Protein AF-A0A1A6GP31-F1 (afdb_monomer_lite)

Secondary structure (DSSP, 8-state):
-HHHHHH-TT--HHHHHHHHHHHHS----HHHHHHHHHH----TT--HHHHHHHHHHHHHHHHHTTSS-GGGHHHHHHHHHHHHS---HHHHHHHHHHHHHSTT-GGGS--HHHHHHHHHHHHHHHHHHHHHHS---------------------------------------------------PPPPPPP--------------------------------------------------PPPPPPBPTTT--BS--GGG--S---HHHHHHHHHHHHHHHHHHHHHHHHHHHHT-TTTHHHHHHHHHHHHHHHHHHHHHHHHHHHHHHHHHHHHHHHHHHHHHHHHHHHHHHHHHHHHHHHHHHHHHHHHHHHHHHHHHHHHHHHHHHHHHHHHHHHHHHHHHHHHHHHHHHHHHHHHHHHHHHHHHHHHHHHHHHHHHHHHHHHT--

Sequence (451 aa):
MRLLHAANPSLNVADFLRAMKLVFGESESSVTAHSKFFNTVQDHGEKPSLYVIRLEVQLQNAIQAGVFAEREANKARLHQLLVGAELSRDLRFRLKGLLRMYGNEPENLPDFLELIRMIREEEDWDDTYIQRKRPRRAESMMEQAFSPVAFQGSPPIMISSADCNVIEIDDSQDDSDEDVILVEPEDPPLPSSSVPPFLGRAISEDQVLLIESPTISEIQAPSTSSGSGRKNNSFGELRRPRKRKHAVHCAHCGEEGHSKETCDNETDKAQVFENLIITLQELTHTEEERAREAIGEHFGFSELQSYRLFALLLVLLVVQVVLVVLVVLVLVMLAVVVVLLVVLVVLLVLVMLLVVVVQLLLLVGVVLVVIVLLLLLLLLLLVVLVLLLVPLLVMVVMVMMVLVLLLVVLVVLLVVRMVLQVMVMVVVLLIPLLVLLMVVVRSISVSRTLT

Foldseek 3Di:
DVVVCVVPVPQDPVNVVVVCCVVPNPQDALVVLVVCLLPQAADDPRQLLVSLVVSVVSLVSNCSNVNDPPLCSLVSSLVSSLVRYPDDPVLNVVSVVQCVVCVVPSVSHDDSVRNSVSSVVVVVVVVVVVVVPDPPDDPDDDDDDDDDDDDDDDDDDDDDDDDDDDDDDDDDDDDDDDDDDDDDDDDDDDDDDDDDDDDDDDDDDDDDDDDDDDDDDDDDDDDDDDDDDDDDDDDDDDDDDDDDDDFDAEQADGHTDDYPVPDPDHRPPVNSVVSVVVVVVVVVVVVVVVVVVVVVPDPPPVVVVVVVVVVVVVVVVVVVVVVVVVVVVVVVVVVVVVVVVVVVVVVVVVVVVVVVVVVVVVVVVVVVVVVVVVVVVVVVVVVVVCVVVVVVVVVVVVVVVVVVVVVVVVVVVVVVVVVVVVVVVVVVVVVVVVVVVVVVVVVVVVVVVVD

Organism: Neotoma lepida (NCBI:txid56216)

Radius of gyration: 65.23 Å; chains: 1; bounding box: 160×83×218 Å

Structure (mmCIF, N/CA/C/O backbone):
data_AF-A0A1A6GP31-F1
#
_entry.id   AF-A0A1A6GP31-F1
#
loop_
_atom_site.group_PDB
_atom_site.id
_atom_site.type_symbol
_atom_site.label_atom_id
_atom_site.label_alt_id
_atom_site.label_comp_id
_atom_site.label_asym_id
_atom_site.label_entity_id
_atom_site.label_seq_id
_atom_site.pdbx_PDB_ins_code
_atom_site.Cartn_x
_atom_site.Cartn_y
_atom_site.Cartn_z
_atom_site.occupancy
_atom_site.B_iso_or_equiv
_atom_site.auth_seq_id
_atom_site.auth_comp_id
_atom_site.auth_asym_id
_atom_site.auth_atom_id
_atom_site.pdbx_PDB_model_num
ATOM 1 N N . MET A 1 1 ? -18.754 53.165 3.065 1.00 49.75 1 MET A N 1
ATOM 2 C CA . MET A 1 1 ? -17.388 53.011 3.622 1.00 49.75 1 MET A CA 1
ATOM 3 C C . MET A 1 1 ? -16.857 54.281 4.299 1.00 49.75 1 MET A C 1
ATOM 5 O O . MET A 1 1 ? -16.730 54.249 5.513 1.00 49.75 1 MET A O 1
ATOM 9 N N . ARG A 1 2 ? -16.623 55.406 3.590 1.00 54.84 2 ARG A N 1
ATOM 10 C CA . ARG A 1 2 ? -16.020 56.638 4.173 1.00 54.84 2 ARG A CA 1
ATOM 11 C C . ARG A 1 2 ? -16.670 57.151 5.479 1.00 54.84 2 ARG A C 1
ATOM 13 O O . ARG A 1 2 ? -15.952 57.600 6.360 1.00 54.84 2 ARG A O 1
ATOM 20 N N . LEU A 1 3 ? -17.994 57.032 5.632 1.00 57.31 3 LEU A N 1
ATOM 21 C CA . LEU A 1 3 ? -18.722 57.475 6.836 1.00 57.31 3 LEU A CA 1
ATOM 22 C C . LEU A 1 3 ? -18.400 56.674 8.116 1.00 57.31 3 LEU A C 1
ATOM 24 O O . LEU A 1 3 ? -18.382 57.251 9.195 1.00 57.31 3 LEU A O 1
ATOM 28 N N . LEU A 1 4 ? -18.117 55.371 8.015 1.00 57.78 4 LEU A N 1
ATOM 29 C CA . LEU A 1 4 ? -17.804 54.529 9.182 1.00 57.78 4 LEU A CA 1
ATOM 30 C C . LEU A 1 4 ? -16.365 54.733 9.670 1.00 57.78 4 LEU A C 1
ATOM 32 O O . LEU A 1 4 ? -16.130 54.812 10.871 1.00 57.78 4 LEU A O 1
ATOM 36 N N . HIS A 1 5 ? -15.425 54.914 8.740 1.00 59.06 5 HIS A N 1
ATOM 37 C CA . HIS A 1 5 ? -14.026 55.215 9.057 1.00 59.06 5 HIS A CA 1
ATOM 38 C C . HIS A 1 5 ? -13.854 56.613 9.690 1.00 59.06 5 HIS A C 1
ATOM 40 O O . HIS A 1 5 ? -12.913 56.840 10.448 1.00 59.06 5 HIS A O 1
ATOM 46 N N . ALA A 1 6 ? -14.773 57.545 9.410 1.00 61.44 6 ALA A N 1
ATOM 47 C CA . ALA A 1 6 ? -14.837 58.842 10.085 1.00 61.44 6 ALA A CA 1
ATOM 48 C C . ALA A 1 6 ? -15.400 58.751 11.519 1.00 61.44 6 ALA A C 1
ATOM 50 O O . ALA A 1 6 ? -15.071 59.589 12.352 1.00 61.44 6 ALA A O 1
ATOM 51 N N . ALA A 1 7 ? -16.232 57.743 11.810 1.00 65.88 7 ALA A N 1
ATOM 52 C CA . ALA A 1 7 ? -16.825 57.530 13.131 1.00 65.88 7 ALA A CA 1
ATOM 53 C C . ALA A 1 7 ? -15.931 56.699 14.071 1.00 65.88 7 ALA A C 1
ATOM 55 O O . ALA A 1 7 ? -15.939 56.932 15.275 1.00 65.88 7 ALA A O 1
ATOM 56 N N . ASN A 1 8 ? -15.157 55.747 13.536 1.00 66.31 8 ASN A N 1
ATOM 57 C CA . ASN A 1 8 ? -14.187 54.948 14.291 1.00 66.31 8 ASN A CA 1
ATOM 58 C C . ASN A 1 8 ? -12.883 54.779 13.483 1.00 66.31 8 ASN A C 1
ATOM 60 O O . ASN A 1 8 ? -12.782 53.849 12.681 1.00 66.31 8 ASN A O 1
ATOM 64 N N . PRO A 1 9 ? -11.871 55.648 13.679 1.00 69.06 9 PRO A N 1
ATOM 65 C CA . PRO A 1 9 ? -10.620 55.604 12.914 1.00 69.06 9 PRO A CA 1
ATOM 66 C C . PRO A 1 9 ? -9.695 54.428 13.274 1.00 69.06 9 PRO A C 1
ATOM 68 O O . PRO A 1 9 ? -8.707 54.208 12.582 1.00 69.06 9 PRO A O 1
ATOM 71 N N . SER A 1 10 ? -10.004 53.672 14.332 1.00 71.62 10 SER A N 1
ATOM 72 C CA . SER A 1 10 ? -9.314 52.435 14.728 1.00 71.62 10 SER A CA 1
ATOM 73 C C . SER A 1 10 ? -9.940 51.156 14.151 1.00 71.62 10 SER A C 1
ATOM 75 O O . SER A 1 10 ? -9.421 50.069 14.394 1.00 71.62 10 SER A O 1
ATOM 77 N N . LEU A 1 11 ? -11.057 51.251 13.417 1.00 73.12 11 LEU A N 1
ATOM 78 C CA . LEU A 1 11 ? -11.786 50.083 12.922 1.00 73.12 11 LEU A CA 1
ATOM 79 C C . LEU A 1 11 ? -11.087 49.472 11.697 1.00 73.12 11 LEU A C 1
ATOM 81 O O . LEU A 1 11 ? -11.193 49.990 10.584 1.00 73.12 11 LEU A O 1
ATOM 85 N N . ASN A 1 12 ? -10.410 48.339 11.891 1.00 79.81 12 ASN A N 1
ATOM 86 C CA . ASN A 1 12 ? -9.807 47.569 10.806 1.00 79.81 12 ASN A CA 1
ATOM 87 C C . ASN A 1 12 ? -10.894 47.030 9.849 1.00 79.81 12 ASN A C 1
ATOM 89 O O . ASN A 1 12 ? -11.993 46.658 10.268 1.00 79.81 12 ASN A O 1
ATOM 93 N N . VAL A 1 13 ? -10.569 46.921 8.558 1.00 81.06 13 VAL A N 1
ATOM 94 C CA . VAL A 1 13 ? -11.424 46.306 7.528 1.00 81.06 13 VAL A CA 1
ATOM 95 C C . VAL A 1 13 ? -11.851 44.891 7.934 1.00 81.06 13 VAL A C 1
ATOM 97 O O . VAL A 1 13 ? -13.012 44.531 7.745 1.00 81.06 13 VAL A O 1
ATOM 100 N N . ALA A 1 14 ? -10.956 44.118 8.560 1.00 80.75 14 ALA A N 1
ATOM 101 C CA . ALA A 1 14 ? -11.267 42.784 9.076 1.00 80.75 14 ALA A CA 1
ATOM 102 C C . ALA A 1 14 ? -12.374 42.801 10.150 1.00 80.75 14 ALA A C 1
ATOM 104 O O . ALA A 1 14 ? -13.262 41.948 10.139 1.00 80.75 14 ALA A O 1
ATOM 105 N N . ASP A 1 15 ? -12.363 43.790 11.046 1.00 81.50 15 ASP A N 1
ATOM 106 C CA . ASP A 1 15 ? -13.355 43.918 12.118 1.00 81.50 15 ASP A CA 1
ATOM 107 C C . ASP A 1 15 ? -14.696 44.420 11.576 1.00 81.50 15 ASP A C 1
ATOM 109 O O . ASP A 1 15 ? -15.748 43.928 11.982 1.00 81.50 15 ASP A O 1
ATOM 113 N N . PHE A 1 16 ? -14.668 45.330 10.596 1.00 82.19 16 PHE A N 1
ATOM 114 C CA . PHE A 1 16 ? -15.870 45.760 9.885 1.00 82.19 16 PHE A CA 1
ATOM 115 C C . PHE A 1 16 ? -16.529 44.604 9.120 1.00 82.19 16 PHE A C 1
ATOM 117 O O . PHE A 1 16 ? -17.738 44.413 9.232 1.00 82.19 16 PHE A O 1
ATOM 124 N N . LEU A 1 17 ? -15.756 43.797 8.385 1.00 80.69 17 LEU A N 1
ATOM 125 C CA . LEU A 1 17 ? -16.283 42.622 7.683 1.00 80.69 17 LEU A CA 1
ATOM 126 C C . LEU A 1 17 ? -16.810 41.563 8.661 1.00 80.69 17 LEU A C 1
ATOM 128 O O . LEU A 1 17 ? -17.872 40.993 8.414 1.00 80.69 17 LEU A O 1
ATOM 132 N N . ARG A 1 18 ? -16.141 41.351 9.805 1.00 77.06 18 ARG A N 1
ATOM 133 C CA . ARG A 1 18 ? -16.636 40.466 10.872 1.00 77.06 18 ARG A CA 1
ATOM 134 C C . ARG A 1 18 ? -17.962 40.970 11.451 1.00 77.06 18 ARG A C 1
ATOM 136 O O . ARG A 1 18 ? -18.892 40.184 11.587 1.00 77.06 18 ARG A O 1
ATOM 143 N N . ALA A 1 19 ? -18.083 42.268 11.728 1.00 77.25 19 ALA A N 1
ATOM 144 C CA . ALA A 1 19 ? -19.322 42.875 12.216 1.00 77.25 19 ALA A CA 1
ATOM 145 C C . ALA A 1 19 ? -20.456 42.798 11.179 1.00 77.25 19 ALA A C 1
ATOM 147 O O . ALA A 1 19 ? -21.569 42.409 11.519 1.00 77.25 19 ALA A O 1
ATOM 148 N N . MET A 1 20 ? -20.175 43.081 9.903 1.00 79.75 20 MET A N 1
ATOM 149 C CA . MET A 1 20 ? -21.145 42.920 8.814 1.00 79.75 20 MET A CA 1
ATOM 150 C C . MET A 1 20 ? -21.607 41.463 8.675 1.00 79.75 20 MET A C 1
ATOM 152 O O . MET A 1 20 ? -22.801 41.223 8.523 1.00 79.75 20 MET A O 1
ATOM 156 N N . LYS A 1 21 ? -20.695 40.488 8.796 1.00 74.38 21 LYS A N 1
ATOM 157 C CA . LYS A 1 21 ? -21.033 39.057 8.787 1.00 74.38 21 LYS A CA 1
ATOM 158 C C . LYS A 1 21 ? -21.882 38.643 9.996 1.00 74.38 21 LYS A C 1
ATOM 160 O O . LYS A 1 21 ? -22.759 37.805 9.842 1.00 74.38 21 LYS A O 1
ATOM 165 N N . LEU A 1 22 ? -21.665 39.239 11.170 1.00 71.69 22 LEU A N 1
ATOM 166 C CA . LEU A 1 22 ? -22.473 38.987 12.371 1.00 71.69 22 LEU A CA 1
ATOM 167 C C . LEU A 1 22 ? -23.870 39.631 12.319 1.00 71.69 22 LEU A C 1
ATOM 169 O O . LEU A 1 22 ? -24.795 39.093 12.916 1.00 71.69 22 LEU A O 1
ATOM 173 N N . VAL A 1 23 ? -24.024 40.774 11.641 1.00 75.62 23 VAL A N 1
ATOM 174 C CA . VAL A 1 23 ? -25.297 41.522 11.569 1.00 75.62 23 VAL A CA 1
ATOM 175 C C . VAL A 1 23 ? -26.164 41.106 10.374 1.00 75.62 23 VAL A C 1
ATOM 177 O O . VAL A 1 23 ? -27.387 41.146 10.478 1.00 75.62 23 VAL A O 1
ATOM 180 N N . PHE A 1 24 ? -25.553 40.718 9.250 1.00 74.12 24 PHE A N 1
ATOM 181 C CA . PHE A 1 24 ? -26.254 40.416 7.991 1.00 74.12 24 PHE A CA 1
ATOM 182 C C . PHE A 1 24 ? -26.021 38.998 7.455 1.00 74.12 24 PHE A C 1
ATOM 184 O O . PHE A 1 24 ? -26.636 38.624 6.460 1.00 74.12 24 PHE A O 1
ATOM 191 N N . GLY A 1 25 ? -25.134 38.210 8.065 1.00 70.88 25 GLY A N 1
ATOM 192 C CA . GLY A 1 25 ? -25.009 36.794 7.737 1.00 70.88 25 GLY A CA 1
ATOM 193 C C . GLY A 1 25 ? -26.111 35.989 8.417 1.00 70.88 25 GLY A C 1
ATOM 194 O O . GLY A 1 25 ? -26.328 36.135 9.619 1.00 70.88 25 GLY A O 1
ATOM 195 N N . GLU A 1 26 ? -26.764 35.100 7.670 1.00 64.00 26 GLU A N 1
ATOM 196 C CA . GLU A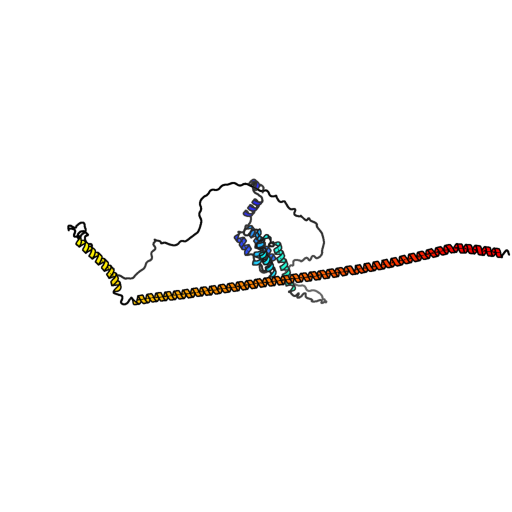 1 26 ? -27.598 34.040 8.242 1.00 64.00 26 GLU A CA 1
ATOM 197 C C . GLU A 1 26 ? -26.688 33.044 8.979 1.00 64.00 26 GLU A C 1
ATOM 199 O O . GLU A 1 26 ? -26.229 32.047 8.421 1.00 64.00 26 GLU A O 1
ATOM 204 N N . SER A 1 27 ? -26.352 33.350 10.234 1.00 65.25 27 SER A N 1
ATOM 205 C CA . SER A 1 27 ? -25.563 32.456 11.075 1.00 65.25 27 SER A CA 1
ATOM 206 C C . SER A 1 27 ? -26.454 31.342 11.617 1.00 65.25 27 SER A C 1
ATOM 208 O O . SER A 1 27 ? -27.317 31.545 12.472 1.00 65.25 27 SER A O 1
ATOM 210 N N . GLU A 1 28 ? -26.244 30.127 11.116 1.00 70.31 28 GLU A N 1
ATOM 211 C CA . GLU A 1 28 ? -26.831 28.949 11.741 1.00 70.31 28 GLU A CA 1
ATOM 212 C C . GLU A 1 28 ? -26.319 28.811 13.179 1.00 70.31 28 GLU A C 1
ATOM 214 O O . GLU A 1 28 ? -25.138 29.023 13.459 1.00 70.31 28 GLU A O 1
ATOM 219 N N . SER A 1 29 ? -27.197 28.417 14.104 1.00 83.38 29 SER A N 1
ATOM 220 C CA . SER A 1 29 ? -26.764 28.127 15.472 1.00 83.38 29 SER A CA 1
ATOM 221 C C . SER A 1 29 ? -25.753 26.973 15.481 1.00 83.38 29 SER A C 1
ATOM 223 O O . SER A 1 29 ? -25.862 26.035 14.687 1.00 83.38 29 SER A O 1
ATOM 225 N N . SER A 1 30 ? -24.807 26.991 16.421 1.00 85.44 30 SER A N 1
ATOM 226 C CA . SER A 1 30 ? -23.826 25.908 16.584 1.00 85.44 30 SER A CA 1
ATOM 227 C C . SER A 1 30 ? -24.496 24.535 16.736 1.00 85.44 30 SER A C 1
ATOM 229 O O . SER A 1 30 ? -24.043 23.557 16.149 1.00 85.44 30 SER A O 1
ATOM 231 N N . VAL A 1 31 ? -25.635 24.469 17.434 1.00 89.19 31 VAL A N 1
ATOM 232 C CA . VAL A 1 31 ? -26.435 23.245 17.607 1.00 89.19 31 VAL A CA 1
ATOM 233 C C . VAL A 1 31 ? -27.029 22.753 16.281 1.00 89.19 31 VAL A C 1
ATOM 235 O O . VAL A 1 31 ? -26.953 21.561 15.979 1.00 89.19 31 VAL A O 1
ATOM 238 N N . THR A 1 32 ? -27.594 23.646 15.460 1.00 91.06 32 THR A N 1
ATOM 239 C CA . THR A 1 32 ? -28.149 23.272 14.147 1.00 91.06 32 THR A CA 1
ATOM 240 C C . THR A 1 32 ? -27.059 22.884 13.154 1.00 91.06 32 THR A C 1
ATOM 242 O O . THR A 1 32 ? -27.222 21.879 12.469 1.00 91.06 32 THR A O 1
ATOM 245 N N . ALA A 1 33 ? -25.933 23.601 13.121 1.00 91.50 33 ALA A N 1
ATOM 246 C CA . ALA A 1 33 ? -24.819 23.288 12.227 1.00 91.50 33 ALA A CA 1
ATOM 247 C C . ALA A 1 33 ? -24.146 21.950 12.596 1.00 91.50 33 ALA A C 1
ATOM 249 O O . ALA A 1 33 ? -23.902 21.117 11.723 1.00 91.50 33 ALA A O 1
ATOM 250 N N . HIS A 1 34 ? -23.942 21.688 13.895 1.00 92.25 34 HIS A N 1
ATOM 251 C CA . HIS A 1 34 ? -23.475 20.393 14.403 1.00 92.25 34 HIS A CA 1
ATOM 252 C C . HIS A 1 34 ? -24.426 19.256 13.998 1.00 92.25 34 HIS A C 1
ATOM 254 O O . HIS A 1 34 ? -23.991 18.244 13.450 1.00 92.25 34 HIS A O 1
ATOM 260 N N . SER A 1 35 ? -25.733 19.445 14.215 1.00 94.38 35 SER A N 1
ATOM 261 C CA . SER A 1 35 ? -26.759 18.465 13.846 1.00 94.38 35 SER A CA 1
ATOM 262 C C . SER A 1 35 ? -26.782 18.189 12.339 1.00 94.38 35 SER A C 1
ATOM 264 O O . SER A 1 35 ? -26.782 17.028 11.938 1.00 94.38 35 SER A O 1
ATOM 266 N N . LYS A 1 36 ? -26.742 19.222 11.485 1.00 94.44 36 LYS A N 1
ATOM 267 C CA . LYS A 1 36 ? -26.708 19.046 10.024 1.00 94.44 36 LYS A CA 1
ATOM 268 C C . LYS A 1 36 ? -25.475 18.278 9.565 1.00 94.44 36 LYS A C 1
ATOM 270 O O . LYS A 1 36 ? -25.617 17.361 8.762 1.00 94.44 36 LYS A O 1
ATOM 275 N N . PHE A 1 37 ? -24.293 18.602 10.090 1.00 96.38 37 PHE A N 1
ATOM 276 C CA . PHE A 1 37 ? -23.060 17.903 9.730 1.00 96.38 37 PHE A CA 1
ATOM 277 C C . PHE A 1 37 ? -23.133 16.402 10.060 1.00 96.38 37 PHE A C 1
ATOM 279 O O . PHE A 1 37 ? -22.968 15.573 9.166 1.00 96.38 37 PHE A O 1
ATOM 286 N N . PHE A 1 38 ? -23.464 16.037 11.304 1.00 94.88 38 PHE A N 1
ATOM 287 C CA . PHE A 1 38 ? -23.516 14.625 11.710 1.00 94.88 38 PHE A CA 1
ATOM 288 C C . PHE A 1 38 ? -24.696 13.841 11.114 1.00 94.88 38 PHE A C 1
ATOM 290 O O . PHE A 1 38 ? -24.578 12.632 10.917 1.00 94.88 38 PHE A O 1
ATOM 297 N N . ASN A 1 39 ? -25.799 14.512 10.764 1.00 95.12 39 ASN A N 1
ATOM 298 C CA . ASN A 1 39 ? -26.924 13.903 10.047 1.00 95.12 39 ASN A CA 1
ATOM 299 C C . ASN A 1 39 ? -26.730 13.865 8.518 1.00 95.12 39 ASN A C 1
ATOM 301 O O . ASN A 1 39 ? -27.580 13.317 7.819 1.00 95.12 39 ASN A O 1
ATOM 305 N N . THR A 1 40 ? -25.637 14.420 7.979 1.00 95.44 40 THR A N 1
ATOM 306 C CA . THR A 1 40 ? -25.326 14.314 6.547 1.00 95.44 40 THR A CA 1
ATOM 307 C C . THR A 1 40 ? -24.738 12.937 6.259 1.00 95.44 40 THR A C 1
ATOM 309 O O . THR A 1 40 ? -23.565 12.662 6.537 1.00 95.44 40 THR A O 1
ATOM 312 N N . VAL A 1 41 ? -25.577 12.073 5.691 1.00 96.56 41 VAL A N 1
ATOM 313 C CA . VAL A 1 41 ? -25.263 10.725 5.192 1.00 96.56 41 VAL A CA 1
ATOM 314 C C . VAL A 1 41 ? -25.519 10.658 3.683 1.00 96.56 41 VAL A C 1
ATOM 316 O O . VAL A 1 41 ? -26.187 11.533 3.134 1.00 96.56 41 VAL A O 1
ATOM 319 N N . GLN A 1 42 ? -24.947 9.663 3.012 1.00 97.31 42 GLN A N 1
ATOM 320 C CA . GLN A 1 42 ? -25.090 9.469 1.571 1.00 97.31 42 GLN A CA 1
ATOM 321 C C . GLN A 1 42 ? -26.524 9.046 1.226 1.00 97.31 42 GLN A C 1
ATOM 323 O O . GLN A 1 42 ? -27.078 8.142 1.855 1.00 97.31 42 GLN A O 1
ATOM 328 N N . ASP A 1 43 ? -27.119 9.686 0.219 1.00 95.31 43 ASP A N 1
ATOM 329 C CA . ASP A 1 43 ? -28.447 9.306 -0.270 1.00 95.31 43 ASP A CA 1
ATOM 330 C C . ASP A 1 43 ? -28.386 8.025 -1.112 1.00 95.31 43 ASP A C 1
ATOM 332 O O . ASP A 1 43 ? -27.382 7.706 -1.752 1.00 95.31 43 ASP A O 1
ATOM 336 N N . HIS A 1 44 ? -29.498 7.288 -1.164 1.00 92.19 44 HIS A N 1
ATOM 337 C CA . HIS A 1 44 ? -29.584 6.056 -1.947 1.00 92.19 44 HIS A CA 1
ATOM 338 C C . HIS A 1 44 ? -29.331 6.319 -3.445 1.00 92.19 44 HIS A C 1
ATOM 340 O O . HIS A 1 44 ? -30.176 6.884 -4.142 1.00 92.19 44 HIS A O 1
ATOM 346 N N . GLY A 1 45 ? -28.200 5.827 -3.958 1.00 88.44 45 GLY A N 1
ATOM 347 C CA . GLY A 1 45 ? -27.783 6.006 -5.354 1.00 88.44 45 GLY A CA 1
ATOM 348 C C . GLY A 1 45 ? -27.012 7.303 -5.635 1.00 88.44 45 GLY A C 1
ATOM 349 O O . GLY A 1 45 ? -26.657 7.551 -6.785 1.00 88.44 45 GLY A O 1
ATOM 350 N N . GLU A 1 46 ? -26.720 8.118 -4.618 1.00 94.44 46 GLU A N 1
ATOM 351 C CA . GLU A 1 46 ? -25.738 9.202 -4.715 1.00 94.44 46 GLU A CA 1
ATOM 352 C C . GLU A 1 46 ? -24.327 8.607 -4.871 1.00 94.44 46 GLU A C 1
ATOM 354 O O . GLU A 1 46 ? -23.997 7.620 -4.212 1.00 94.44 46 GLU A O 1
ATOM 359 N N . LYS A 1 47 ? -23.469 9.199 -5.716 1.00 93.88 47 LYS A N 1
ATOM 360 C CA . LYS A 1 47 ? -22.044 8.825 -5.769 1.00 93.88 47 LYS A CA 1
ATOM 361 C C . LYS A 1 47 ? -21.314 9.330 -4.507 1.00 93.88 47 LYS A C 1
ATOM 363 O O . LYS A 1 47 ? -21.506 10.499 -4.158 1.00 93.88 47 LYS A O 1
ATOM 368 N N . PRO A 1 48 ? -20.456 8.528 -3.844 1.00 95.38 48 PRO A N 1
ATOM 369 C CA . PRO A 1 48 ? -19.663 8.967 -2.690 1.00 95.38 48 PRO A CA 1
ATOM 370 C C . PRO A 1 48 ? -18.928 10.312 -2.866 1.00 95.38 48 PRO A C 1
ATOM 372 O O . PRO A 1 48 ? -18.811 11.081 -1.911 1.00 95.38 48 PRO A O 1
ATOM 375 N N . SER A 1 49 ? -18.475 10.646 -4.077 1.00 95.69 49 SER A N 1
ATOM 376 C CA . SER A 1 49 ? -17.834 11.927 -4.394 1.00 95.69 49 SER A CA 1
ATOM 377 C C . SER A 1 49 ? -18.796 13.122 -4.323 1.00 95.69 49 SER A C 1
ATOM 379 O O . SER A 1 49 ? -18.405 14.185 -3.842 1.00 95.69 49 SER A O 1
ATOM 381 N N . LEU A 1 50 ? -20.064 12.957 -4.720 1.00 95.81 50 LEU A N 1
ATOM 382 C CA . LEU A 1 50 ? -21.112 13.978 -4.560 1.00 95.81 50 LEU A CA 1
ATOM 383 C C . LEU A 1 50 ? -21.504 14.148 -3.089 1.00 95.81 50 LEU A C 1
ATOM 385 O O . LEU A 1 50 ? -21.616 15.280 -2.609 1.00 95.81 50 LEU A O 1
ATOM 389 N N . TYR A 1 51 ? -21.602 13.034 -2.358 1.00 97.12 51 TYR A N 1
ATOM 390 C CA . TYR A 1 51 ? -21.829 13.048 -0.916 1.00 97.12 51 TYR A CA 1
ATOM 391 C C . TYR A 1 51 ? -20.758 13.870 -0.180 1.00 97.12 51 TYR A C 1
ATOM 393 O O . TYR A 1 51 ? -21.096 14.725 0.638 1.00 97.12 51 TYR A O 1
ATOM 401 N N . VAL A 1 52 ? -19.470 13.685 -0.505 1.00 96.62 52 VAL A N 1
ATOM 402 C CA . VAL A 1 52 ? -18.373 14.448 0.121 1.00 96.62 52 VAL A CA 1
ATOM 403 C C . VAL A 1 52 ? -18.427 15.940 -0.207 1.00 96.62 52 VAL A C 1
ATOM 405 O O . VAL A 1 52 ? -18.158 16.755 0.675 1.00 96.62 52 VAL A O 1
ATOM 408 N N . ILE A 1 53 ? -18.834 16.327 -1.421 1.00 96.44 53 ILE A N 1
ATOM 409 C CA . ILE A 1 53 ? -19.046 17.743 -1.772 1.00 96.44 53 ILE A CA 1
ATOM 410 C C . ILE A 1 53 ? -20.145 18.354 -0.891 1.00 96.44 53 ILE A C 1
ATOM 412 O O . ILE A 1 53 ? -19.973 19.441 -0.339 1.00 96.44 53 ILE A O 1
ATOM 416 N N . ARG A 1 54 ? -21.264 17.646 -0.704 1.00 97.06 54 ARG A N 1
ATOM 417 C CA . ARG A 1 54 ? -22.365 18.099 0.158 1.00 97.06 54 ARG A CA 1
ATOM 418 C C . ARG A 1 54 ? -21.975 18.143 1.638 1.00 97.06 54 ARG A C 1
ATOM 420 O O . ARG A 1 54 ? -22.348 19.086 2.339 1.00 97.06 54 ARG A O 1
ATOM 427 N N . LEU A 1 55 ? -21.206 17.158 2.096 1.00 97.38 55 LEU A N 1
ATOM 428 C CA . LEU A 1 55 ? -20.649 17.098 3.445 1.00 97.38 55 LEU A CA 1
ATOM 429 C C . LEU A 1 55 ? -19.720 18.287 3.729 1.00 97.38 55 LEU A C 1
ATOM 431 O O . LEU A 1 55 ? -19.793 18.862 4.814 1.00 97.38 55 LEU A O 1
ATOM 435 N N . GLU A 1 56 ? -18.900 18.697 2.758 1.00 97.38 56 GLU A N 1
ATOM 436 C CA . GLU A 1 56 ? -18.002 19.847 2.902 1.00 97.38 56 GLU A CA 1
ATOM 437 C C . GLU A 1 56 ? -18.765 21.151 3.137 1.00 97.38 56 GLU A C 1
ATOM 439 O O . GLU A 1 56 ? -18.394 21.923 4.017 1.00 97.38 56 GLU A O 1
ATOM 444 N N . VAL A 1 57 ? -19.882 21.375 2.437 1.00 95.94 57 VAL A N 1
ATOM 445 C CA . VAL A 1 57 ? -20.737 22.553 2.678 1.00 95.94 57 VAL A CA 1
ATOM 446 C C . VAL A 1 57 ? -21.225 22.588 4.133 1.00 95.94 57 VAL A C 1
ATOM 448 O O . VAL A 1 57 ? -21.169 23.634 4.781 1.00 95.94 57 VAL A O 1
ATOM 451 N N . GLN A 1 58 ? -21.646 21.446 4.688 1.00 96.31 58 GLN A N 1
ATOM 452 C CA . GLN A 1 58 ? -22.080 21.380 6.090 1.00 96.31 58 GLN A CA 1
ATOM 453 C C . GLN A 1 58 ? -20.913 21.526 7.075 1.00 96.31 58 GLN A C 1
ATOM 455 O O . GLN A 1 58 ? -21.079 22.148 8.124 1.00 96.31 58 GLN A O 1
ATOM 460 N N . LEU A 1 59 ? -19.725 21.016 6.736 1.00 96.31 59 LEU A N 1
ATOM 461 C CA . LEU A 1 59 ? -18.515 21.197 7.539 1.00 96.31 59 LEU A CA 1
ATOM 462 C C . LEU A 1 59 ? -18.099 22.670 7.601 1.00 96.31 59 LEU A C 1
ATOM 464 O O . LEU A 1 59 ? -17.834 23.182 8.686 1.00 96.31 59 LEU A O 1
ATOM 468 N N . GLN A 1 60 ? -18.108 23.374 6.470 1.00 95.50 60 GLN A N 1
ATOM 469 C CA . GLN A 1 60 ? -17.785 24.800 6.412 1.00 95.50 60 GLN A CA 1
ATOM 470 C C . GLN A 1 60 ? -18.812 25.652 7.168 1.00 95.50 60 GLN A C 1
ATOM 472 O O . GLN A 1 60 ? -18.438 26.622 7.831 1.00 95.50 60 GLN A O 1
ATOM 477 N N . ASN A 1 61 ? -20.095 25.277 7.154 1.00 92.50 61 ASN A N 1
ATOM 478 C CA . ASN A 1 61 ? -21.109 25.903 8.009 1.00 92.50 61 ASN A CA 1
ATOM 479 C C . ASN A 1 61 ? -20.832 25.640 9.502 1.00 92.50 61 ASN A C 1
ATOM 481 O O . ASN A 1 61 ? -20.924 26.554 10.320 1.00 92.50 61 ASN A O 1
ATOM 485 N N . ALA A 1 62 ? -20.432 24.418 9.863 1.00 94.12 62 ALA A N 1
ATOM 486 C CA . ALA A 1 62 ? -20.097 24.041 11.235 1.00 94.12 62 ALA A CA 1
ATOM 487 C C . ALA A 1 62 ? -18.819 24.730 11.759 1.00 94.12 62 ALA A C 1
ATOM 489 O O . ALA A 1 62 ? -18.802 25.169 12.909 1.00 94.12 62 ALA A O 1
ATOM 490 N N . ILE A 1 63 ? -17.786 24.909 10.928 1.00 93.62 63 ILE A N 1
ATOM 491 C CA . ILE A 1 63 ? -16.586 25.703 11.256 1.00 93.62 63 ILE A CA 1
ATOM 492 C C . ILE A 1 63 ? -16.971 27.172 11.478 1.00 93.62 63 ILE A C 1
ATOM 494 O O . ILE A 1 63 ? -16.607 27.765 12.492 1.00 93.62 63 ILE A O 1
ATOM 498 N N . GLN A 1 64 ? -17.781 27.755 10.587 1.00 89.88 64 GLN A N 1
ATOM 499 C CA . GLN A 1 64 ? -18.250 29.140 10.722 1.00 89.88 64 GLN A CA 1
ATOM 500 C C . GLN A 1 64 ? -19.134 29.369 11.958 1.00 89.88 64 GLN A C 1
ATOM 502 O O . GLN A 1 64 ? -19.093 30.454 12.536 1.00 89.88 64 GLN A O 1
ATOM 507 N N . ALA A 1 65 ? -19.893 28.356 12.383 1.00 88.75 65 ALA A N 1
ATOM 508 C CA . ALA A 1 65 ? -20.676 28.364 13.619 1.00 88.75 65 ALA A CA 1
ATOM 509 C C . ALA A 1 65 ? -19.857 27.992 14.880 1.00 88.75 65 ALA A C 1
ATOM 511 O O . ALA A 1 65 ? -20.426 27.875 15.966 1.00 88.75 65 ALA A O 1
ATOM 512 N N . GLY A 1 66 ? -18.536 27.797 14.758 1.00 88.62 66 GLY A N 1
ATOM 513 C CA . GLY A 1 66 ? -17.628 27.512 15.875 1.00 88.62 66 GLY A CA 1
ATOM 514 C C . GLY A 1 66 ? -17.728 26.096 16.455 1.00 88.62 66 GLY A C 1
ATOM 515 O O . GLY A 1 66 ? -17.304 25.874 17.586 1.00 88.62 66 GLY A O 1
ATOM 516 N N . VAL A 1 67 ? -18.303 25.142 15.715 1.00 91.88 67 VAL A N 1
ATOM 517 C CA . VAL A 1 67 ? -18.462 23.736 16.136 1.00 91.88 67 VAL A CA 1
ATOM 518 C C . VAL A 1 67 ? -17.150 22.958 16.007 1.00 91.88 67 VAL A C 1
ATOM 520 O O . VAL A 1 67 ? -16.867 22.091 16.830 1.00 91.88 67 VAL A O 1
ATOM 523 N N . PHE A 1 68 ? -16.352 23.271 14.983 1.00 92.50 68 PHE A N 1
ATOM 524 C CA . PHE A 1 68 ? -15.046 22.665 14.724 1.00 92.50 68 PHE A CA 1
ATOM 525 C C . PHE A 1 68 ? -13.981 23.749 14.568 1.00 92.50 68 PHE A C 1
ATOM 527 O O . PHE A 1 68 ? -14.244 24.802 13.985 1.00 92.50 68 PHE A O 1
ATOM 534 N N . ALA A 1 69 ? -12.763 23.473 15.036 1.00 92.38 69 ALA A N 1
ATOM 535 C CA . ALA A 1 69 ? -11.601 24.266 14.659 1.00 92.38 69 ALA A CA 1
ATOM 536 C C . ALA A 1 69 ? -11.208 23.959 13.203 1.00 92.38 69 ALA A C 1
ATOM 538 O O . ALA A 1 69 ? -11.273 22.810 12.772 1.00 92.38 69 ALA A O 1
ATOM 539 N N . GLU A 1 70 ? -10.736 24.959 12.459 1.00 91.31 70 GLU A N 1
ATOM 540 C CA . GLU A 1 70 ? -10.330 24.809 11.051 1.00 91.31 70 GLU A CA 1
ATOM 541 C C . GLU A 1 70 ? -9.257 23.719 10.862 1.00 91.31 70 GLU A C 1
ATOM 543 O O . GLU A 1 70 ? -9.400 22.843 10.013 1.00 91.31 70 GLU A O 1
ATOM 548 N N . ARG A 1 71 ? -8.264 23.666 11.763 1.00 90.62 71 ARG A N 1
ATOM 549 C CA . ARG A 1 71 ? -7.230 22.609 11.820 1.00 90.62 71 ARG A CA 1
ATOM 550 C C . ARG A 1 71 ? -7.782 21.182 11.996 1.00 90.62 71 ARG A C 1
ATOM 552 O O . ARG A 1 71 ? -7.057 20.215 11.811 1.00 90.62 71 ARG A O 1
ATOM 559 N N . GLU A 1 72 ? -9.033 21.029 12.431 1.00 92.25 72 GLU A N 1
ATOM 560 C CA . GLU A 1 72 ? -9.692 19.736 12.664 1.00 92.25 72 GLU A CA 1
ATOM 561 C C . GLU A 1 72 ? -10.612 19.339 11.494 1.00 92.25 72 GLU A C 1
ATOM 563 O O . GLU A 1 72 ? -11.135 18.222 11.486 1.00 92.25 72 GLU A O 1
ATOM 568 N N . ALA A 1 73 ? -10.760 20.195 10.472 1.00 94.56 73 ALA A N 1
ATOM 569 C CA . ALA A 1 73 ? -11.644 19.984 9.325 1.00 94.56 73 ALA A CA 1
ATOM 570 C C . ALA A 1 73 ? -11.360 18.665 8.586 1.00 94.56 73 ALA A C 1
ATOM 572 O O . ALA A 1 73 ? -12.274 17.861 8.404 1.00 94.56 73 ALA A O 1
ATOM 573 N N . ASN A 1 74 ? -10.100 18.386 8.228 1.00 95.06 74 ASN A N 1
ATOM 574 C CA . ASN A 1 74 ? -9.725 17.154 7.513 1.00 95.06 74 ASN A CA 1
ATOM 575 C C . ASN A 1 74 ? -10.085 15.895 8.322 1.00 95.06 74 ASN A C 1
ATOM 577 O O . ASN A 1 74 ? -10.624 14.927 7.782 1.00 95.06 74 ASN A O 1
ATOM 581 N N . LYS A 1 75 ? -9.880 15.937 9.645 1.00 95.06 75 LYS A N 1
ATOM 582 C CA . LYS A 1 75 ? -10.232 14.851 10.569 1.00 95.06 75 LYS A CA 1
ATOM 583 C C . LYS A 1 75 ? -11.745 14.669 10.700 1.00 95.06 75 LYS A C 1
ATOM 585 O O . LYS A 1 75 ? -12.219 13.535 10.640 1.00 95.06 75 LYS A O 1
ATOM 590 N N . ALA A 1 76 ? -12.498 15.759 10.850 1.00 95.31 76 ALA A N 1
ATOM 591 C CA . ALA A 1 76 ? -13.957 15.734 10.934 1.00 95.31 76 ALA A CA 1
ATOM 592 C C . ALA A 1 76 ? -14.582 15.196 9.635 1.00 95.31 76 ALA A C 1
ATOM 594 O O . ALA A 1 76 ? -15.371 14.250 9.686 1.00 95.31 76 ALA A O 1
ATOM 595 N N . ARG A 1 77 ? -14.160 15.727 8.477 1.00 96.31 77 ARG A N 1
ATOM 596 C CA . ARG A 1 77 ? -14.559 15.276 7.133 1.00 96.31 77 ARG A CA 1
ATOM 597 C C . ARG A 1 77 ? -14.347 13.778 6.963 1.00 96.31 77 ARG A C 1
ATOM 599 O O . ARG A 1 77 ? -15.280 13.059 6.621 1.00 96.31 77 ARG A O 1
ATOM 606 N N . LEU A 1 78 ? -13.132 13.299 7.235 1.00 96.12 78 LEU A N 1
ATOM 607 C CA . LEU A 1 78 ? -12.760 11.901 7.034 1.00 96.12 78 LEU A CA 1
ATOM 608 C C . LEU A 1 78 ? -13.484 10.952 8.003 1.00 96.12 78 LEU A C 1
ATOM 610 O O . LEU A 1 78 ? -13.874 9.850 7.615 1.00 96.12 78 LEU A O 1
ATOM 614 N N . HIS A 1 79 ? -13.711 11.380 9.249 1.00 96.00 79 HIS A N 1
ATOM 615 C CA . HIS A 1 79 ? -14.501 10.612 10.208 1.00 96.00 79 HIS A CA 1
ATOM 616 C C . HIS A 1 79 ? -15.964 10.490 9.763 1.00 96.00 79 HIS A C 1
ATOM 618 O O . HIS A 1 79 ? -16.495 9.381 9.720 1.00 96.00 79 HIS A O 1
ATOM 624 N N . GLN A 1 80 ? -16.609 11.603 9.397 1.00 97.06 80 GLN A N 1
ATOM 625 C CA . GLN A 1 80 ? -18.006 11.586 8.961 1.00 97.06 80 GLN A CA 1
ATOM 626 C C . GLN A 1 80 ? -18.173 10.842 7.630 1.00 97.06 80 GLN A C 1
ATOM 628 O O . GLN A 1 80 ? -19.112 10.065 7.502 1.00 97.06 80 GLN A O 1
ATOM 633 N N . LEU A 1 81 ? -17.215 10.945 6.702 1.00 96.56 81 LEU A N 1
ATOM 634 C CA . LEU A 1 81 ? -17.172 10.131 5.484 1.00 96.56 81 LEU A CA 1
ATOM 635 C C . LEU A 1 81 ? -17.202 8.623 5.785 1.00 96.56 81 LEU A C 1
ATOM 637 O O . LEU A 1 81 ? -17.984 7.876 5.201 1.00 96.56 81 LEU A O 1
ATOM 641 N N . LEU A 1 82 ? -16.379 8.161 6.729 1.00 96.31 82 LEU A N 1
ATOM 642 C CA . LEU A 1 82 ? -16.322 6.746 7.107 1.00 96.31 82 LEU A CA 1
ATOM 643 C C . LEU A 1 82 ? -17.591 6.233 7.807 1.00 96.31 82 LEU A C 1
ATOM 645 O O . LEU A 1 82 ? -17.808 5.017 7.817 1.00 96.31 82 LEU A O 1
ATOM 649 N N . VAL A 1 83 ? -18.393 7.127 8.391 1.00 95.94 83 VAL A N 1
ATOM 650 C CA . VAL A 1 83 ? -19.666 6.814 9.059 1.00 95.94 83 VAL A CA 1
ATOM 651 C C . VAL A 1 83 ? -20.845 6.893 8.086 1.00 95.94 83 VAL A C 1
ATOM 653 O O . VAL A 1 83 ? -21.668 5.982 8.066 1.00 95.94 83 VAL A O 1
ATOM 656 N N . GLY A 1 84 ? -20.922 7.960 7.289 1.00 93.12 84 GLY A N 1
ATOM 657 C CA . GLY A 1 84 ? -22.092 8.322 6.490 1.00 93.12 84 GLY A CA 1
ATOM 658 C C . GLY A 1 84 ? -22.098 7.841 5.040 1.00 93.12 84 GLY A C 1
ATOM 659 O O . GLY A 1 84 ? -23.155 7.917 4.422 1.00 93.12 84 GLY A O 1
ATOM 660 N N . ALA A 1 85 ? -20.981 7.339 4.497 1.00 95.69 85 ALA A N 1
ATOM 661 C CA . ALA A 1 85 ? -20.916 6.856 3.113 1.00 95.69 85 ALA A CA 1
ATOM 662 C C . ALA A 1 85 ? -20.894 5.328 2.959 1.00 95.69 85 ALA A C 1
ATOM 664 O O . ALA A 1 85 ? -20.263 4.584 3.726 1.00 95.69 85 ALA A O 1
ATOM 665 N N . GLU A 1 86 ? -21.492 4.872 1.862 1.00 94.12 86 GLU A N 1
ATOM 666 C CA . GLU A 1 86 ? -21.378 3.533 1.296 1.00 94.12 86 GLU A CA 1
ATOM 667 C C . GLU A 1 86 ? -20.111 3.433 0.428 1.00 94.12 86 GLU A C 1
ATOM 669 O O . GLU A 1 86 ? -20.127 3.524 -0.795 1.00 94.12 86 GLU A O 1
ATOM 674 N N . LEU A 1 87 ? -18.971 3.281 1.104 1.00 93.19 87 LEU A N 1
ATOM 675 C CA . LEU A 1 87 ? -17.659 3.097 0.477 1.00 93.19 87 LEU A CA 1
ATOM 676 C C . LEU A 1 87 ? -17.343 1.624 0.197 1.00 93.19 87 LEU A C 1
ATOM 678 O O . LEU A 1 87 ? -17.685 0.756 1.016 1.00 93.19 87 LEU A O 1
ATOM 682 N N . SER A 1 88 ? -16.564 1.386 -0.866 1.00 92.25 88 SER A N 1
ATOM 683 C CA . SER A 1 88 ? -15.915 0.101 -1.157 1.00 92.25 88 SER A CA 1
ATOM 684 C C . SER A 1 88 ? -15.134 -0.423 0.062 1.00 92.25 88 SER A C 1
ATOM 686 O O . SER A 1 88 ? -14.725 0.327 0.960 1.00 92.25 88 SER A O 1
ATOM 688 N N . ARG A 1 89 ? -14.905 -1.741 0.117 1.00 92.44 89 ARG A N 1
ATOM 689 C CA . ARG A 1 89 ? -14.162 -2.351 1.234 1.00 92.44 89 ARG A CA 1
ATOM 690 C C . ARG A 1 89 ? -12.701 -1.899 1.284 1.00 92.44 89 ARG A C 1
ATOM 692 O O . ARG A 1 89 ? -12.180 -1.756 2.390 1.00 92.44 89 ARG A O 1
ATOM 699 N N . ASP A 1 90 ? -12.073 -1.683 0.130 1.00 92.81 90 ASP A N 1
ATOM 700 C CA . ASP A 1 90 ? -10.668 -1.281 0.042 1.00 92.81 90 ASP A CA 1
ATOM 701 C C . ASP A 1 90 ? -10.490 0.196 0.403 1.00 92.81 90 ASP A C 1
ATOM 703 O O . ASP A 1 90 ? -9.771 0.517 1.351 1.00 92.81 90 ASP A O 1
ATOM 707 N N . LEU A 1 91 ? -11.260 1.087 -0.230 1.00 93.50 91 LEU A N 1
ATOM 708 C CA . LEU A 1 91 ? -11.262 2.514 0.085 1.00 93.50 91 LEU A CA 1
ATOM 709 C C . LEU A 1 91 ? -11.573 2.759 1.571 1.00 93.50 91 LEU A C 1
ATOM 711 O O . LEU A 1 91 ? -10.859 3.500 2.248 1.00 93.50 91 LEU A O 1
ATOM 715 N N . ARG A 1 92 ? -12.566 2.059 2.142 1.00 95.62 92 ARG A N 1
ATOM 716 C CA . ARG A 1 92 ? -12.865 2.129 3.585 1.00 95.62 92 ARG A CA 1
ATOM 717 C C . ARG A 1 92 ? -11.696 1.660 4.459 1.00 95.62 92 ARG A C 1
ATOM 719 O O . ARG A 1 92 ? -11.518 2.191 5.557 1.00 95.62 92 ARG A O 1
ATOM 726 N N . PHE A 1 93 ? -10.916 0.672 4.019 1.00 95.38 93 PHE A N 1
ATOM 727 C CA . PHE A 1 93 ? -9.727 0.204 4.735 1.00 95.38 93 PHE A CA 1
ATOM 728 C C . PHE A 1 93 ? -8.582 1.224 4.650 1.00 95.38 93 PHE A C 1
ATOM 730 O O . PHE A 1 93 ? -8.043 1.602 5.692 1.00 95.38 93 PHE A O 1
ATOM 737 N N . ARG A 1 94 ? -8.282 1.743 3.450 1.00 94.81 94 ARG A N 1
ATOM 738 C CA . ARG A 1 94 ? -7.288 2.806 3.205 1.00 94.81 94 ARG A CA 1
ATOM 739 C C . ARG A 1 94 ? -7.564 4.042 4.066 1.00 94.81 94 ARG A C 1
ATOM 741 O O . ARG A 1 94 ? -6.705 4.458 4.842 1.00 94.81 94 ARG A O 1
ATOM 748 N N . LEU A 1 95 ? -8.790 4.563 4.020 1.00 95.12 95 LEU A N 1
ATOM 749 C CA . LEU A 1 95 ? -9.208 5.750 4.775 1.00 95.12 95 LEU A CA 1
ATOM 750 C C . LEU A 1 95 ? -9.175 5.537 6.304 1.00 95.12 95 LEU A C 1
ATOM 752 O O . LEU A 1 95 ? -8.757 6.430 7.043 1.00 95.12 95 LEU A O 1
ATOM 756 N N . LYS A 1 96 ? -9.530 4.340 6.802 1.00 95.19 96 LYS A N 1
ATOM 757 C CA . LYS A 1 96 ? -9.322 3.979 8.221 1.00 95.19 96 LYS A CA 1
ATOM 758 C C . LYS A 1 96 ? -7.840 3.895 8.598 1.00 95.19 96 LYS A C 1
ATOM 760 O O . LYS A 1 96 ? -7.487 4.232 9.727 1.00 95.19 96 LYS A O 1
ATOM 765 N N . GLY A 1 97 ? -6.986 3.455 7.674 1.00 94.38 97 GLY A N 1
ATOM 766 C CA . GLY A 1 97 ? -5.533 3.457 7.830 1.00 94.38 97 GLY A CA 1
ATOM 767 C C . GLY A 1 97 ? -4.983 4.863 8.069 1.00 94.38 97 GLY A C 1
ATOM 768 O O . GLY A 1 97 ? -4.250 5.062 9.036 1.00 94.38 97 GLY A O 1
ATOM 769 N N . LEU A 1 98 ? -5.414 5.843 7.268 1.00 93.81 98 LEU A N 1
ATOM 770 C CA . LEU A 1 98 ? -5.007 7.248 7.405 1.00 93.81 98 LEU A CA 1
ATOM 771 C C . LEU A 1 98 ? -5.406 7.842 8.765 1.00 93.81 98 LEU A C 1
ATOM 773 O O . LEU A 1 98 ? -4.549 8.388 9.456 1.00 93.81 98 LEU A O 1
ATOM 777 N N . LEU A 1 99 ? -6.655 7.650 9.221 1.00 91.56 99 LEU A N 1
ATOM 778 C CA . LEU A 1 99 ? -7.067 8.090 10.568 1.00 91.56 99 LEU A CA 1
ATOM 779 C C . LEU A 1 99 ? -6.284 7.410 11.699 1.00 91.56 99 LEU A C 1
ATOM 781 O O . LEU A 1 99 ? -6.085 8.016 12.749 1.00 91.56 99 LEU A O 1
ATOM 785 N N . ARG A 1 100 ? -5.858 6.154 11.520 1.00 92.44 100 ARG A N 1
ATOM 786 C CA . ARG A 1 100 ? -5.048 5.446 12.521 1.00 92.44 100 ARG A CA 1
ATOM 787 C C . ARG A 1 100 ? -3.598 5.935 12.541 1.00 92.44 100 ARG A C 1
ATOM 789 O O . ARG A 1 100 ? -2.994 5.937 13.609 1.00 92.44 100 ARG A O 1
ATOM 796 N N . MET A 1 101 ? -3.051 6.304 11.385 1.00 87.44 101 MET A N 1
ATOM 797 C CA . MET A 1 101 ? -1.665 6.750 11.231 1.00 87.44 101 MET A CA 1
ATOM 798 C C . MET A 1 101 ? -1.485 8.205 11.679 1.00 87.44 101 MET A C 1
ATOM 800 O O . MET A 1 101 ? -0.624 8.480 12.506 1.00 87.44 101 MET A O 1
ATOM 804 N N . TYR A 1 102 ? -2.353 9.104 11.209 1.00 86.88 102 TYR A N 1
ATOM 805 C CA . TYR A 1 102 ? -2.248 10.555 11.406 1.00 86.88 102 TYR A CA 1
ATOM 806 C C . TYR A 1 102 ? -3.325 11.117 12.349 1.00 86.88 102 TYR A C 1
ATOM 808 O O . TYR A 1 102 ? -3.583 12.315 12.392 1.00 86.88 102 TYR A O 1
ATOM 816 N N . GLY A 1 103 ? -3.978 10.268 13.151 1.00 73.06 103 GLY A N 1
ATOM 817 C CA . GLY A 1 103 ? -5.088 10.675 14.027 1.00 73.06 103 GLY A CA 1
ATOM 818 C C . GLY A 1 103 ? -4.745 11.745 15.075 1.00 73.06 103 GLY A C 1
ATOM 819 O O . GLY A 1 103 ? -5.659 12.396 15.590 1.00 73.06 103 GLY A O 1
ATOM 820 N N . ASN A 1 104 ? -3.456 11.945 15.363 1.00 79.12 104 ASN A N 1
ATOM 821 C CA . ASN A 1 104 ? -2.931 12.973 16.270 1.00 79.12 104 ASN A CA 1
ATOM 822 C C . ASN A 1 104 ? -2.361 14.205 15.538 1.00 79.12 104 ASN A C 1
ATOM 824 O O . ASN A 1 104 ? -2.081 15.208 16.185 1.00 79.12 104 ASN A O 1
ATOM 828 N N . GLU A 1 105 ? -2.214 14.138 14.214 1.00 85.06 105 GLU A N 1
ATOM 829 C CA . GLU A 1 105 ? -1.579 15.143 13.355 1.00 85.06 105 GLU A CA 1
ATOM 830 C C . GLU A 1 105 ? -2.548 15.476 12.207 1.00 85.06 105 GLU A C 1
ATOM 832 O O . GLU A 1 105 ? -2.409 14.955 11.100 1.00 85.06 105 GLU A O 1
ATOM 837 N N . PRO A 1 106 ? -3.597 16.283 12.454 1.00 76.56 106 PRO A N 1
ATOM 838 C CA . PRO A 1 106 ? -4.682 16.466 11.490 1.00 76.56 106 PRO A CA 1
ATOM 839 C C . PRO A 1 106 ? -4.253 17.208 10.212 1.00 76.56 106 PRO A C 1
ATOM 841 O O . PRO A 1 106 ? -4.959 17.126 9.211 1.00 76.56 106 PRO A O 1
ATOM 844 N N . GLU A 1 107 ? -3.097 17.874 10.237 1.00 80.25 107 GLU A N 1
ATOM 845 C CA . GLU A 1 107 ? -2.428 18.496 9.084 1.00 80.25 107 GLU A CA 1
ATOM 846 C C . GLU A 1 107 ? -1.873 17.454 8.093 1.00 80.25 107 GLU A C 1
ATOM 848 O O . GLU A 1 107 ? -1.816 17.721 6.900 1.00 80.25 107 GLU A O 1
ATOM 853 N N . ASN A 1 108 ? -1.552 16.240 8.565 1.00 85.69 108 ASN A N 1
ATOM 854 C CA . ASN A 1 108 ? -1.081 15.117 7.743 1.00 85.69 108 ASN A CA 1
ATOM 855 C C . ASN A 1 108 ? -2.236 14.247 7.195 1.00 85.69 108 ASN A C 1
ATOM 857 O O . ASN A 1 108 ? -2.002 13.204 6.582 1.00 85.69 108 ASN A O 1
ATOM 861 N N . LEU A 1 109 ? -3.496 14.631 7.443 1.00 92.75 109 LEU A N 1
ATOM 862 C CA . LEU A 1 109 ? -4.667 13.978 6.855 1.00 92.75 109 LEU A CA 1
ATOM 863 C C . LEU A 1 109 ? -5.020 14.615 5.508 1.00 92.75 109 LEU A C 1
ATOM 865 O O . LEU A 1 109 ? -4.946 15.840 5.397 1.00 92.75 109 LEU A O 1
ATOM 869 N N . PRO A 1 110 ? -5.494 13.812 4.534 1.00 93.38 110 PRO A N 1
ATOM 870 C CA . PRO A 1 110 ? -5.792 14.297 3.195 1.00 93.38 110 PRO A CA 1
ATOM 871 C C . PRO A 1 110 ? -6.799 15.443 3.222 1.00 93.38 110 PRO A C 1
ATOM 873 O O . PRO A 1 110 ? -7.803 15.401 3.950 1.00 93.38 110 PRO A O 1
ATOM 876 N N . ASP A 1 111 ? -6.535 16.455 2.403 1.00 94.69 111 ASP A N 1
ATOM 877 C CA . ASP A 1 111 ? -7.434 17.591 2.256 1.00 94.69 111 ASP A CA 1
ATOM 878 C C . ASP A 1 111 ? -8.721 17.209 1.492 1.00 94.69 111 ASP A C 1
ATOM 880 O O . ASP A 1 111 ? -8.968 16.052 1.139 1.00 94.69 111 ASP A O 1
ATOM 884 N N . PHE A 1 112 ? -9.604 18.181 1.268 1.00 95.50 112 PHE A N 1
ATOM 885 C CA . PHE A 1 112 ? -10.854 17.958 0.538 1.00 95.50 112 PHE A CA 1
ATOM 886 C C . PHE A 1 112 ? -10.638 17.468 -0.908 1.00 95.50 112 PHE A C 1
ATOM 888 O O . PHE A 1 112 ? -11.373 16.598 -1.383 1.00 95.50 112 PHE A O 1
ATOM 895 N N . LEU A 1 113 ? -9.634 18.007 -1.602 1.00 96.00 113 LEU A N 1
ATOM 896 C CA . LEU A 1 113 ? -9.355 17.736 -3.011 1.00 96.00 113 LEU A CA 1
ATOM 897 C C . LEU A 1 113 ? -8.669 16.379 -3.186 1.00 96.00 113 LEU A C 1
ATOM 899 O O . LEU A 1 113 ? -9.039 15.609 -4.070 1.00 96.00 113 LEU A O 1
ATOM 903 N N . GLU A 1 114 ? -7.711 16.050 -2.322 1.00 96.19 114 GLU A N 1
ATOM 904 C CA . GLU A 1 114 ? -7.101 14.723 -2.231 1.00 96.19 114 GLU A CA 1
ATOM 905 C C . GLU A 1 114 ? -8.135 13.648 -1.900 1.00 96.19 114 GLU A C 1
ATOM 907 O O . GLU A 1 114 ? -8.154 12.593 -2.538 1.00 96.19 114 GLU A O 1
ATOM 912 N N . LEU A 1 115 ? -9.043 13.925 -0.960 1.00 95.62 115 LEU A N 1
ATOM 913 C CA . LEU A 1 115 ? -10.087 12.981 -0.582 1.00 95.62 115 LEU A CA 1
ATOM 914 C C . LEU A 1 115 ? -11.072 12.720 -1.729 1.00 95.62 115 LEU A C 1
ATOM 916 O O . LEU A 1 115 ? -11.367 11.561 -2.013 1.00 95.62 115 LEU A O 1
ATOM 920 N N . ILE A 1 116 ? -11.527 13.761 -2.438 1.00 95.94 116 ILE A N 1
ATOM 921 C CA . ILE A 1 116 ? -12.372 13.597 -3.634 1.00 95.94 116 ILE A CA 1
ATOM 922 C C . ILE A 1 116 ? -11.645 12.832 -4.742 1.00 95.94 116 ILE A C 1
ATOM 924 O O . ILE A 1 116 ? -12.264 11.992 -5.394 1.00 95.94 116 ILE A O 1
ATOM 928 N N . ARG A 1 117 ? -10.349 13.088 -4.949 1.00 96.19 117 ARG A N 1
ATOM 929 C CA . ARG A 1 117 ? -9.533 12.397 -5.956 1.00 96.19 117 ARG A CA 1
ATOM 930 C C . ARG A 1 117 ? -9.486 10.891 -5.694 1.00 96.19 117 ARG A C 1
ATOM 932 O O . ARG A 1 117 ? -9.887 10.123 -6.561 1.00 96.19 117 ARG A O 1
ATOM 939 N N . MET A 1 118 ? -9.128 10.487 -4.471 1.00 95.06 118 MET A N 1
ATOM 940 C CA . MET A 1 118 ? -9.093 9.075 -4.062 1.00 95.06 118 MET A CA 1
ATOM 941 C C . MET A 1 118 ? -10.453 8.377 -4.186 1.00 95.06 118 MET A C 1
ATOM 943 O O . MET A 1 118 ? -10.504 7.181 -4.461 1.00 95.06 118 MET A O 1
ATOM 947 N N . ILE A 1 119 ? -11.553 9.103 -3.959 1.00 95.56 119 ILE A N 1
ATOM 948 C CA . ILE A 1 119 ? -12.908 8.564 -4.119 1.00 95.56 119 ILE A CA 1
ATOM 949 C C . ILE A 1 119 ? -13.245 8.372 -5.600 1.00 95.56 119 ILE A C 1
ATOM 951 O O . ILE A 1 119 ? -13.724 7.305 -5.967 1.00 95.56 119 ILE A O 1
ATOM 955 N N . ARG A 1 120 ? -12.980 9.368 -6.455 1.00 94.94 120 ARG A N 1
ATOM 956 C CA . ARG A 1 120 ? -13.266 9.284 -7.898 1.00 94.94 120 ARG A CA 1
ATOM 957 C C . ARG A 1 120 ? -12.457 8.193 -8.590 1.00 94.94 120 ARG A C 1
ATOM 959 O O . ARG A 1 120 ? -13.021 7.447 -9.377 1.00 94.94 120 ARG A O 1
ATOM 966 N N . GLU A 1 121 ? -11.179 8.051 -8.236 1.00 93.56 121 GLU A N 1
ATOM 967 C CA . GLU A 1 121 ? -10.335 6.948 -8.710 1.00 93.56 121 GLU A CA 1
ATOM 968 C C . GLU A 1 121 ? -10.995 5.582 -8.447 1.00 93.56 121 GLU A C 1
ATOM 970 O O . GLU A 1 121 ? -11.054 4.745 -9.344 1.00 93.56 121 GLU A O 1
ATOM 975 N N . GLU A 1 122 ? -11.539 5.363 -7.244 1.00 91.88 122 GLU A N 1
ATOM 976 C CA . GLU A 1 122 ? -12.256 4.130 -6.889 1.00 91.88 122 GLU A CA 1
ATOM 977 C C . GLU A 1 122 ? -13.605 4.000 -7.627 1.00 91.88 122 GLU A C 1
ATOM 979 O O . GLU A 1 122 ? -13.930 2.923 -8.125 1.00 91.88 122 GLU A O 1
ATOM 984 N N . GLU A 1 123 ? -14.378 5.089 -7.739 1.00 91.12 123 GLU A N 1
ATOM 985 C CA . GLU A 1 123 ? -15.655 5.122 -8.472 1.00 91.12 123 GLU A CA 1
ATOM 986 C C . GLU A 1 123 ? -15.480 4.736 -9.950 1.00 91.12 123 GLU A C 1
ATOM 988 O O . GLU A 1 123 ? -16.292 3.979 -10.485 1.00 91.12 123 GLU A O 1
ATOM 993 N N . ASP A 1 124 ? -14.415 5.210 -10.601 1.00 88.25 124 ASP A N 1
ATOM 994 C CA . ASP A 1 124 ? -14.103 4.903 -12.000 1.00 88.25 124 ASP A CA 1
ATOM 995 C C . ASP A 1 124 ? -13.640 3.438 -12.175 1.00 88.25 124 ASP A C 1
ATOM 997 O O . ASP A 1 124 ? -13.973 2.777 -13.171 1.00 88.25 124 ASP A O 1
ATOM 1001 N N . TRP A 1 125 ? -12.923 2.876 -11.192 1.00 81.31 125 TRP A N 1
ATOM 1002 C CA . TRP A 1 125 ? -12.600 1.443 -11.161 1.00 81.31 125 TRP A CA 1
ATOM 1003 C C . TRP A 1 125 ? -13.851 0.570 -11.008 1.00 81.31 125 TRP A C 1
ATOM 1005 O O . TRP A 1 125 ? -13.990 -0.417 -11.738 1.00 81.31 125 TRP A O 1
ATOM 1015 N N . ASP A 1 126 ? -14.779 0.933 -10.119 1.00 76.25 126 ASP A N 1
ATOM 1016 C CA . ASP A 1 126 ? -16.039 0.204 -9.945 1.00 76.25 126 ASP A CA 1
ATOM 1017 C C . ASP A 1 126 ? -16.934 0.323 -11.193 1.00 76.25 126 ASP A C 1
ATOM 1019 O O . ASP A 1 126 ? -17.406 -0.699 -11.702 1.00 76.25 126 ASP A O 1
ATOM 1023 N N . ASP A 1 127 ? -17.106 1.518 -11.772 1.00 78.94 127 ASP A N 1
ATOM 1024 C CA . ASP A 1 127 ? -17.907 1.709 -12.991 1.00 78.94 127 ASP A CA 1
ATOM 1025 C C . ASP A 1 127 ? -17.346 0.895 -14.174 1.00 78.94 127 ASP A C 1
ATOM 1027 O O . ASP A 1 127 ? -18.093 0.182 -14.857 1.00 78.94 127 ASP A O 1
ATOM 1031 N N . THR A 1 128 ? -16.025 0.910 -14.396 1.00 76.19 128 THR A N 1
ATOM 1032 C CA . THR A 1 128 ? -15.396 0.116 -15.469 1.00 76.19 128 THR A CA 1
ATOM 1033 C C . THR A 1 128 ? -15.452 -1.395 -15.209 1.00 76.19 128 THR A C 1
ATOM 1035 O O . THR A 1 128 ? -15.640 -2.181 -16.147 1.00 76.19 128 THR A O 1
ATOM 1038 N N . TYR A 1 129 ? -15.351 -1.838 -13.953 1.00 71.38 129 TYR A N 1
ATOM 1039 C CA . TYR A 1 129 ? -15.496 -3.246 -13.571 1.00 71.38 129 TYR A CA 1
ATOM 1040 C C . TYR A 1 129 ? -16.936 -3.755 -13.750 1.00 71.38 129 TYR A C 1
ATOM 1042 O O . TYR A 1 129 ? -17.152 -4.851 -14.283 1.00 71.38 129 TYR A O 1
ATOM 1050 N N . ILE A 1 130 ? -17.932 -2.950 -13.370 1.00 67.38 130 ILE A N 1
ATOM 1051 C CA . ILE A 1 130 ? -19.356 -3.256 -13.546 1.00 67.38 130 ILE A CA 1
ATOM 1052 C C . ILE A 1 130 ? -19.736 -3.268 -15.033 1.00 67.38 130 ILE A C 1
ATOM 1054 O O . ILE A 1 130 ? -20.443 -4.184 -15.466 1.00 67.38 130 ILE A O 1
ATOM 1058 N N . GLN A 1 131 ? -19.220 -2.336 -15.843 1.00 61.31 131 GLN A N 1
ATOM 1059 C CA . GLN A 1 131 ? -19.424 -2.350 -17.297 1.00 61.31 131 GLN A CA 1
ATOM 1060 C C . GLN A 1 131 ? -18.863 -3.623 -17.949 1.00 61.31 131 GLN A C 1
ATOM 1062 O O . GLN A 1 131 ? -19.565 -4.250 -18.739 1.00 61.31 131 GLN A O 1
ATOM 1067 N N . ARG A 1 132 ? -17.661 -4.082 -17.563 1.00 60.69 132 ARG A N 1
ATOM 1068 C CA . ARG A 1 132 ? -17.070 -5.340 -18.074 1.00 60.69 132 ARG A CA 1
ATOM 1069 C C . ARG A 1 132 ? -17.861 -6.601 -17.702 1.00 60.69 132 ARG A C 1
ATOM 1071 O O . ARG A 1 132 ? -17.728 -7.615 -18.383 1.00 60.69 132 ARG A O 1
ATOM 1078 N N . LYS A 1 133 ? -18.674 -6.566 -16.639 1.00 55.38 133 LYS A N 1
ATOM 1079 C CA . LYS A 1 133 ? -19.538 -7.689 -16.225 1.00 55.38 133 LYS A CA 1
ATOM 1080 C C . LYS A 1 133 ? -20.916 -7.704 -16.881 1.00 55.38 133 LYS A C 1
ATOM 1082 O O . LYS A 1 133 ? -21.577 -8.743 -16.845 1.00 55.38 133 LYS A O 1
ATOM 1087 N N . ARG A 1 134 ? -21.366 -6.602 -17.486 1.00 44.94 134 ARG A N 1
ATOM 1088 C CA . ARG A 1 134 ? -22.571 -6.616 -18.324 1.00 44.94 134 ARG A CA 1
ATOM 1089 C C . ARG A 1 134 ? -22.204 -7.239 -19.675 1.00 44.94 134 ARG A C 1
ATOM 1091 O O . ARG A 1 134 ? -21.314 -6.722 -20.345 1.00 44.94 134 ARG A O 1
ATOM 1098 N N . PRO A 1 135 ? -22.867 -8.321 -20.122 1.00 44.47 135 PRO A N 1
ATOM 1099 C CA . PRO A 1 135 ? -22.671 -8.794 -21.484 1.00 44.47 135 PRO A CA 1
ATOM 1100 C C . PRO A 1 135 ? -23.088 -7.684 -22.453 1.00 44.47 135 PRO A C 1
ATOM 1102 O O . PRO A 1 135 ? -24.216 -7.198 -22.353 1.00 44.47 135 PRO A O 1
ATOM 1105 N N . ARG A 1 136 ? -22.228 -7.329 -23.420 1.00 52.66 136 ARG A N 1
ATOM 1106 C CA . ARG A 1 136 ? -22.664 -6.643 -24.648 1.00 52.66 136 ARG A CA 1
ATOM 1107 C C . ARG A 1 136 ? -23.693 -7.551 -25.325 1.00 52.66 136 ARG A C 1
ATOM 1109 O O . ARG A 1 136 ? -23.332 -8.513 -26.000 1.00 52.66 136 ARG A O 1
ATOM 1116 N N . ARG A 1 137 ? -24.978 -7.300 -25.078 1.00 41.53 137 ARG A N 1
ATOM 1117 C CA . ARG A 1 137 ? -26.088 -8.066 -25.644 1.00 41.53 137 ARG A CA 1
ATOM 1118 C C . ARG A 1 137 ? -26.868 -7.140 -26.569 1.00 41.53 137 ARG A C 1
ATOM 1120 O O . ARG A 1 137 ? -27.455 -6.177 -26.097 1.00 41.53 137 ARG A O 1
ATOM 1127 N N . ALA A 1 138 ? -26.859 -7.489 -27.855 1.00 40.53 138 ALA A N 1
ATOM 1128 C CA . ALA A 1 138 ? -27.546 -6.812 -28.957 1.00 40.53 138 ALA A CA 1
ATOM 1129 C C . ALA A 1 138 ? -27.037 -5.400 -29.331 1.00 40.53 138 ALA A C 1
ATOM 1131 O O . ALA A 1 138 ? -27.746 -4.413 -29.188 1.00 40.53 138 ALA A O 1
ATOM 1132 N N . GLU A 1 139 ? -25.872 -5.343 -29.984 1.00 41.66 139 GLU A N 1
ATOM 1133 C CA . GLU A 1 139 ? -25.835 -4.639 -31.277 1.00 41.66 139 GLU A CA 1
ATOM 1134 C C . GLU A 1 139 ? -26.470 -5.604 -32.293 1.00 41.66 139 GLU A C 1
ATOM 1136 O O . GLU A 1 139 ? -25.969 -6.709 -32.514 1.00 41.66 139 GLU A O 1
ATOM 1141 N N . SE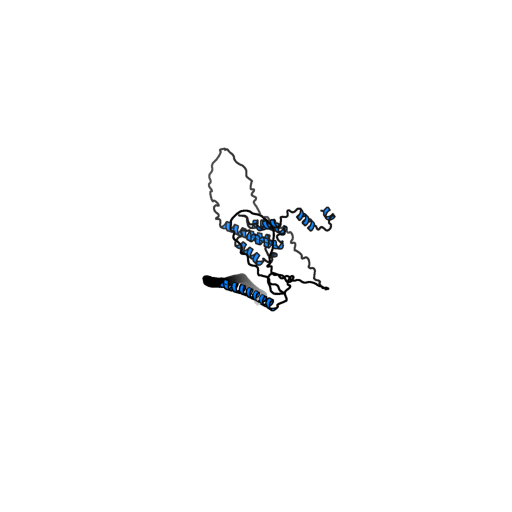R A 1 140 ? -27.652 -5.265 -32.808 1.00 37.81 140 SER A N 1
ATOM 1142 C CA . SER A 1 140 ? -28.452 -6.161 -33.647 1.00 37.81 140 SER A CA 1
ATOM 1143 C C . SER A 1 140 ? -27.987 -6.144 -35.103 1.00 37.81 140 SER A C 1
ATOM 1145 O O . SER A 1 140 ? -28.268 -5.199 -35.837 1.00 37.81 140 SER A O 1
ATOM 1147 N N . MET A 1 141 ? -27.355 -7.231 -35.549 1.00 42.50 141 MET A N 1
ATOM 1148 C CA . MET A 1 141 ? -27.217 -7.536 -36.975 1.00 42.50 141 MET A CA 1
ATOM 1149 C C . MET A 1 141 ? -28.561 -8.026 -37.541 1.00 42.50 141 MET A C 1
ATOM 1151 O O . MET A 1 141 ? -28.895 -9.197 -37.390 1.00 42.50 141 MET A O 1
ATOM 1155 N N . MET A 1 142 ? -29.314 -7.131 -38.182 1.00 38.44 142 MET A N 1
ATOM 1156 C CA . MET A 1 142 ? -30.436 -7.388 -39.106 1.00 38.44 142 MET A CA 1
ATOM 1157 C C . MET A 1 142 ? -30.794 -6.041 -39.770 1.00 38.44 142 MET A C 1
ATOM 1159 O O . MET A 1 142 ? -30.788 -5.023 -39.090 1.00 38.44 142 MET A O 1
ATOM 1163 N N . GLU A 1 143 ? -31.124 -5.926 -41.055 1.00 36.91 143 GLU A N 1
ATOM 1164 C CA . GLU A 1 143 ? -31.048 -6.891 -42.156 1.00 36.91 143 GLU A CA 1
ATOM 1165 C C . GLU A 1 143 ? -30.907 -6.113 -43.476 1.00 36.91 143 GLU A C 1
ATOM 1167 O O . GLU A 1 143 ? -31.626 -5.141 -43.707 1.00 36.91 143 GLU A O 1
ATOM 1172 N N . GLN A 1 144 ? -29.989 -6.521 -44.355 1.00 38.16 144 GLN A N 1
ATOM 1173 C CA . GLN A 1 144 ? -29.833 -5.898 -45.670 1.00 38.16 144 GLN A CA 1
ATOM 1174 C C . GLN A 1 144 ? -30.736 -6.606 -46.689 1.00 38.16 144 GLN A C 1
ATOM 1176 O O . GLN A 1 144 ? -30.342 -7.611 -47.277 1.00 38.16 144 GLN A O 1
ATOM 1181 N N . ALA A 1 145 ? -31.930 -6.060 -46.928 1.00 32.34 145 ALA A N 1
ATOM 1182 C CA . ALA A 1 145 ? -32.861 -6.560 -47.940 1.00 32.34 145 ALA A CA 1
ATOM 1183 C C . ALA A 1 145 ? -33.242 -5.460 -48.949 1.00 32.34 145 ALA A C 1
ATOM 1185 O O . ALA A 1 145 ? -33.977 -4.525 -48.640 1.00 32.34 145 ALA A O 1
ATOM 1186 N N . PHE A 1 146 ? -32.753 -5.591 -50.184 1.00 31.78 146 PHE A N 1
ATOM 1187 C CA . PHE A 1 146 ? -33.174 -4.770 -51.322 1.00 31.78 146 PHE A CA 1
ATOM 1188 C C . PHE A 1 146 ? -34.466 -5.323 -51.948 1.00 31.78 146 PHE A C 1
ATOM 1190 O O . PHE A 1 146 ? -34.426 -6.405 -52.535 1.00 31.78 146 PHE A O 1
ATOM 1197 N N . SER A 1 147 ? -35.562 -4.554 -51.959 1.00 35.97 147 SER A N 1
ATOM 1198 C CA . SER A 1 147 ? -36.417 -4.376 -53.156 1.00 35.97 147 SER A CA 1
ATOM 1199 C C . SER A 1 147 ? -37.549 -3.351 -52.948 1.00 35.97 147 SER A C 1
ATOM 1201 O O . SER A 1 147 ? -37.918 -3.089 -51.805 1.00 35.97 147 SER A O 1
ATOM 1203 N N . PRO A 1 148 ? -38.084 -2.737 -54.025 1.00 58.81 148 PRO A N 1
ATOM 1204 C CA . PRO A 1 148 ? -38.911 -1.528 -53.942 1.00 58.81 148 PRO A CA 1
ATOM 1205 C C . PRO A 1 148 ? -40.406 -1.772 -54.247 1.00 58.81 148 PRO A C 1
ATOM 1207 O O . PRO A 1 148 ? -40.759 -2.844 -54.725 1.00 58.81 148 PRO A O 1
ATOM 1210 N N . VAL A 1 149 ? -41.259 -0.746 -54.052 1.00 34.03 149 VAL A N 1
ATOM 1211 C CA . VAL A 1 149 ? -42.247 -0.212 -55.037 1.00 34.03 149 VAL A CA 1
ATOM 1212 C C . VAL A 1 149 ? -43.228 0.809 -54.401 1.00 34.03 149 VAL A C 1
ATOM 1214 O O . VAL A 1 149 ? -43.987 0.502 -53.494 1.00 34.03 149 VAL A O 1
ATOM 1217 N N . ALA A 1 150 ? -43.179 2.031 -54.945 1.00 32.12 150 ALA A N 1
ATOM 1218 C CA . ALA A 1 150 ? -44.239 3.009 -55.261 1.00 32.12 150 ALA A CA 1
ATOM 1219 C C . ALA A 1 150 ? -45.491 3.296 -54.367 1.00 32.12 150 ALA A C 1
ATOM 1221 O O . ALA A 1 150 ? -46.417 2.504 -54.269 1.00 32.12 150 ALA A O 1
ATOM 1222 N N . PHE A 1 151 ? -45.589 4.588 -54.001 1.00 31.94 151 PHE A N 1
ATOM 1223 C CA . PHE A 1 151 ? -46.708 5.543 -54.230 1.00 31.94 151 PHE A CA 1
ATOM 1224 C C . PHE A 1 151 ? -48.065 5.504 -53.470 1.00 31.94 151 PHE A C 1
ATOM 1226 O O . PHE A 1 151 ? -48.912 4.650 -53.682 1.00 31.94 151 PHE A O 1
ATOM 1233 N N . GLN A 1 152 ? -48.311 6.652 -52.809 1.00 34.19 152 GLN A N 1
ATOM 1234 C CA . GLN A 1 152 ? -49.568 7.423 -52.646 1.00 34.19 152 GLN A CA 1
ATOM 1235 C C . GLN A 1 152 ? -50.774 6.867 -51.850 1.00 34.19 152 GLN A C 1
ATOM 1237 O O . GLN A 1 152 ? -51.464 5.942 -52.259 1.00 34.19 152 GLN A O 1
ATOM 1242 N N . GLY A 1 153 ? -51.141 7.615 -50.796 1.00 31.16 153 GLY A N 1
ATOM 1243 C CA . GLY A 1 153 ? -52.438 7.565 -50.103 1.00 31.16 153 GLY A CA 1
ATOM 1244 C C . GLY A 1 153 ? -52.436 8.430 -48.830 1.00 31.16 153 GLY A C 1
ATOM 1245 O O . GLY A 1 153 ? -51.743 8.103 -47.875 1.00 31.16 153 GLY A O 1
ATOM 1246 N N . SER A 1 154 ? -53.148 9.563 -48.829 1.00 37.59 154 SER A N 1
ATOM 1247 C CA . SER A 1 154 ? -53.109 10.598 -47.769 1.00 37.59 154 SER A CA 1
ATOM 1248 C C . SER A 1 154 ? -53.930 10.262 -46.490 1.00 37.59 154 SER A C 1
ATOM 1250 O O . SER A 1 154 ? -54.741 9.339 -46.531 1.00 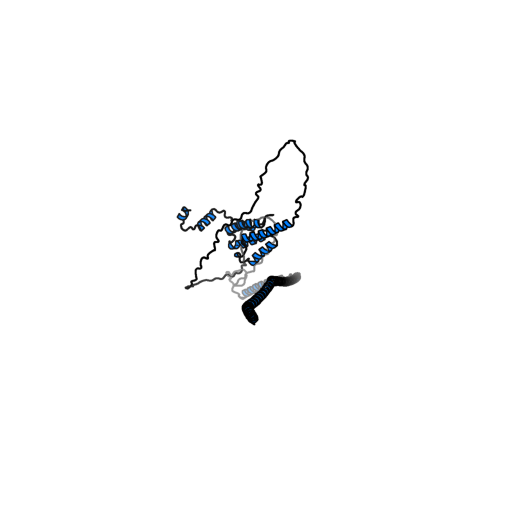37.59 154 SER A O 1
ATOM 1252 N N . PRO A 1 155 ? -53.727 10.983 -45.356 1.00 61.91 155 PRO A N 1
ATOM 1253 C CA . PRO A 1 155 ? -54.146 10.570 -44.001 1.00 61.91 155 PRO A CA 1
ATOM 1254 C C . PRO A 1 155 ? -55.461 11.271 -43.547 1.00 61.91 155 PRO A C 1
ATOM 1256 O O . PRO A 1 155 ? -56.147 11.824 -44.409 1.00 61.91 155 PRO A O 1
ATOM 1259 N N . PRO A 1 156 ? -55.891 11.239 -42.258 1.00 47.38 156 PRO A N 1
ATOM 1260 C CA . PRO A 1 156 ? -55.250 11.927 -41.109 1.00 47.38 156 PRO A CA 1
ATOM 1261 C C . PRO A 1 156 ? -55.075 10.964 -39.885 1.00 47.38 156 PRO A C 1
ATOM 1263 O O . PRO A 1 156 ? -55.180 9.760 -40.078 1.00 47.38 156 PRO A O 1
ATOM 1266 N N . ILE A 1 157 ? -54.768 11.337 -38.626 1.00 32.28 157 ILE A N 1
ATOM 1267 C CA . ILE A 1 157 ? -54.744 12.640 -37.923 1.00 32.28 157 ILE A CA 1
ATOM 1268 C C . ILE A 1 157 ? -53.685 12.685 -36.781 1.00 32.28 157 ILE A C 1
ATOM 1270 O O . ILE A 1 157 ? -52.907 11.758 -36.601 1.00 32.28 157 ILE A O 1
ATOM 1274 N N . MET A 1 158 ? -53.676 13.805 -36.049 1.00 28.11 158 MET A N 1
ATOM 1275 C CA . MET A 1 158 ? -52.930 14.200 -34.831 1.00 28.11 158 MET A CA 1
ATOM 1276 C C . MET A 1 158 ? -52.884 13.114 -33.723 1.00 28.11 158 MET A C 1
ATOM 1278 O O . MET A 1 158 ? -53.765 12.264 -33.670 1.00 28.11 158 MET A O 1
ATOM 1282 N N . ILE A 1 159 ? -51.953 13.072 -32.762 1.00 33.34 159 ILE A N 1
ATOM 1283 C CA . ILE A 1 159 ? -51.257 14.091 -31.929 1.00 33.34 159 ILE A CA 1
ATOM 1284 C C . ILE A 1 159 ? -49.847 13.506 -31.595 1.00 33.34 159 ILE A C 1
ATOM 1286 O O . ILE A 1 159 ? -49.738 12.285 -31.566 1.00 33.34 159 ILE A O 1
ATOM 1290 N N . SER A 1 160 ? -48.730 14.210 -31.334 1.00 33.91 160 SER A N 1
ATOM 1291 C CA . SER A 1 160 ? -48.393 15.622 -31.009 1.00 33.91 160 SER A CA 1
ATOM 1292 C C . SER A 1 160 ? -47.103 16.102 -31.727 1.00 33.91 160 SER A C 1
ATOM 1294 O O . SER A 1 160 ? -46.503 15.363 -32.498 1.00 33.91 160 SER A O 1
ATOM 1296 N N . SER A 1 161 ? -46.657 17.333 -31.434 1.00 33.97 161 SER A N 1
ATOM 1297 C CA . SER A 1 161 ? -45.288 17.860 -31.630 1.00 33.97 161 SER A CA 1
ATOM 1298 C C . SER A 1 161 ? -44.605 18.056 -30.250 1.00 33.97 161 SER A C 1
ATOM 1300 O O . SER A 1 161 ? -45.288 17.919 -29.235 1.00 33.97 161 SER A O 1
ATOM 1302 N N . ALA A 1 162 ? -43.318 18.387 -30.090 1.00 35.66 162 ALA A N 1
ATOM 1303 C CA . ALA A 1 162 ? -42.209 18.587 -31.033 1.00 35.66 162 ALA A CA 1
ATOM 1304 C C . ALA A 1 162 ? -40.867 18.236 -30.353 1.00 35.66 162 ALA A C 1
ATOM 1306 O O . ALA A 1 162 ? -40.757 18.283 -29.127 1.00 35.66 162 ALA A O 1
ATOM 1307 N N . ASP A 1 163 ? -39.859 17.954 -31.172 1.00 32.22 163 ASP A N 1
ATOM 1308 C CA . ASP A 1 163 ? -38.484 17.637 -30.787 1.00 32.22 163 ASP A CA 1
ATOM 1309 C C . ASP A 1 163 ? -37.646 18.877 -30.418 1.00 32.22 163 ASP A C 1
ATOM 1311 O O . ASP A 1 163 ? -37.909 19.991 -30.877 1.00 32.22 163 ASP A O 1
ATOM 1315 N N . CYS A 1 164 ? -36.566 18.659 -29.660 1.00 34.59 164 CYS A N 1
ATOM 1316 C CA . CYS A 1 164 ? -35.432 19.583 -29.581 1.00 34.59 164 CYS A CA 1
ATOM 1317 C C . CYS A 1 164 ? -34.243 18.963 -30.324 1.00 34.59 164 CYS A C 1
ATOM 1319 O O . CYS A 1 164 ? -33.782 17.883 -29.956 1.00 34.59 164 CYS A O 1
ATOM 1321 N N . ASN A 1 165 ? -33.749 19.648 -31.357 1.00 36.53 165 ASN A N 1
ATOM 1322 C CA . ASN A 1 165 ? -32.662 19.160 -32.205 1.00 36.53 165 ASN A CA 1
ATOM 1323 C C . ASN A 1 165 ? -31.362 18.941 -31.415 1.00 36.53 165 ASN A C 1
ATOM 1325 O O . ASN A 1 165 ? -30.874 19.855 -30.749 1.00 36.53 165 ASN A O 1
ATOM 1329 N N . VAL A 1 166 ? -30.752 17.769 -31.594 1.00 33.81 166 VAL A N 1
ATOM 1330 C CA . VAL A 1 166 ? -29.321 17.563 -31.344 1.00 33.81 166 VAL A CA 1
ATOM 1331 C C . VAL A 1 166 ? -28.560 18.091 -32.558 1.00 33.81 166 VAL A C 1
ATOM 1333 O O . VAL A 1 166 ? -28.883 17.736 -33.690 1.00 33.81 166 VAL A O 1
ATOM 1336 N N . ILE A 1 167 ? -27.566 18.946 -32.324 1.00 41.66 167 ILE A N 1
ATOM 1337 C CA . ILE A 1 167 ? -26.571 19.317 -33.332 1.00 41.66 167 ILE A CA 1
ATOM 1338 C C . ILE A 1 167 ? -25.320 18.505 -33.012 1.00 41.66 167 ILE A C 1
ATOM 1340 O O . ILE A 1 167 ? -24.691 18.722 -31.978 1.00 41.66 167 ILE A O 1
ATOM 1344 N N . GLU A 1 168 ? -24.988 17.563 -33.887 1.00 39.69 168 GLU A N 1
ATOM 1345 C CA . GLU A 1 168 ? -23.671 16.934 -33.902 1.00 39.69 168 GLU A CA 1
ATOM 1346 C C . GLU A 1 168 ? -22.653 17.971 -34.395 1.00 39.69 168 GLU A C 1
ATOM 1348 O O . GLU A 1 168 ? -22.862 18.611 -35.428 1.00 39.69 168 GLU A O 1
ATOM 1353 N N . ILE A 1 169 ? -21.565 18.152 -33.647 1.00 37.78 169 ILE A N 1
ATOM 1354 C CA . ILE A 1 169 ? -20.358 18.823 -34.130 1.00 37.78 169 ILE A CA 1
ATOM 1355 C C . ILE A 1 169 ? -19.229 17.816 -33.964 1.00 37.78 169 ILE A C 1
ATOM 1357 O O . ILE A 1 169 ? -18.917 17.402 -32.847 1.00 37.78 169 ILE A O 1
ATOM 1361 N N . ASP A 1 170 ? -18.693 17.405 -35.103 1.00 40.53 170 ASP A N 1
ATOM 1362 C CA . ASP A 1 170 ? -17.512 16.562 -35.234 1.00 40.53 170 ASP A CA 1
ATOM 1363 C C . ASP A 1 170 ? -16.252 17.440 -35.375 1.00 40.53 170 ASP A C 1
ATOM 1365 O O . ASP A 1 170 ? -16.338 18.660 -35.525 1.00 40.53 170 ASP A O 1
ATOM 1369 N N . ASP A 1 171 ? -15.108 16.767 -35.397 1.00 38.22 171 ASP A N 1
ATOM 1370 C CA . ASP A 1 171 ? -13.786 17.221 -35.824 1.00 38.22 171 ASP A CA 1
ATOM 1371 C C . ASP A 1 171 ? -12.936 18.125 -34.903 1.00 38.22 171 ASP A C 1
ATOM 1373 O O . ASP A 1 171 ? -13.047 19.350 -34.844 1.00 38.22 171 ASP A O 1
ATOM 1377 N N . SER A 1 172 ? -11.875 17.466 -34.422 1.00 41.25 172 SER A N 1
ATOM 1378 C CA . SER A 1 172 ? -10.463 17.799 -34.703 1.00 41.25 172 SER A CA 1
ATOM 1379 C C . SER A 1 172 ? -9.597 18.410 -33.591 1.00 41.25 172 SER A C 1
ATOM 1381 O O . SER A 1 172 ? -10.014 19.229 -32.777 1.00 41.25 172 SER A O 1
ATOM 1383 N N . GLN A 1 173 ? -8.348 17.926 -33.570 1.00 47.50 173 GLN A N 1
ATOM 1384 C CA . GLN A 1 173 ? -7.232 18.450 -32.782 1.00 47.50 173 GLN A CA 1
ATOM 1385 C C . GLN A 1 173 ? -6.786 19.806 -33.331 1.00 47.50 173 GLN A C 1
ATOM 1387 O O . GLN A 1 173 ? -6.681 19.954 -34.548 1.00 47.50 173 GLN A O 1
ATOM 1392 N N . ASP A 1 174 ? -6.380 20.709 -32.442 1.00 41.84 174 ASP A N 1
ATOM 1393 C CA . ASP A 1 174 ? -5.365 21.712 -32.766 1.00 41.84 174 ASP A CA 1
ATOM 1394 C C . ASP A 1 174 ? -4.450 21.927 -31.550 1.00 41.84 174 ASP A C 1
ATOM 1396 O O . ASP A 1 174 ? -4.919 21.914 -30.407 1.00 41.84 174 ASP A O 1
ATOM 1400 N N . ASP A 1 175 ? -3.150 22.066 -31.804 1.00 46.94 175 ASP A N 1
ATOM 1401 C CA . ASP A 1 175 ? -2.117 22.293 -30.791 1.00 46.94 175 ASP A CA 1
ATOM 1402 C C . ASP A 1 175 ? -1.814 23.801 -30.724 1.00 46.94 175 ASP A C 1
ATOM 1404 O O . ASP A 1 175 ? -1.483 24.414 -31.740 1.00 46.94 175 ASP A O 1
ATOM 1408 N N . SER A 1 176 ? -1.857 24.418 -29.537 1.00 52.94 176 SER A N 1
ATOM 1409 C CA . SER A 1 176 ? -1.349 25.788 -29.361 1.00 52.94 176 SER A CA 1
ATOM 1410 C C . SER A 1 176 ? -0.801 26.025 -27.956 1.00 52.94 176 SER A C 1
ATOM 1412 O O . SER A 1 176 ? -1.559 26.056 -26.982 1.00 52.94 176 SER A O 1
ATOM 1414 N N . ASP A 1 177 ? 0.515 26.217 -27.872 1.00 46.69 177 ASP A N 1
ATOM 1415 C CA . ASP A 1 177 ? 1.225 26.598 -26.653 1.00 46.69 177 ASP A CA 1
ATOM 1416 C C . ASP A 1 177 ? 0.853 28.027 -26.219 1.00 46.69 177 ASP A C 1
ATOM 1418 O O . ASP A 1 177 ? 0.804 28.931 -27.051 1.00 46.69 177 ASP A O 1
ATOM 1422 N N . GLU A 1 178 ? 0.684 28.260 -24.915 1.00 53.94 178 GLU A N 1
ATOM 1423 C CA . GLU A 1 178 ? 0.699 29.608 -24.323 1.00 53.94 178 GLU A CA 1
ATOM 1424 C C . GLU A 1 178 ? 1.494 29.590 -23.005 1.00 53.94 178 GLU A C 1
ATOM 1426 O O . GLU A 1 178 ? 1.073 29.023 -21.992 1.00 53.94 178 GLU A O 1
ATOM 1431 N N . ASP A 1 179 ? 2.668 30.224 -23.032 1.00 44.59 179 ASP A N 1
ATOM 1432 C CA . ASP A 1 179 ? 3.573 30.395 -21.895 1.00 44.59 179 ASP A CA 1
ATOM 1433 C C . ASP A 1 179 ? 3.059 31.465 -20.913 1.00 44.59 179 ASP A C 1
ATOM 1435 O O . ASP A 1 179 ? 3.177 32.661 -21.187 1.00 44.59 179 ASP A O 1
ATOM 1439 N N . VAL A 1 180 ? 2.605 31.088 -19.706 1.00 40.97 180 VAL A N 1
ATOM 1440 C CA . VAL A 1 180 ? 2.427 32.064 -18.606 1.00 40.97 180 VAL A CA 1
ATOM 1441 C C . VAL A 1 180 ? 2.936 31.556 -17.246 1.00 40.97 180 VAL A C 1
ATOM 1443 O O . VAL A 1 180 ? 2.186 31.057 -16.415 1.00 40.97 180 VAL A O 1
ATOM 1446 N N . ILE A 1 181 ? 4.226 31.824 -17.012 1.00 37.50 181 ILE A N 1
ATOM 1447 C CA . ILE A 1 181 ? 4.843 32.222 -15.728 1.00 37.50 181 ILE A CA 1
ATOM 1448 C C . ILE A 1 181 ? 4.698 31.241 -14.540 1.00 37.50 181 ILE A C 1
ATOM 1450 O O . ILE A 1 181 ? 3.733 31.278 -13.775 1.00 37.50 181 ILE A O 1
ATOM 1454 N N . LEU A 1 182 ? 5.783 30.502 -14.257 1.00 40.06 182 LEU A N 1
ATOM 1455 C CA . LEU A 1 182 ? 6.088 30.080 -12.884 1.00 40.06 182 LEU A CA 1
ATOM 1456 C C . LEU A 1 182 ? 6.267 31.324 -11.998 1.00 40.06 182 LEU A C 1
ATOM 1458 O O . LEU A 1 182 ? 7.155 32.138 -12.254 1.00 40.06 182 LEU A O 1
ATOM 1462 N N . VAL A 1 183 ? 5.497 31.420 -10.913 1.00 36.84 183 VAL A N 1
ATOM 1463 C CA . VAL A 1 183 ? 5.880 32.230 -9.749 1.00 36.84 183 VAL A CA 1
ATOM 1464 C C . VAL A 1 183 ? 6.462 31.289 -8.704 1.00 36.84 183 VAL A C 1
ATOM 1466 O O . VAL A 1 183 ? 5.746 30.585 -7.994 1.00 36.84 183 VAL A O 1
ATOM 1469 N N . GLU A 1 184 ? 7.786 31.272 -8.659 1.00 38.12 184 GLU A N 1
ATOM 1470 C CA . GLU A 1 184 ? 8.591 30.662 -7.607 1.00 38.12 184 GLU A CA 1
ATOM 1471 C C . GLU A 1 184 ? 8.355 31.433 -6.288 1.00 38.12 184 GLU A C 1
ATOM 1473 O O . GLU A 1 184 ? 8.469 32.663 -6.284 1.00 38.12 184 GLU A O 1
ATOM 1478 N N . PRO A 1 185 ? 7.969 30.777 -5.177 1.00 36.09 185 PRO A N 1
ATOM 1479 C CA . PRO A 1 185 ? 7.795 31.468 -3.905 1.00 36.09 185 PRO A CA 1
ATOM 1480 C C . PRO A 1 185 ? 9.160 31.762 -3.264 1.00 36.09 185 PRO A C 1
ATOM 1482 O O . PRO A 1 185 ? 9.783 30.874 -2.688 1.00 36.09 185 PRO A O 1
ATOM 1485 N N . GLU A 1 186 ? 9.608 33.019 -3.332 1.00 35.84 186 GLU A N 1
ATOM 1486 C CA . GLU A 1 186 ? 10.709 33.513 -2.494 1.00 35.84 186 GLU A CA 1
ATOM 1487 C C . GLU A 1 186 ? 10.330 33.479 -0.999 1.00 35.84 186 GLU A C 1
ATOM 1489 O O . GLU A 1 186 ? 9.252 33.935 -0.603 1.00 35.84 186 GLU A O 1
ATOM 1494 N N . ASP A 1 187 ? 11.252 33.003 -0.157 1.00 44.44 187 ASP A N 1
ATOM 1495 C CA . ASP A 1 187 ? 11.149 33.042 1.307 1.00 44.44 187 ASP A CA 1
ATOM 1496 C C . ASP A 1 187 ? 11.218 34.483 1.867 1.00 44.44 187 ASP A C 1
ATOM 1498 O O . ASP A 1 187 ? 12.187 35.204 1.599 1.00 44.44 187 ASP A O 1
ATOM 1502 N N . PRO A 1 188 ? 10.295 34.900 2.758 1.00 43.69 188 PRO A N 1
ATOM 1503 C CA . PRO A 1 188 ? 10.475 36.072 3.617 1.00 43.69 188 PRO A CA 1
ATOM 1504 C C . PRO A 1 188 ? 11.143 35.707 4.965 1.00 43.69 188 PRO A C 1
ATOM 1506 O O . PRO A 1 188 ? 11.006 34.585 5.456 1.00 43.69 188 PRO A O 1
ATOM 1509 N N . PRO A 1 189 ? 11.869 36.640 5.612 1.00 38.78 189 PRO A N 1
ATOM 1510 C CA . PRO A 1 189 ? 13.007 36.277 6.461 1.00 38.78 189 PRO A CA 1
ATOM 1511 C C . PRO A 1 189 ? 12.712 36.033 7.951 1.00 38.78 189 PRO A C 1
ATOM 1513 O O . PRO A 1 189 ? 11.819 36.622 8.562 1.00 38.78 189 PRO A O 1
ATOM 1516 N N . LEU A 1 190 ? 13.609 35.259 8.572 1.00 36.31 190 LEU A N 1
ATOM 1517 C CA . LEU A 1 190 ? 13.789 35.162 10.025 1.00 36.31 190 LEU A CA 1
ATOM 1518 C C . LEU A 1 190 ? 14.180 36.517 10.658 1.00 36.31 190 LEU A C 1
ATOM 1520 O O . LEU A 1 190 ? 15.119 37.158 10.181 1.00 36.31 190 LEU A O 1
ATOM 1524 N N . PRO A 1 191 ? 13.619 36.880 11.826 1.00 33.72 191 PRO A N 1
ATOM 1525 C CA . PRO A 1 191 ? 14.271 37.759 12.790 1.00 33.72 191 PRO A CA 1
ATOM 1526 C C . PRO A 1 191 ? 15.077 36.935 13.808 1.00 33.72 191 PRO A C 1
ATOM 1528 O O . PRO A 1 191 ? 14.568 36.016 14.450 1.00 33.72 191 PRO A O 1
ATOM 1531 N N . SER A 1 192 ? 16.351 37.280 13.977 1.00 28.19 192 SER A N 1
ATOM 1532 C CA . SER A 1 192 ? 17.298 36.581 14.850 1.00 28.19 192 SER A CA 1
ATOM 1533 C C . SER A 1 192 ? 17.140 36.895 16.346 1.00 28.19 192 SER A C 1
ATOM 1535 O O . SER A 1 192 ? 16.954 38.044 16.739 1.00 28.19 192 SER A O 1
ATOM 1537 N N . SER A 1 193 ? 17.354 35.861 17.164 1.00 35.12 193 SER A N 1
ATOM 1538 C CA . SER A 1 193 ? 17.599 35.861 18.618 1.00 35.12 193 SER A CA 1
ATOM 1539 C C . SER A 1 193 ? 18.242 37.125 19.231 1.00 35.12 193 SER A C 1
ATOM 1541 O O . SER A 1 193 ? 19.333 37.526 18.826 1.00 35.12 193 SER A O 1
ATOM 1543 N N . SER A 1 194 ? 17.647 37.648 20.316 1.00 28.73 194 SER A N 1
ATOM 1544 C CA . SER A 1 194 ? 18.393 38.238 21.447 1.00 28.73 194 SER A CA 1
ATOM 1545 C C . SER A 1 194 ? 17.581 38.233 22.761 1.00 28.73 194 SER A C 1
ATOM 1547 O O . SER A 1 194 ? 16.386 38.512 22.778 1.00 28.73 194 SER A O 1
ATOM 1549 N N . VAL A 1 195 ? 18.257 37.858 23.853 1.00 33.12 195 VAL A N 1
ATOM 1550 C CA . VAL A 1 195 ? 17.819 37.574 25.247 1.00 33.12 195 VAL A CA 1
ATOM 1551 C C . VAL A 1 195 ? 19.118 37.640 26.105 1.00 33.12 195 VAL A C 1
ATOM 1553 O O . VAL A 1 195 ? 20.158 37.367 25.493 1.00 33.12 195 VAL A O 1
ATOM 1556 N N . PRO A 1 196 ? 19.200 37.910 27.445 1.00 49.03 196 PRO A N 1
ATOM 1557 C CA . PRO A 1 196 ? 18.248 38.300 28.525 1.00 49.03 196 PRO A CA 1
ATOM 1558 C C . PRO A 1 196 ? 18.763 39.595 29.271 1.00 49.03 196 PRO A C 1
ATOM 1560 O O . PRO A 1 196 ? 19.351 40.421 28.574 1.00 49.03 196 PRO A O 1
ATOM 1563 N N . PRO A 1 197 ? 18.726 39.812 30.626 1.00 50.97 197 PRO A N 1
ATOM 1564 C CA . PRO A 1 197 ? 17.903 39.316 31.762 1.00 50.97 197 PRO A CA 1
ATOM 1565 C C . PRO A 1 197 ? 17.338 40.430 32.710 1.00 50.97 197 PRO A C 1
ATOM 1567 O O . PRO A 1 197 ? 17.419 41.613 32.408 1.00 50.97 197 PRO A O 1
ATOM 1570 N N . PHE A 1 198 ? 16.848 39.989 33.891 1.00 27.20 198 PHE A N 1
ATOM 1571 C CA . PHE A 1 198 ? 16.547 40.656 35.192 1.00 27.20 198 PHE A CA 1
ATOM 1572 C C . PHE A 1 198 ? 15.044 40.619 35.561 1.00 27.20 198 PHE A C 1
ATOM 1574 O O . PHE A 1 198 ? 14.228 41.151 34.824 1.00 27.20 198 PHE A O 1
ATOM 1581 N N . LEU A 1 199 ? 14.542 39.907 36.588 1.00 29.48 199 LEU A N 1
ATOM 1582 C CA . LEU A 1 199 ? 14.951 39.599 37.984 1.00 29.48 199 LEU A CA 1
ATOM 1583 C C . LEU A 1 199 ? 14.587 40.701 39.009 1.00 29.48 199 LEU A C 1
ATOM 1585 O O . LEU A 1 199 ? 15.236 41.739 39.061 1.00 29.48 199 LEU A O 1
ATOM 1589 N N . GLY A 1 200 ? 13.628 40.400 39.900 1.00 24.95 200 GLY A N 1
ATOM 1590 C CA . GLY A 1 200 ? 13.286 41.178 41.111 1.00 24.95 200 GLY A CA 1
ATOM 1591 C C . GLY A 1 200 ? 11.786 41.100 41.452 1.00 24.95 200 GLY A C 1
ATOM 1592 O O . GLY A 1 200 ? 10.989 41.694 40.746 1.00 24.95 200 GLY A O 1
ATOM 1593 N N . ARG A 1 201 ? 11.363 40.218 42.379 1.00 26.84 201 ARG A N 1
ATOM 1594 C CA . ARG A 1 201 ? 11.014 40.486 43.809 1.00 26.84 201 ARG A CA 1
ATOM 1595 C C . ARG A 1 201 ? 9.683 41.257 44.017 1.00 26.84 201 ARG A C 1
ATOM 1597 O O . ARG A 1 201 ? 9.407 42.176 43.270 1.00 26.84 201 ARG A O 1
ATOM 1604 N N . ALA A 1 202 ? 8.847 40.974 45.028 1.00 27.98 202 ALA A N 1
ATOM 1605 C CA . ALA A 1 202 ? 9.023 40.152 46.239 1.00 27.98 202 ALA A CA 1
ATOM 1606 C C . ALA A 1 202 ? 7.714 39.470 46.733 1.00 27.98 202 ALA A C 1
ATOM 1608 O O . ALA A 1 202 ? 6.650 39.653 46.154 1.00 27.98 202 ALA A O 1
ATOM 1609 N N . ILE A 1 203 ? 7.846 38.675 47.805 1.00 30.22 203 ILE A N 1
ATOM 1610 C CA . ILE A 1 203 ? 6.855 37.788 48.450 1.00 30.22 203 ILE A CA 1
ATOM 1611 C C . ILE A 1 203 ? 6.272 38.420 49.730 1.00 30.22 203 ILE A C 1
ATOM 1613 O O . ILE A 1 203 ? 7.036 39.033 50.472 1.00 30.22 203 ILE A O 1
ATOM 1617 N N . SER A 1 204 ? 4.986 38.159 50.012 1.00 30.00 204 SER A N 1
ATOM 1618 C CA . SER A 1 204 ? 4.387 37.842 51.339 1.00 30.00 204 SER A CA 1
ATOM 1619 C C . SER A 1 204 ? 2.879 37.581 51.125 1.00 30.00 204 SER A C 1
ATOM 1621 O O . SER A 1 204 ? 2.203 38.473 50.621 1.00 30.00 204 SER A O 1
ATOM 1623 N N . GLU A 1 205 ? 2.380 36.338 51.199 1.00 31.97 205 GLU A N 1
ATOM 1624 C CA . GLU A 1 205 ? 1.789 35.693 52.406 1.00 31.97 205 GLU A CA 1
ATOM 1625 C C . GLU A 1 205 ? 0.481 36.396 52.858 1.00 31.97 205 GLU A C 1
ATOM 1627 O O . GLU A 1 205 ? 0.444 37.616 52.963 1.00 31.97 205 GLU A O 1
ATOM 1632 N N . ASP A 1 206 ? -0.658 35.716 53.059 1.00 26.30 206 ASP A N 1
ATOM 1633 C CA . ASP A 1 206 ? -0.854 34.533 53.921 1.00 26.30 206 ASP A CA 1
ATOM 1634 C C . ASP A 1 206 ? -2.176 33.738 53.627 1.00 26.30 206 ASP A C 1
ATOM 1636 O O . ASP A 1 206 ? -3.033 34.199 52.876 1.00 26.30 206 ASP A O 1
ATOM 1640 N N . GLN A 1 207 ? -2.350 32.577 54.287 1.00 33.81 207 GLN A N 1
ATOM 1641 C CA . GLN A 1 207 ? -3.588 31.799 54.548 1.00 33.81 207 GLN A CA 1
ATOM 1642 C C . GLN A 1 207 ? -4.223 30.891 53.462 1.00 33.81 207 GLN A C 1
ATOM 1644 O O . GLN A 1 207 ? -5.314 31.111 52.944 1.00 33.81 207 GLN A O 1
ATOM 1649 N N . VAL A 1 208 ? -3.548 29.758 53.227 1.00 27.73 208 VAL A N 1
ATOM 1650 C CA . VAL A 1 208 ? -4.010 28.378 53.549 1.00 27.73 208 VAL A CA 1
ATOM 1651 C C . VAL A 1 208 ? -5.529 28.108 53.670 1.00 27.73 208 VAL A C 1
ATOM 1653 O O . VAL A 1 208 ? -6.151 28.551 54.630 1.00 27.73 208 VAL A O 1
ATOM 1656 N N . LEU A 1 209 ? -6.053 27.169 52.859 1.00 29.62 209 LEU A N 1
ATOM 1657 C CA . LEU A 1 209 ? -6.709 25.943 53.371 1.00 29.62 209 LEU A CA 1
ATOM 1658 C C . LEU A 1 209 ? -6.906 24.851 52.297 1.00 29.62 209 LEU A C 1
ATOM 1660 O O . LEU A 1 209 ? -7.187 25.128 51.134 1.00 29.62 209 LEU A O 1
ATOM 1664 N N . LEU A 1 210 ? -6.739 23.595 52.722 1.00 28.17 210 LEU A N 1
ATOM 1665 C CA . LEU A 1 210 ? -6.921 22.371 51.932 1.00 28.17 210 LEU A CA 1
ATOM 1666 C C . LEU A 1 210 ? -8.400 21.952 51.901 1.00 28.17 210 LEU A C 1
ATOM 1668 O O . LEU A 1 210 ? -9.125 22.182 52.867 1.00 28.17 210 LEU A O 1
ATOM 1672 N N . ILE A 1 211 ? -8.822 21.267 50.832 1.00 32.19 211 ILE A N 1
ATOM 1673 C CA . ILE A 1 211 ? -10.130 20.601 50.757 1.00 32.19 211 ILE A CA 1
ATOM 1674 C C . ILE A 1 211 ? -9.919 19.087 50.712 1.00 32.19 211 ILE A C 1
ATOM 1676 O O . ILE A 1 211 ? -9.448 18.549 49.713 1.00 32.19 211 ILE A O 1
ATOM 1680 N N . GLU A 1 212 ? -10.351 18.411 51.771 1.00 28.50 212 GLU A N 1
ATOM 1681 C CA . GLU A 1 212 ? -10.643 16.978 51.793 1.00 28.50 212 GLU A CA 1
ATOM 1682 C C . GLU A 1 212 ? -11.989 16.793 52.520 1.00 28.50 212 GLU A C 1
ATOM 1684 O O . GLU A 1 212 ? -12.302 17.523 53.461 1.00 28.50 212 GLU A O 1
ATOM 1689 N N . SER A 1 213 ? -12.847 15.896 52.025 1.00 32.34 213 SER A N 1
ATOM 1690 C CA . SER A 1 213 ? -14.187 15.645 52.599 1.00 32.34 213 SER A CA 1
ATOM 1691 C C . SER A 1 213 ? -14.096 14.760 53.851 1.00 32.34 213 SER A C 1
ATOM 1693 O O . SER A 1 213 ? -13.134 14.000 53.960 1.00 32.34 213 SER A O 1
ATOM 1695 N N . PRO A 1 214 ? -15.096 14.766 54.764 1.00 37.56 214 PRO A N 1
ATOM 1696 C CA . PRO A 1 214 ? -16.126 13.713 54.661 1.00 37.56 214 PRO A CA 1
ATOM 1697 C C . PRO A 1 214 ? -17.517 13.991 55.303 1.00 37.56 214 PRO A C 1
ATOM 1699 O O . PRO A 1 214 ? -17.693 14.883 56.123 1.00 37.56 214 PRO A O 1
ATOM 1702 N N . THR A 1 215 ? -18.463 13.086 54.996 1.00 26.98 215 THR A N 1
ATOM 1703 C CA . THR A 1 215 ? -19.619 12.613 55.814 1.00 26.98 215 THR A CA 1
ATOM 1704 C C . THR A 1 215 ? -20.676 13.582 56.376 1.00 26.98 215 THR A C 1
ATOM 1706 O O . THR A 1 215 ? -20.393 14.466 57.175 1.00 26.98 215 THR A O 1
ATOM 1709 N N . ILE A 1 216 ? -21.950 13.256 56.107 1.00 27.22 216 ILE A N 1
ATOM 1710 C CA . ILE A 1 216 ? -23.143 13.753 56.817 1.00 27.22 216 ILE A CA 1
ATOM 1711 C C . ILE A 1 216 ? -24.003 12.547 57.227 1.00 27.22 216 ILE A C 1
ATOM 1713 O O . ILE A 1 216 ? -24.366 11.761 56.355 1.00 27.22 216 ILE A O 1
ATOM 1717 N N . SER A 1 217 ? -24.366 12.449 58.512 1.00 29.88 217 SER A N 1
ATOM 1718 C CA . SER A 1 217 ? -25.449 11.596 59.038 1.00 29.88 217 SER A CA 1
ATOM 1719 C C . SER A 1 217 ? -25.937 12.111 60.399 1.00 29.88 217 SER A C 1
ATOM 1721 O O . SER A 1 217 ? -25.103 12.430 61.239 1.00 29.88 217 SER A O 1
ATOM 1723 N N . GLU A 1 218 ? -27.264 12.067 60.617 1.00 27.30 218 GLU A N 1
ATOM 1724 C CA . GLU A 1 218 ? -27.963 12.180 61.926 1.00 27.30 218 GLU A CA 1
ATOM 1725 C C . GLU A 1 218 ? -27.894 13.579 62.626 1.00 27.30 218 GLU A C 1
ATOM 1727 O O . GLU A 1 218 ? -26.908 14.290 62.506 1.00 27.30 218 GLU A O 1
ATOM 1732 N N . ILE A 1 219 ? -28.916 14.144 63.306 1.00 29.39 219 ILE A N 1
ATOM 1733 C CA . ILE A 1 219 ? -29.992 13.609 64.176 1.00 29.39 219 ILE A CA 1
ATOM 1734 C C . ILE A 1 219 ? -31.274 14.513 64.161 1.00 29.39 219 ILE A C 1
ATOM 1736 O O . ILE A 1 219 ? -31.159 15.730 64.215 1.00 29.39 219 ILE A O 1
ATOM 1740 N N . GLN A 1 220 ? -32.468 13.883 64.188 1.00 27.81 220 GLN A N 1
ATOM 1741 C CA . GLN A 1 220 ? -33.826 14.288 64.690 1.00 27.81 220 GLN A CA 1
ATOM 1742 C C . GLN A 1 220 ? -34.536 15.635 64.340 1.00 27.81 220 GLN A C 1
ATOM 1744 O O . GLN A 1 220 ? -33.954 16.697 64.167 1.00 27.81 220 GLN A O 1
ATOM 1749 N N . ALA A 1 221 ? -35.881 15.555 64.305 1.00 32.84 221 ALA A N 1
ATOM 1750 C CA . ALA A 1 221 ? -36.868 16.640 64.109 1.00 32.84 221 ALA A CA 1
ATOM 1751 C C . ALA A 1 221 ? -37.391 17.225 65.456 1.00 32.84 221 ALA A C 1
ATOM 1753 O O . ALA A 1 221 ? -36.991 16.701 66.499 1.00 32.84 221 ALA A O 1
ATOM 1754 N N . PRO A 1 222 ? -38.298 18.245 65.495 1.00 40.12 222 PRO A N 1
ATOM 1755 C CA . PRO A 1 222 ? -39.751 17.943 65.386 1.00 40.12 222 PRO A CA 1
ATOM 1756 C C . PRO A 1 222 ? -40.733 19.068 64.903 1.00 40.12 222 PRO A C 1
ATOM 1758 O O . PRO A 1 222 ? -40.521 20.246 65.164 1.00 40.12 222 PRO A O 1
ATOM 1761 N N . SER A 1 223 ? -41.916 18.652 64.398 1.00 27.59 223 SER A N 1
ATOM 1762 C CA . SER A 1 223 ? -43.233 19.369 64.434 1.00 27.59 223 SER A CA 1
ATOM 1763 C C . SER A 1 223 ? -43.404 20.684 63.611 1.00 27.59 223 SER A C 1
ATOM 1765 O O . SER A 1 223 ? -42.435 21.369 63.337 1.00 27.59 223 SER A O 1
ATOM 1767 N N . THR A 1 224 ? -44.579 21.156 63.137 1.00 31.19 224 THR A N 1
ATOM 1768 C CA . THR A 1 224 ? -46.029 20.817 63.253 1.00 31.19 224 THR A CA 1
ATOM 1769 C C . THR A 1 224 ? -46.769 21.103 61.914 1.00 31.19 224 THR A C 1
ATOM 1771 O O . THR A 1 224 ? -46.249 21.872 61.113 1.00 31.19 224 THR A O 1
ATOM 1774 N N . SER A 1 225 ? -47.996 20.578 61.694 1.00 30.95 225 SER A N 1
ATOM 1775 C CA . SER A 1 225 ? -49.210 21.352 61.279 1.00 30.95 225 SER A CA 1
ATOM 1776 C C . SER A 1 225 ? -50.327 20.502 60.616 1.00 30.95 225 SER A C 1
ATOM 1778 O O . SER A 1 225 ? -50.156 19.989 59.519 1.00 30.95 225 SER A O 1
ATOM 1780 N N . SER A 1 226 ? -51.483 20.435 61.297 1.00 31.50 226 SER A N 1
ATOM 1781 C CA . SER A 1 226 ? -52.885 20.538 60.801 1.00 31.50 226 SER A CA 1
ATOM 1782 C C . SER A 1 226 ? -53.387 19.778 59.549 1.00 31.50 226 SER A C 1
ATOM 1784 O O . SER A 1 226 ? -52.856 19.967 58.462 1.00 31.50 226 SER A O 1
ATOM 1786 N N . GLY A 1 227 ? -54.559 19.100 59.623 1.00 29.81 227 GLY A N 1
ATOM 1787 C CA . GLY A 1 227 ? -55.252 18.764 58.355 1.00 29.81 227 GLY A CA 1
ATOM 1788 C C . GLY A 1 227 ? -56.582 17.990 58.228 1.00 29.81 227 GLY A C 1
ATOM 1789 O O . GLY A 1 227 ? -57.055 17.927 57.104 1.00 29.81 227 GLY A O 1
ATOM 1790 N N . SER A 1 228 ? -57.253 17.483 59.275 1.00 31.36 228 SER A N 1
ATOM 1791 C CA . SER A 1 228 ? -58.649 16.940 59.232 1.00 31.36 228 SER A CA 1
ATOM 1792 C C . SER A 1 228 ? -58.974 15.658 58.407 1.00 31.36 228 SER A C 1
ATOM 1794 O O . SER A 1 228 ? -58.454 15.420 57.326 1.00 31.36 228 SER A O 1
ATOM 1796 N N . GLY A 1 229 ? -59.918 14.840 58.906 1.00 30.58 229 GLY A N 1
ATOM 1797 C CA . GLY A 1 229 ? -60.481 13.671 58.199 1.00 30.58 229 GLY A CA 1
ATOM 1798 C C . GLY A 1 229 ? -61.279 12.745 59.134 1.00 30.58 229 GLY A C 1
ATOM 1799 O O . GLY A 1 229 ? -60.723 12.179 60.067 1.00 30.58 229 GLY A O 1
ATOM 1800 N N . ARG A 1 230 ? -62.601 12.622 58.948 1.00 33.66 230 ARG A N 1
ATOM 1801 C CA . ARG A 1 230 ? -63.560 12.105 59.957 1.00 33.66 230 ARG A CA 1
ATOM 1802 C C . ARG A 1 230 ? -64.230 10.793 59.514 1.00 33.66 230 ARG A C 1
ATOM 1804 O O . ARG A 1 230 ? -64.860 10.827 58.462 1.00 33.66 230 ARG A O 1
ATOM 1811 N N . LYS A 1 231 ? -64.229 9.730 60.350 1.00 33.84 231 LYS A N 1
ATOM 1812 C CA . LYS A 1 231 ? -65.415 8.885 60.703 1.00 33.84 231 LYS A CA 1
ATOM 1813 C C . LYS A 1 231 ? -65.114 7.617 61.557 1.00 33.84 231 LYS A C 1
ATOM 1815 O O . LYS A 1 231 ? -64.492 6.681 61.086 1.00 33.84 231 LYS A O 1
ATOM 1820 N N . ASN A 1 232 ? -65.748 7.584 62.736 1.00 32.59 232 ASN A N 1
ATOM 1821 C CA . ASN A 1 232 ? -66.608 6.512 63.290 1.00 32.59 232 ASN A CA 1
ATOM 1822 C C . ASN A 1 232 ? -66.069 5.155 63.841 1.00 32.59 232 ASN A C 1
ATOM 1824 O O . ASN A 1 232 ? -65.773 4.234 63.095 1.00 32.59 232 ASN A O 1
ATOM 1828 N N . ASN A 1 233 ? -66.269 5.002 65.164 1.00 31.31 233 ASN A N 1
ATOM 1829 C CA . ASN A 1 233 ? -66.904 3.872 65.890 1.00 31.31 233 ASN A CA 1
ATOM 1830 C C . ASN A 1 233 ? -66.213 2.486 66.028 1.00 31.31 233 ASN A C 1
ATOM 1832 O O . ASN A 1 233 ? -66.392 1.620 65.182 1.00 31.31 233 ASN A O 1
ATOM 1836 N N . SER A 1 234 ? -65.681 2.177 67.224 1.00 30.72 234 SER A N 1
ATOM 1837 C CA . SER A 1 234 ? -66.294 1.242 68.215 1.00 30.72 234 SER A CA 1
ATOM 1838 C C . SER A 1 234 ? -65.502 1.270 69.548 1.00 30.72 234 SER A C 1
ATOM 1840 O O . SER A 1 234 ? -64.282 1.367 69.536 1.00 30.72 234 SER A O 1
ATOM 1842 N N . PHE A 1 235 ? -66.162 1.559 70.679 1.00 29.64 235 PHE A N 1
ATOM 1843 C CA . PHE A 1 235 ? -66.453 0.645 71.810 1.00 29.64 235 PHE A CA 1
ATOM 1844 C C . PHE A 1 235 ? -65.265 -0.130 72.426 1.00 29.64 235 PHE A C 1
ATOM 1846 O O . PHE A 1 235 ? -64.658 -0.966 71.772 1.00 29.64 235 PHE A O 1
ATOM 1853 N N . GLY A 1 236 ? -65.004 0.086 73.728 1.00 35.09 236 GLY A N 1
ATOM 1854 C CA . GLY A 1 236 ? -63.956 -0.628 74.480 1.00 35.09 236 GLY A CA 1
ATOM 1855 C C . GLY A 1 236 ? -63.557 0.030 75.811 1.00 35.09 236 GLY A C 1
ATOM 1856 O O . GLY A 1 236 ? -62.401 0.389 76.006 1.00 35.09 236 GLY A O 1
ATOM 1857 N N . GLU A 1 237 ? -64.508 0.240 76.721 1.00 32.44 237 GLU A N 1
ATOM 1858 C CA . GLU A 1 237 ? -64.260 0.825 78.047 1.00 32.44 237 GLU A CA 1
ATOM 1859 C C . GLU A 1 237 ? -63.789 -0.240 79.056 1.00 32.44 237 GLU A C 1
ATOM 1861 O O . GLU A 1 237 ? -64.557 -1.156 79.332 1.00 32.44 237 GLU A O 1
ATOM 1866 N N . LEU A 1 238 ? -62.601 -0.097 79.678 1.00 32.28 238 LEU A N 1
ATOM 1867 C CA . LEU A 1 238 ? -62.372 -0.580 81.057 1.00 32.28 238 LEU A CA 1
ATOM 1868 C C . LEU A 1 238 ? -61.140 0.032 81.778 1.00 32.28 238 LEU A C 1
ATOM 1870 O O . LEU A 1 238 ? -59.988 -0.288 81.515 1.00 32.28 238 LEU A O 1
ATOM 1874 N N . ARG A 1 239 ? -61.442 0.900 82.753 1.00 35.59 239 ARG A N 1
ATOM 1875 C CA . ARG A 1 239 ? -60.824 1.073 84.094 1.00 35.59 239 ARG A CA 1
ATOM 1876 C C . ARG A 1 239 ? -59.301 0.877 84.285 1.00 35.59 239 ARG A C 1
ATOM 1878 O O . ARG A 1 239 ? -58.795 -0.234 84.388 1.00 35.59 239 ARG A O 1
ATOM 1885 N N . ARG A 1 240 ? -58.613 1.986 84.600 1.00 35.69 240 ARG A N 1
ATOM 1886 C CA . ARG A 1 240 ? -57.291 1.998 85.269 1.00 35.69 240 ARG A CA 1
ATOM 1887 C C . ARG A 1 240 ? -57.418 1.638 86.766 1.00 35.69 240 ARG A C 1
ATOM 1889 O O . ARG A 1 240 ? -58.256 2.248 87.435 1.00 35.69 240 ARG A O 1
ATOM 1896 N N . PRO A 1 241 ? -56.567 0.764 87.339 1.00 35.53 241 PRO A N 1
ATOM 1897 C CA . PRO A 1 241 ? -56.480 0.582 88.786 1.00 35.53 241 PRO A CA 1
ATOM 1898 C C . PRO A 1 241 ? -55.685 1.717 89.455 1.00 35.53 241 PRO A C 1
ATOM 1900 O O . PRO A 1 241 ? -54.678 2.210 88.947 1.00 35.53 241 PRO A O 1
ATOM 1903 N N . ARG A 1 242 ? -56.158 2.138 90.629 1.00 44.06 242 ARG A N 1
ATOM 1904 C CA . ARG A 1 242 ? -55.644 3.269 91.415 1.00 44.06 242 ARG A CA 1
ATOM 1905 C C . ARG A 1 242 ? -54.478 2.777 92.290 1.00 44.06 242 ARG A C 1
ATOM 1907 O O . ARG A 1 242 ? -54.726 2.089 93.277 1.00 44.06 242 ARG A O 1
ATOM 1914 N N . LYS A 1 243 ? -53.217 3.096 91.952 1.00 38.38 243 LYS A N 1
ATOM 1915 C CA . LYS A 1 243 ? -52.077 2.789 92.845 1.00 38.38 243 LYS A CA 1
ATOM 1916 C C . LYS A 1 243 ? -52.218 3.567 94.162 1.00 38.38 243 LYS A C 1
ATOM 1918 O O . LYS A 1 243 ? -52.582 4.744 94.156 1.00 38.38 243 LYS A O 1
ATOM 1923 N N . ARG A 1 244 ? -51.983 2.873 95.280 1.00 38.78 244 ARG A N 1
ATOM 1924 C CA . ARG A 1 244 ? -52.087 3.407 96.648 1.00 38.78 244 ARG A CA 1
ATOM 1925 C C . ARG A 1 244 ? -50.981 4.444 96.897 1.00 38.78 244 ARG A C 1
ATOM 1927 O O . ARG A 1 244 ? -49.924 4.379 96.274 1.00 38.78 244 ARG A O 1
ATOM 1934 N N . LYS A 1 245 ? -51.246 5.411 97.779 1.00 42.34 245 LYS A N 1
ATOM 1935 C CA . LYS A 1 245 ? -50.244 6.380 98.252 1.00 42.34 245 LYS A CA 1
ATOM 1936 C C . LYS A 1 245 ? -49.447 5.742 99.394 1.00 42.34 245 LYS A C 1
ATOM 1938 O O . LYS A 1 245 ? -50.066 5.104 100.239 1.00 42.34 245 LYS A O 1
ATOM 1943 N N . HIS A 1 246 ? -48.133 5.949 99.431 1.00 48.78 246 HIS A N 1
ATOM 1944 C CA . HIS A 1 246 ? -47.320 5.659 100.616 1.00 48.78 246 HIS A CA 1
ATOM 1945 C C . HIS A 1 246 ? -47.632 6.695 101.707 1.00 48.78 246 HIS A C 1
ATOM 1947 O O . HIS A 1 246 ? -47.883 7.862 101.383 1.00 48.78 246 HIS A O 1
ATOM 1953 N N . ALA A 1 247 ? -47.644 6.277 102.972 1.00 56.12 247 ALA A N 1
ATOM 1954 C CA . ALA A 1 247 ? -47.873 7.167 104.103 1.00 56.12 247 ALA A CA 1
ATOM 1955 C C . ALA A 1 247 ? -46.576 7.904 104.479 1.00 56.12 247 ALA A C 1
ATOM 1957 O O . ALA A 1 247 ? -45.511 7.304 104.617 1.00 56.12 247 ALA A O 1
ATOM 1958 N N . VAL A 1 248 ? -46.654 9.231 104.597 1.00 57.22 248 VAL A N 1
ATOM 1959 C CA . VAL A 1 248 ? -45.494 10.085 104.885 1.00 57.22 248 VAL A CA 1
ATOM 1960 C C . VAL A 1 248 ? -45.455 10.364 106.385 1.00 57.22 248 VAL A C 1
ATOM 1962 O O . VAL A 1 248 ? -46.374 10.980 106.922 1.00 57.22 248 VAL A O 1
ATOM 1965 N N . HIS A 1 249 ? -44.391 9.899 107.035 1.00 63.34 249 HIS A N 1
ATOM 1966 C CA . HIS A 1 249 ? -44.157 10.026 108.473 1.00 63.34 249 HIS A CA 1
ATOM 1967 C C . HIS A 1 249 ? -43.414 11.337 108.804 1.00 63.34 249 HIS A C 1
ATOM 1969 O O . HIS A 1 249 ? -42.663 11.866 107.978 1.00 63.34 249 HIS A O 1
ATOM 1975 N N . CYS A 1 250 ? -43.602 11.875 110.012 1.00 63.28 250 CYS A N 1
ATOM 1976 C CA . CYS A 1 250 ? -42.983 13.128 110.443 1.00 63.28 250 CYS A CA 1
ATOM 1977 C C . CYS A 1 250 ? -41.486 12.961 110.762 1.00 63.28 250 CYS A C 1
ATOM 1979 O O . CYS A 1 250 ? -41.097 12.176 111.624 1.00 63.28 250 CYS A O 1
ATOM 1981 N N . ALA A 1 251 ? -40.630 13.775 110.139 1.00 60.00 251 ALA A N 1
ATOM 1982 C CA . ALA A 1 251 ? -39.169 13.709 110.287 1.00 60.00 251 ALA A CA 1
ATOM 1983 C C . ALA A 1 251 ? -38.605 14.208 111.644 1.00 60.00 251 ALA A C 1
ATOM 1985 O O . ALA A 1 251 ? -37.390 14.353 111.771 1.00 60.00 251 ALA A O 1
ATOM 1986 N N . HIS A 1 252 ? -39.458 14.528 112.625 1.00 59.25 252 HIS A N 1
ATOM 1987 C CA . HIS A 1 252 ? -39.055 15.002 113.960 1.00 59.25 252 HIS A CA 1
ATOM 1988 C C . HIS A 1 252 ? -39.316 13.966 115.067 1.00 59.25 252 HIS A C 1
ATOM 1990 O O . HIS A 1 252 ? -38.459 13.766 115.923 1.00 59.25 252 HIS A O 1
ATOM 1996 N N . CYS A 1 253 ? -40.472 13.297 115.021 1.00 66.06 253 CYS A N 1
ATOM 1997 C CA . CYS A 1 253 ? -40.931 12.329 116.027 1.00 66.06 253 CYS A CA 1
ATOM 1998 C C . CYS A 1 253 ? -41.262 10.936 115.456 1.00 66.06 253 CYS A C 1
ATOM 2000 O O . CYS A 1 253 ? -41.454 9.998 116.215 1.00 66.06 253 CYS A O 1
ATOM 2002 N N . GLY A 1 254 ? -41.338 10.781 114.131 1.00 62.50 254 GLY A N 1
ATOM 2003 C CA . GLY A 1 254 ? -41.586 9.499 113.472 1.00 62.50 254 GLY A CA 1
ATOM 2004 C C . GLY A 1 254 ? -43.056 9.115 113.280 1.00 62.50 254 GLY A C 1
ATOM 2005 O O . GLY A 1 254 ? -43.296 8.147 112.571 1.00 62.50 254 GLY A O 1
ATOM 2006 N N . GLU A 1 255 ? -44.035 9.838 113.830 1.00 63.31 255 GLU A N 1
ATOM 2007 C CA . GLU A 1 255 ? -45.465 9.484 113.714 1.00 63.31 255 GLU A CA 1
ATOM 2008 C C . GLU A 1 255 ? -46.112 9.923 112.380 1.00 63.31 255 GLU A C 1
ATOM 2010 O O . GLU A 1 255 ? -45.651 10.853 111.712 1.00 63.31 255 GLU A O 1
ATOM 2015 N N . GLU A 1 256 ? -47.206 9.263 111.980 1.00 63.69 256 GLU A N 1
ATOM 2016 C CA . GLU A 1 256 ? -47.994 9.628 110.793 1.00 63.69 256 GLU A CA 1
ATOM 2017 C C . GLU A 1 256 ? -48.969 10.796 111.054 1.00 63.69 256 GLU A C 1
ATOM 2019 O O . GLU A 1 256 ? -49.500 10.970 112.148 1.00 63.69 256 GLU A O 1
ATOM 2024 N N . GLY A 1 257 ? -49.287 11.560 110.002 1.00 61.97 257 GLY A N 1
ATOM 2025 C CA . GLY A 1 257 ? -50.472 12.432 109.972 1.00 61.97 257 GLY A CA 1
ATOM 2026 C C . GLY A 1 257 ? -50.251 13.929 110.216 1.00 61.97 257 GLY A C 1
ATOM 2027 O O . GLY A 1 257 ? -51.200 14.695 110.059 1.00 61.97 257 GLY A O 1
ATOM 2028 N N . HIS A 1 258 ? -49.029 14.374 110.519 1.00 64.06 258 HIS A N 1
ATOM 2029 C CA . HIS A 1 258 ? -48.697 15.797 110.666 1.00 64.06 258 HIS A CA 1
ATOM 2030 C C . HIS A 1 258 ? -47.370 16.163 109.977 1.00 64.06 258 HIS A C 1
ATOM 2032 O O . HIS A 1 258 ? -46.522 15.308 109.721 1.00 64.06 258 HIS A O 1
ATOM 2038 N N . SER A 1 259 ? -47.195 17.445 109.643 1.00 57.72 259 SER A N 1
ATOM 2039 C CA . SER A 1 259 ? -45.946 17.975 109.087 1.00 57.72 259 SER A CA 1
ATOM 2040 C C . SER A 1 259 ? -45.062 18.578 110.186 1.00 57.72 259 SER A C 1
ATOM 2042 O O . SER A 1 259 ? -45.511 18.865 111.295 1.00 57.72 259 SER A O 1
ATOM 2044 N N . LYS A 1 260 ? -43.784 18.807 109.858 1.00 54.41 260 LYS A N 1
ATOM 2045 C CA . LYS A 1 260 ? -42.739 19.313 110.771 1.00 54.41 260 LYS A CA 1
ATOM 2046 C C . LYS A 1 260 ? -43.092 20.629 111.492 1.00 54.41 260 LYS A C 1
ATOM 2048 O O . LYS A 1 260 ? -42.470 20.958 112.493 1.00 54.41 260 LYS A O 1
ATOM 2053 N N . GLU A 1 261 ? -44.064 21.377 110.982 1.00 56.22 261 GLU A N 1
ATOM 2054 C CA . GLU A 1 261 ? -44.460 22.706 111.464 1.00 56.22 261 GLU A CA 1
ATOM 2055 C C . GLU A 1 261 ? -45.537 22.661 112.568 1.00 56.22 261 GLU A C 1
ATOM 2057 O O . GLU A 1 261 ? -45.950 23.708 113.055 1.00 56.22 261 GLU A O 1
ATOM 2062 N N . THR A 1 262 ? -46.011 21.471 112.963 1.00 54.84 262 THR A N 1
ATOM 2063 C CA . THR A 1 262 ? -47.079 21.290 113.976 1.00 54.84 262 THR A CA 1
ATOM 2064 C C . THR A 1 262 ? -46.780 20.170 114.988 1.00 54.84 262 THR A C 1
ATOM 2066 O O . THR A 1 262 ? -47.694 19.582 115.559 1.00 54.84 262 THR A O 1
ATOM 2069 N N . CYS A 1 263 ? -45.500 19.835 115.187 1.00 63.19 263 CYS A N 1
ATOM 2070 C CA . CYS A 1 263 ? -45.049 18.756 116.072 1.00 63.19 263 CYS A CA 1
ATOM 2071 C C . CYS A 1 263 ? -44.580 19.289 117.438 1.00 63.19 263 CYS A C 1
ATOM 2073 O O . CYS A 1 263 ? -43.482 19.834 117.526 1.00 63.19 263 CYS A O 1
ATOM 2075 N N . ASP A 1 264 ? -45.352 19.031 118.498 1.00 60.00 264 ASP A N 1
ATOM 2076 C CA . ASP A 1 264 ? -44.996 19.374 119.890 1.00 60.00 264 ASP A CA 1
ATOM 2077 C C . ASP A 1 264 ? -44.278 18.231 120.658 1.00 60.00 264 ASP A C 1
ATOM 2079 O O . ASP A 1 264 ? -43.945 18.388 121.831 1.00 60.00 264 ASP A O 1
ATOM 2083 N N . ASN A 1 265 ? -44.019 17.076 120.022 1.00 59.72 265 ASN A N 1
ATOM 2084 C CA . ASN A 1 265 ? -43.332 15.931 120.646 1.00 59.72 265 ASN A CA 1
ATOM 2085 C C . ASN A 1 265 ? -41.795 16.080 120.667 1.00 59.72 265 ASN A C 1
ATOM 2087 O O . ASN A 1 265 ? -41.190 16.547 119.694 1.00 59.72 265 ASN A O 1
ATOM 2091 N N . GLU A 1 266 ? -41.155 15.597 121.742 1.00 61.81 266 GLU A N 1
ATOM 2092 C CA . GLU A 1 266 ? -39.689 15.492 121.833 1.00 61.81 266 GLU A CA 1
ATOM 2093 C C . GLU A 1 266 ? -39.108 14.519 120.787 1.00 61.81 266 GLU A C 1
ATOM 2095 O O . GLU A 1 266 ? -39.748 13.555 120.366 1.00 61.81 266 GLU A O 1
ATOM 2100 N N . THR A 1 267 ? -37.869 14.773 120.354 1.00 56.75 267 THR A N 1
ATOM 2101 C CA . THR A 1 267 ? -37.203 13.981 119.308 1.00 56.75 267 THR A CA 1
ATOM 2102 C C . THR A 1 267 ? -36.757 12.604 119.807 1.00 56.75 267 THR A C 1
ATOM 2104 O O . THR A 1 267 ? -35.625 12.468 120.290 1.00 56.75 267 THR A O 1
ATOM 2107 N N . ASP A 1 268 ? -37.571 11.566 119.608 1.00 63.53 268 ASP A N 1
ATOM 2108 C CA . ASP A 1 268 ? -37.081 10.188 119.697 1.00 63.53 268 ASP A CA 1
ATOM 2109 C C . ASP A 1 268 ? -36.339 9.795 118.407 1.00 63.53 268 ASP A C 1
ATOM 2111 O O . ASP A 1 268 ? -36.911 9.516 117.349 1.00 63.53 268 ASP A O 1
ATOM 2115 N N . LYS A 1 269 ? -35.007 9.787 118.503 1.00 61.41 269 LYS A N 1
ATOM 2116 C CA . LYS A 1 269 ? -34.118 9.444 117.388 1.00 61.41 269 LYS A CA 1
ATOM 2117 C C . LYS A 1 269 ? -34.142 7.957 117.038 1.00 61.41 269 LYS A C 1
ATOM 2119 O O . LYS A 1 269 ? -33.744 7.631 115.924 1.00 61.41 269 LYS A O 1
ATOM 2124 N N . ALA A 1 270 ? -34.568 7.074 117.944 1.00 63.88 270 ALA A N 1
ATOM 2125 C CA . ALA A 1 270 ? -34.678 5.646 117.667 1.00 63.88 270 ALA A CA 1
ATOM 2126 C C . ALA A 1 270 ? -35.908 5.364 116.798 1.00 63.88 270 ALA A C 1
ATOM 2128 O O . ALA A 1 270 ? -35.789 4.696 115.774 1.00 63.88 270 ALA A O 1
ATOM 2129 N N . GLN A 1 271 ? -37.054 5.960 117.135 1.00 63.75 271 GLN A N 1
ATOM 2130 C CA . GLN A 1 271 ? -38.314 5.723 116.427 1.00 63.75 271 GLN A CA 1
ATOM 2131 C C . GLN A 1 271 ? -38.295 6.241 114.977 1.00 63.75 271 GLN A C 1
ATOM 2133 O O . GLN A 1 271 ? -38.777 5.574 114.061 1.00 63.75 271 GLN A O 1
ATOM 2138 N N . VAL A 1 272 ? -37.644 7.386 114.728 1.00 63.91 272 VAL A N 1
ATOM 2139 C CA . VAL A 1 272 ? -37.396 7.883 113.360 1.00 63.91 272 VAL A CA 1
ATOM 2140 C C . VAL A 1 272 ? -36.471 6.940 112.574 1.00 63.91 272 VAL A C 1
ATOM 2142 O O . VAL A 1 272 ? -36.653 6.774 111.368 1.00 63.91 272 VAL A O 1
ATOM 2145 N N . PHE A 1 273 ? -35.496 6.303 113.232 1.00 60.44 273 PHE A N 1
ATOM 2146 C CA . PHE A 1 273 ? -34.579 5.363 112.581 1.00 60.44 273 PHE A CA 1
ATOM 2147 C C . PHE A 1 273 ? -35.254 4.022 112.265 1.00 60.44 273 PHE A C 1
ATOM 2149 O O . PHE A 1 273 ? -35.060 3.505 111.168 1.00 60.44 273 PHE A O 1
ATOM 2156 N N . GLU A 1 274 ? -36.085 3.488 113.166 1.00 68.31 274 GLU A N 1
ATOM 2157 C CA . GLU A 1 274 ? -36.886 2.288 112.891 1.00 68.31 274 GLU A CA 1
ATOM 2158 C C . GLU A 1 274 ? -37.885 2.530 111.758 1.00 68.31 274 GLU A C 1
ATOM 2160 O O . GLU A 1 274 ? -37.914 1.745 110.815 1.00 68.31 274 GLU A O 1
ATOM 2165 N N . ASN A 1 275 ? -38.621 3.646 111.752 1.00 65.69 275 ASN A N 1
ATOM 2166 C CA . ASN A 1 275 ? -39.573 3.937 110.672 1.00 65.69 275 ASN A CA 1
ATOM 2167 C C . ASN A 1 275 ? -38.871 4.191 109.320 1.00 65.69 275 ASN A C 1
ATOM 2169 O O . ASN A 1 275 ? -39.407 3.845 108.262 1.00 65.69 275 ASN A O 1
ATOM 2173 N N . LEU A 1 276 ? -37.638 4.714 109.325 1.00 66.00 276 LEU A N 1
ATOM 2174 C CA . LEU A 1 276 ? -36.804 4.792 108.121 1.00 66.00 276 LEU A CA 1
ATOM 2175 C C . LEU A 1 276 ? -36.318 3.406 107.662 1.00 66.00 276 LEU A C 1
ATOM 2177 O O . LEU A 1 276 ? -36.326 3.125 106.466 1.00 66.00 276 LEU A O 1
ATOM 2181 N N . ILE A 1 277 ? -35.928 2.522 108.586 1.00 66.00 277 ILE A N 1
ATOM 2182 C CA . ILE A 1 277 ? -35.548 1.138 108.265 1.00 66.00 277 ILE A CA 1
ATOM 2183 C C . ILE A 1 277 ? -36.752 0.368 107.718 1.00 66.00 277 ILE A C 1
ATOM 2185 O O . ILE A 1 277 ? -36.614 -0.278 106.687 1.00 66.00 277 ILE A O 1
ATOM 2189 N N . ILE A 1 278 ? -37.931 0.486 108.334 1.00 68.69 278 ILE A N 1
ATOM 2190 C CA . ILE A 1 278 ? -39.170 -0.167 107.891 1.00 68.69 278 ILE A CA 1
ATOM 2191 C C . ILE A 1 278 ? -39.558 0.315 106.490 1.00 68.69 278 ILE A C 1
ATOM 2193 O O . ILE A 1 278 ? -39.795 -0.512 105.619 1.00 68.69 278 ILE A O 1
ATOM 2197 N N . THR A 1 279 ? -39.546 1.625 106.219 1.00 66.88 279 THR A N 1
ATOM 2198 C CA . THR A 1 279 ? -39.882 2.146 104.877 1.00 66.88 279 THR A CA 1
ATOM 2199 C C . THR A 1 279 ? -38.846 1.779 103.809 1.00 66.88 279 THR A C 1
ATOM 2201 O O . THR A 1 279 ? -39.220 1.502 102.669 1.00 66.88 279 THR A O 1
ATOM 2204 N N . LEU A 1 280 ? -37.554 1.701 104.151 1.00 62.28 280 LEU A N 1
ATOM 2205 C CA . LEU A 1 280 ? -36.524 1.173 103.247 1.00 62.28 280 LEU A CA 1
ATOM 2206 C C . LEU A 1 280 ? -36.663 -0.341 103.031 1.00 62.28 280 LEU A C 1
ATOM 2208 O O . LEU A 1 280 ? -36.481 -0.805 101.908 1.00 62.28 280 LEU A O 1
ATOM 2212 N N . GLN A 1 281 ? -37.015 -1.098 104.071 1.00 63.19 281 GLN A N 1
ATOM 2213 C CA . GLN A 1 281 ? -37.237 -2.543 104.012 1.00 63.19 281 GLN A CA 1
ATOM 2214 C C . GLN A 1 281 ? -38.513 -2.893 103.237 1.00 63.19 281 GLN A C 1
ATOM 2216 O O . GLN A 1 281 ? -38.539 -3.893 102.530 1.00 63.19 281 GLN A O 1
ATOM 2221 N N . GLU A 1 282 ? -39.550 -2.059 103.311 1.00 62.75 282 GLU A N 1
ATOM 2222 C CA . GLU A 1 282 ? -40.782 -2.196 102.534 1.00 62.75 282 GLU A CA 1
ATOM 2223 C C . GLU A 1 282 ? -40.543 -1.836 101.058 1.00 62.75 282 GLU A C 1
ATOM 2225 O O . GLU A 1 282 ? -40.988 -2.557 100.166 1.00 62.75 282 GLU A O 1
ATOM 2230 N N . LEU A 1 283 ? -39.745 -0.800 100.763 1.00 60.16 283 LEU A N 1
ATOM 2231 C CA . LEU A 1 283 ? -39.326 -0.503 99.388 1.00 60.16 283 LEU A CA 1
ATOM 2232 C C . LEU A 1 283 ? -38.495 -1.643 98.780 1.00 60.16 283 LEU A C 1
ATOM 2234 O O . LEU A 1 283 ? -38.822 -2.078 97.673 1.00 60.16 283 LEU A O 1
ATOM 2238 N N . THR A 1 284 ? -37.501 -2.181 99.495 1.00 58.19 284 THR A N 1
ATOM 2239 C CA . THR A 1 284 ? -36.713 -3.327 99.006 1.00 58.19 284 THR A CA 1
ATOM 2240 C C . THR A 1 284 ? -37.547 -4.604 98.905 1.00 58.19 284 THR A C 1
ATOM 2242 O O . THR A 1 284 ? -37.420 -5.304 97.901 1.00 58.19 284 THR A O 1
ATOM 2245 N N . HIS A 1 285 ? -38.483 -4.869 99.828 1.00 52.75 285 HIS A N 1
ATOM 2246 C CA . HIS A 1 285 ? -39.449 -5.963 99.665 1.00 52.75 285 HIS A CA 1
ATOM 2247 C C . HIS A 1 285 ? -40.339 -5.770 98.433 1.00 52.75 285 HIS A C 1
ATOM 2249 O O . HIS A 1 285 ? -40.594 -6.745 97.742 1.00 52.75 285 HIS A O 1
ATOM 2255 N N . THR A 1 286 ? -40.777 -4.553 98.082 1.00 55.16 286 THR A N 1
ATOM 2256 C CA . THR A 1 286 ? -41.590 -4.360 96.859 1.00 55.16 286 THR A CA 1
ATOM 2257 C C . THR A 1 286 ? -40.792 -4.470 95.556 1.00 55.16 286 THR A C 1
ATOM 2259 O O . THR A 1 286 ? -41.385 -4.694 94.496 1.00 55.16 286 THR A O 1
ATOM 2262 N N . GLU A 1 287 ? -39.466 -4.315 95.593 1.00 56.47 287 GLU A N 1
ATOM 2263 C CA . GLU A 1 287 ? -38.590 -4.649 94.465 1.00 56.47 287 GLU A CA 1
ATOM 2264 C C . GLU A 1 287 ? -38.318 -6.156 94.405 1.00 56.47 287 GLU A C 1
ATOM 2266 O O . GLU A 1 287 ? -38.393 -6.743 93.324 1.00 56.47 287 GLU A O 1
ATOM 2271 N N . GLU A 1 288 ? -38.112 -6.811 95.550 1.00 52.72 288 GLU A N 1
ATOM 2272 C CA . GLU A 1 288 ? -37.896 -8.256 95.611 1.00 52.72 288 GLU A CA 1
ATOM 2273 C C . GLU A 1 288 ? -39.180 -9.061 95.331 1.00 52.72 288 GLU A C 1
ATOM 2275 O O . GLU A 1 288 ? -39.127 -10.084 94.653 1.00 52.72 288 GLU A O 1
ATOM 2280 N N . GLU A 1 289 ? -40.356 -8.577 95.733 1.00 50.03 289 GLU A N 1
ATOM 2281 C CA . GLU A 1 289 ? -41.655 -9.134 95.339 1.00 50.03 289 GLU A CA 1
ATOM 2282 C C . GLU A 1 289 ? -41.969 -8.851 93.870 1.00 50.03 289 GLU A C 1
ATOM 2284 O O . GLU A 1 289 ? -42.482 -9.740 93.206 1.00 50.03 289 GLU A O 1
ATOM 2289 N N . ARG A 1 290 ? -41.569 -7.713 93.278 1.00 48.56 290 ARG A N 1
ATOM 2290 C CA . ARG A 1 290 ? -41.645 -7.575 91.806 1.00 48.56 290 ARG A CA 1
ATOM 2291 C C . ARG A 1 290 ? -40.703 -8.523 91.075 1.00 48.56 290 ARG A C 1
ATOM 2293 O O . ARG A 1 290 ? -41.049 -8.983 89.990 1.00 48.56 290 ARG A O 1
ATOM 2300 N N . ALA A 1 291 ? -39.544 -8.832 91.652 1.00 49.84 291 ALA A N 1
ATOM 2301 C CA . ALA A 1 291 ? -38.642 -9.838 91.110 1.00 49.84 291 ALA A CA 1
ATOM 2302 C C . ALA A 1 291 ? -39.195 -11.267 91.284 1.00 49.84 291 ALA A C 1
ATOM 2304 O O . ALA A 1 291 ? -39.012 -12.093 90.396 1.00 49.84 291 ALA A O 1
ATOM 2305 N N . ARG A 1 292 ? -39.902 -11.564 92.385 1.00 50.41 292 ARG A N 1
ATOM 2306 C CA . ARG A 1 292 ? -40.429 -12.906 92.703 1.00 50.41 292 ARG A CA 1
ATOM 2307 C C . ARG A 1 292 ? -41.833 -13.183 92.145 1.00 50.41 292 ARG A C 1
ATOM 2309 O O . ARG A 1 292 ? -42.077 -14.300 91.703 1.00 50.41 292 ARG A O 1
ATOM 2316 N N . GLU A 1 293 ? -42.728 -12.202 92.045 1.00 44.78 293 GLU A N 1
ATOM 2317 C CA . GLU A 1 293 ? -44.015 -12.333 91.332 1.00 44.78 293 GLU A CA 1
ATOM 2318 C C . GLU A 1 293 ? -43.819 -12.423 89.807 1.00 44.78 293 GLU A C 1
ATOM 2320 O O . GLU A 1 293 ? -44.619 -13.058 89.127 1.00 44.78 293 GLU A O 1
ATOM 2325 N N . ALA A 1 294 ? -42.699 -11.922 89.268 1.00 46.75 294 ALA A N 1
ATOM 2326 C CA . ALA A 1 294 ? -42.263 -12.229 87.899 1.00 46.75 294 ALA A CA 1
ATOM 2327 C C . ALA A 1 294 ? -41.764 -13.683 87.712 1.00 46.75 294 ALA A C 1
ATOM 2329 O O . ALA A 1 294 ? -41.538 -14.113 86.582 1.00 46.75 294 ALA A O 1
ATOM 2330 N N . ILE A 1 295 ? -41.589 -14.439 88.803 1.00 51.66 295 ILE A N 1
ATOM 2331 C CA . ILE A 1 295 ? -41.113 -15.835 88.821 1.00 51.66 295 ILE A CA 1
ATOM 2332 C C . ILE A 1 295 ? -42.236 -16.805 89.270 1.00 51.66 295 ILE A C 1
ATOM 2334 O O . ILE A 1 295 ? -42.159 -18.005 89.005 1.00 51.66 295 ILE A O 1
ATOM 2338 N N . GLY A 1 296 ? -43.314 -16.297 89.885 1.00 44.88 296 GLY A N 1
ATOM 2339 C CA . GLY A 1 296 ? -44.433 -17.086 90.421 1.00 44.88 296 GLY A CA 1
ATOM 2340 C C . GLY A 1 296 ? -45.360 -17.735 89.380 1.00 44.88 296 GLY A C 1
ATOM 2341 O O . GLY A 1 296 ? -45.893 -18.811 89.640 1.00 44.88 296 GLY A O 1
ATOM 2342 N N . GLU A 1 297 ? -45.511 -17.150 88.186 1.00 46.06 297 GLU A N 1
ATOM 2343 C CA . GLU A 1 297 ? -46.265 -17.741 87.062 1.00 46.06 297 GLU A CA 1
ATOM 2344 C C . GLU A 1 297 ? -45.335 -18.213 85.929 1.00 46.06 297 GLU A C 1
ATOM 2346 O O . GLU A 1 297 ? -45.414 -17.743 84.795 1.00 46.06 297 GLU A O 1
ATOM 2351 N N . HIS A 1 298 ? -44.432 -19.162 86.208 1.00 47.84 298 HIS A N 1
ATOM 2352 C CA . HIS A 1 298 ? -43.516 -19.692 85.181 1.00 47.84 298 HIS A CA 1
ATOM 2353 C C . HIS A 1 298 ? -43.553 -21.218 84.983 1.00 47.84 298 HIS A C 1
ATOM 2355 O O . HIS A 1 298 ? -42.615 -21.801 84.440 1.00 47.84 298 HIS A O 1
ATOM 2361 N N . PHE A 1 299 ? -44.679 -21.869 85.306 1.00 46.84 299 PHE A N 1
ATOM 2362 C CA . PHE A 1 299 ? -44.916 -23.293 84.999 1.00 46.84 299 PHE A CA 1
ATOM 2363 C C . PHE A 1 299 ? -45.450 -23.565 83.572 1.00 46.84 299 PHE A C 1
ATOM 2365 O O . PHE A 1 299 ? -46.029 -24.614 83.305 1.00 46.84 299 PHE A O 1
ATOM 2372 N N . GLY A 1 300 ? -45.250 -22.622 82.642 1.00 45.47 300 GLY A N 1
ATOM 2373 C CA . GLY A 1 300 ? -45.635 -22.770 81.229 1.00 45.47 300 GLY A CA 1
ATOM 2374 C C . GLY A 1 300 ? -44.888 -21.868 80.237 1.00 45.47 300 GLY A C 1
ATOM 2375 O O . GLY A 1 300 ? -45.333 -21.720 79.102 1.00 45.47 300 GLY A O 1
ATOM 2376 N N . PHE A 1 301 ? -43.784 -21.226 80.645 1.00 46.94 301 PHE A N 1
ATOM 2377 C CA . PHE A 1 301 ? -43.143 -20.165 79.845 1.00 46.94 301 PHE A CA 1
ATOM 2378 C C . PHE A 1 301 ? -41.611 -20.324 79.693 1.00 46.94 301 PHE A C 1
ATOM 2380 O O . PHE A 1 301 ? -41.038 -19.832 78.718 1.00 46.94 301 PHE A O 1
ATOM 2387 N N . SER A 1 302 ? -40.949 -21.105 80.563 1.00 53.22 302 SER A N 1
ATOM 2388 C CA . SER A 1 302 ? -39.519 -21.461 80.428 1.00 53.22 302 SER A CA 1
ATOM 2389 C C . SER A 1 302 ? -39.236 -22.333 79.199 1.00 53.22 302 SER A C 1
ATOM 2391 O O . SER A 1 302 ? -38.219 -22.151 78.530 1.00 53.22 302 SER A O 1
ATOM 2393 N N . GLU A 1 303 ? -40.149 -23.249 78.858 1.00 55.88 303 GLU A N 1
ATOM 2394 C CA . GLU A 1 303 ? -40.060 -24.038 77.623 1.00 55.88 303 GLU A CA 1
ATOM 2395 C C . GLU A 1 303 ? -40.128 -23.129 76.389 1.00 55.88 303 GLU A C 1
ATOM 2397 O O . GLU A 1 303 ? -39.294 -23.223 75.492 1.00 55.88 303 GLU A O 1
ATOM 2402 N N . LEU A 1 304 ? -41.051 -22.160 76.368 1.00 56.81 304 LEU A N 1
ATOM 2403 C CA . LEU A 1 304 ? -41.189 -21.234 75.242 1.00 56.81 304 LEU A CA 1
ATOM 2404 C C . LEU A 1 304 ? -39.946 -20.345 75.047 1.00 56.81 304 LEU A C 1
ATOM 2406 O O . LEU A 1 304 ? -39.602 -20.012 73.912 1.00 56.81 304 LEU A O 1
ATOM 2410 N N . GLN A 1 305 ? -39.254 -19.973 76.130 1.00 65.94 305 GLN A N 1
ATOM 2411 C CA . GLN A 1 305 ? -37.970 -19.269 76.052 1.00 65.94 305 GLN A CA 1
ATOM 2412 C C . GLN A 1 305 ? -36.839 -20.162 75.525 1.00 65.94 305 GLN A C 1
ATOM 2414 O O . GLN A 1 305 ? -36.058 -19.692 74.694 1.00 65.94 305 GLN A O 1
ATOM 2419 N N . SER A 1 306 ? -36.761 -21.437 75.928 1.00 73.50 306 SER A N 1
ATOM 2420 C CA . SER A 1 306 ? -35.735 -22.351 75.406 1.00 73.50 306 SER A CA 1
ATOM 2421 C C . SER A 1 306 ? -35.941 -22.619 73.909 1.00 73.50 306 SER A C 1
ATOM 2423 O O . SER A 1 306 ? -34.997 -22.473 73.132 1.00 73.50 306 SER A O 1
ATOM 2425 N N . TYR A 1 307 ? -37.182 -22.867 73.468 1.00 78.31 307 TYR A N 1
ATOM 2426 C CA . TYR A 1 307 ? -37.511 -23.029 72.048 1.00 78.31 307 TYR A CA 1
ATOM 2427 C C . TYR A 1 307 ? -37.224 -21.763 71.230 1.00 78.31 307 TYR A C 1
ATOM 2429 O O . TYR A 1 307 ? -36.734 -21.869 70.106 1.00 78.31 307 TYR A O 1
ATOM 2437 N N . ARG A 1 308 ? -37.451 -20.560 71.780 1.00 86.56 308 ARG A N 1
ATOM 2438 C CA . ARG A 1 308 ? -37.060 -19.297 71.124 1.00 86.56 308 ARG A CA 1
ATOM 2439 C C . ARG A 1 308 ? -35.545 -19.155 70.988 1.00 86.56 308 ARG A C 1
ATOM 2441 O O . ARG A 1 308 ? -35.084 -18.735 69.930 1.00 86.56 308 ARG A O 1
ATOM 2448 N N . LEU A 1 309 ? -34.771 -19.523 72.012 1.00 85.88 309 LEU A N 1
ATOM 2449 C CA . LEU A 1 309 ? -33.308 -19.479 71.952 1.00 85.88 309 LEU A CA 1
ATOM 2450 C C . LEU A 1 309 ? -32.760 -20.480 70.918 1.00 85.88 309 LEU A C 1
ATOM 2452 O O . LEU A 1 309 ? -31.921 -20.119 70.096 1.00 85.88 309 LEU A O 1
ATOM 2456 N N . PHE A 1 310 ? -33.292 -21.708 70.903 1.00 89.75 310 PHE A N 1
ATOM 2457 C CA . PHE A 1 310 ? -32.966 -22.723 69.896 1.00 89.75 310 PHE A CA 1
ATOM 2458 C C . PHE A 1 310 ? -33.352 -22.286 68.477 1.00 89.75 310 PHE A C 1
ATOM 2460 O O . PHE A 1 310 ? -32.569 -22.481 67.551 1.00 89.75 310 PHE A O 1
ATOM 2467 N N . ALA A 1 311 ? -34.516 -21.654 68.294 1.00 90.12 311 ALA A N 1
ATOM 2468 C CA . ALA A 1 311 ? -34.932 -21.121 66.999 1.00 90.12 311 ALA A CA 1
ATOM 2469 C C . ALA A 1 311 ? -34.004 -19.993 66.514 1.00 90.12 311 ALA A C 1
ATOM 2471 O O . ALA A 1 311 ? -33.621 -19.987 65.347 1.00 90.12 311 ALA A O 1
ATOM 2472 N N . LEU A 1 312 ? -33.584 -19.078 67.397 1.00 91.81 312 LEU A N 1
ATOM 2473 C CA . LEU A 1 312 ? -32.605 -18.038 67.060 1.00 91.81 312 LEU A CA 1
ATOM 2474 C C . LEU A 1 312 ? -31.238 -18.633 66.692 1.00 91.81 312 LEU A C 1
ATOM 2476 O O . LEU A 1 312 ? -30.643 -18.205 65.705 1.00 91.81 312 LEU A O 1
ATOM 2480 N N . LEU A 1 313 ? -30.765 -19.645 67.427 1.00 92.38 313 LEU A N 1
ATOM 2481 C CA . LEU A 1 313 ? -29.525 -20.358 67.106 1.00 92.38 313 LEU A CA 1
ATOM 2482 C C . LEU A 1 313 ? -29.612 -21.055 65.737 1.00 92.38 313 LEU A C 1
ATOM 2484 O O . LEU A 1 313 ? -28.682 -20.960 64.939 1.00 92.38 313 LEU A O 1
ATOM 2488 N N . LEU A 1 314 ? -30.740 -21.712 65.443 1.00 94.38 314 LEU A N 1
ATOM 2489 C CA . LEU A 1 314 ? -30.996 -22.355 64.153 1.00 94.38 314 LEU A CA 1
ATOM 2490 C C . LEU A 1 314 ? -31.004 -21.328 63.011 1.00 94.38 314 LEU A C 1
ATOM 2492 O O . LEU A 1 314 ? -30.372 -21.555 61.983 1.00 94.38 314 LEU A O 1
ATOM 2496 N N . VAL A 1 315 ? -31.677 -20.187 63.194 1.00 95.75 315 VAL A N 1
ATOM 2497 C CA . VAL A 1 315 ? -31.705 -19.097 62.206 1.00 95.75 315 VAL A CA 1
ATOM 2498 C C . VAL A 1 315 ? -30.303 -18.533 61.978 1.00 95.75 315 VAL A C 1
ATOM 2500 O O . VAL A 1 315 ? -29.909 -18.371 60.827 1.00 95.75 315 VAL A O 1
ATOM 2503 N N . LEU A 1 316 ? -29.518 -18.296 63.035 1.00 94.88 316 LEU A N 1
ATOM 2504 C CA . LEU A 1 316 ? -28.126 -17.848 62.915 1.00 94.88 316 LEU A CA 1
ATOM 2505 C C . LEU A 1 316 ? -27.257 -18.865 62.164 1.00 94.88 316 LEU A C 1
ATOM 2507 O O . LEU A 1 316 ? -26.496 -18.470 61.284 1.00 94.88 316 LEU A O 1
ATOM 2511 N N . LEU A 1 317 ? -27.410 -20.163 62.446 1.00 96.19 317 LEU A N 1
ATOM 2512 C CA . LEU A 1 317 ? -26.707 -21.232 61.734 1.00 96.19 317 LEU A CA 1
ATOM 2513 C C . LEU A 1 317 ? -27.092 -21.254 60.248 1.00 96.19 317 LEU A C 1
ATOM 2515 O O . LEU A 1 317 ? -26.211 -21.306 59.393 1.00 96.19 317 LEU A O 1
ATOM 2519 N N . VAL A 1 318 ? -28.384 -21.154 59.920 1.00 97.06 318 VAL A N 1
ATOM 2520 C CA . VAL A 1 318 ? -28.863 -21.077 58.529 1.00 97.06 318 VAL A CA 1
ATOM 2521 C C . VAL A 1 318 ? -28.299 -19.842 57.822 1.00 97.06 318 VAL A C 1
ATOM 2523 O O . VAL A 1 318 ? -27.779 -19.967 56.716 1.00 97.06 318 VAL A O 1
ATOM 2526 N N . VAL A 1 319 ? -28.326 -18.667 58.460 1.00 97.06 319 VAL A N 1
ATOM 2527 C CA . VAL A 1 319 ? -27.740 -17.428 57.918 1.00 97.06 319 VAL A CA 1
ATOM 2528 C C . VAL A 1 319 ? -26.233 -17.579 57.694 1.00 97.06 319 VAL A C 1
ATOM 2530 O O . VAL A 1 319 ? -25.734 -17.187 56.641 1.00 97.06 319 VAL A O 1
ATOM 2533 N N . GLN A 1 320 ? -25.507 -18.198 58.628 1.00 96.88 320 GLN A N 1
ATOM 2534 C CA . GLN A 1 320 ? -24.072 -18.453 58.494 1.00 96.88 320 GLN A CA 1
ATOM 2535 C C . GLN A 1 320 ? -23.766 -19.429 57.348 1.00 96.88 320 GLN A C 1
ATOM 2537 O O . GLN A 1 320 ? -22.847 -19.180 56.571 1.00 96.88 320 GLN A O 1
ATOM 2542 N N . VAL A 1 321 ? -24.549 -20.502 57.190 1.00 97.62 321 VAL A N 1
ATOM 2543 C CA . VAL A 1 321 ? -24.417 -21.441 56.062 1.00 97.62 321 VAL A CA 1
ATOM 2544 C C . VAL A 1 321 ? -24.698 -20.739 54.731 1.00 97.62 321 VAL A C 1
ATOM 2546 O O . VAL A 1 321 ? -23.914 -20.885 53.796 1.00 97.62 321 VAL A O 1
ATOM 2549 N N . VAL A 1 322 ? -25.758 -19.927 54.645 1.00 97.50 322 VAL A N 1
ATOM 2550 C CA . VAL A 1 322 ? -26.077 -19.134 53.444 1.00 97.50 322 VAL A CA 1
ATOM 2551 C C . VAL A 1 322 ? -24.950 -18.151 53.112 1.00 97.50 322 VAL A C 1
ATOM 2553 O O . VAL A 1 322 ? -24.559 -18.050 51.950 1.00 97.50 322 VAL A O 1
ATOM 2556 N N . LEU A 1 323 ? -24.374 -17.478 54.114 1.00 97.44 323 LEU A N 1
ATOM 2557 C CA . LEU A 1 323 ? -23.233 -16.579 53.928 1.00 97.44 323 LEU A CA 1
ATOM 2558 C C . LEU A 1 323 ? -21.993 -17.326 53.412 1.00 97.44 323 LEU A C 1
ATOM 2560 O O . LEU A 1 323 ? -21.349 -16.857 52.476 1.00 97.44 323 LEU A O 1
ATOM 2564 N N . VAL A 1 324 ? -21.677 -18.500 53.967 1.00 98.00 324 VAL A N 1
ATOM 2565 C CA . VAL A 1 324 ? -20.559 -19.337 53.495 1.00 98.00 324 VAL A CA 1
ATOM 2566 C C . VAL A 1 324 ? -20.784 -19.791 52.050 1.00 98.00 324 VAL A C 1
ATOM 2568 O O . VAL A 1 324 ? -19.872 -19.675 51.234 1.00 98.00 324 VAL A O 1
ATOM 2571 N N . VAL A 1 325 ? -21.994 -20.240 51.698 1.00 98.00 325 VAL A N 1
ATOM 2572 C CA . VAL A 1 325 ? -22.344 -20.616 50.316 1.00 98.00 325 VAL A CA 1
ATOM 2573 C C . VAL A 1 325 ? -22.203 -19.424 49.364 1.00 98.00 325 VAL A C 1
ATOM 2575 O O . VAL A 1 325 ? -21.643 -19.581 48.280 1.00 98.00 325 VAL A O 1
ATOM 2578 N N . LEU A 1 326 ? -22.639 -18.227 49.770 1.00 97.94 326 LEU A N 1
ATOM 2579 C CA . LEU A 1 326 ? -22.485 -17.003 48.980 1.00 97.94 326 LEU A CA 1
ATOM 2580 C C . LEU A 1 326 ? -21.006 -16.645 48.759 1.00 97.94 326 LEU A C 1
ATOM 2582 O O . LEU A 1 326 ? -20.614 -16.345 47.633 1.00 97.94 326 LEU A O 1
ATOM 2586 N N . VAL A 1 327 ? -20.173 -16.720 49.802 1.00 98.19 327 VAL A N 1
ATOM 2587 C CA . VAL A 1 327 ? -18.724 -16.470 49.703 1.00 98.19 327 VAL A CA 1
ATOM 2588 C C . VAL A 1 327 ? -18.054 -17.482 48.770 1.00 98.19 327 VAL A C 1
ATOM 2590 O O . VAL A 1 327 ? -17.285 -17.085 47.897 1.00 98.19 327 VAL A O 1
ATOM 2593 N N . VAL A 1 328 ? -18.378 -18.774 48.890 1.00 98.12 328 VAL A N 1
ATOM 2594 C CA . VAL A 1 328 ? -17.858 -19.817 47.989 1.00 98.12 328 VAL A CA 1
ATOM 2595 C C . VAL A 1 328 ? -18.290 -19.561 46.543 1.00 98.12 328 VAL A C 1
ATOM 2597 O O . VAL A 1 328 ? -17.457 -19.648 45.643 1.00 98.12 328 VAL A O 1
ATOM 2600 N N . LEU A 1 329 ? -19.549 -19.178 46.304 1.00 98.06 329 LEU A N 1
ATOM 2601 C CA . LEU A 1 329 ? -20.037 -18.831 44.967 1.00 98.06 329 LEU A CA 1
ATOM 2602 C C . LEU A 1 329 ? -19.266 -17.642 44.372 1.00 98.06 329 LEU A C 1
ATOM 2604 O O . LEU A 1 329 ? -18.834 -17.712 43.224 1.00 98.06 329 LEU A O 1
ATOM 2608 N N . VAL A 1 330 ? -19.040 -16.578 45.149 1.00 98.19 330 VAL A N 1
ATOM 2609 C CA . VAL A 1 330 ? -18.256 -15.408 44.713 1.00 98.19 330 VAL A CA 1
ATOM 2610 C C . VAL A 1 330 ? -16.809 -15.795 44.387 1.00 98.19 330 VAL A C 1
ATOM 2612 O O . VAL A 1 330 ? -16.288 -15.363 43.360 1.00 98.19 330 VAL A O 1
ATOM 2615 N N . LEU A 1 331 ? -16.173 -16.649 45.196 1.00 98.19 331 LEU A N 1
ATOM 2616 C CA . LEU A 1 331 ? -14.817 -17.147 44.931 1.00 98.19 331 LEU A CA 1
ATOM 2617 C C . LEU A 1 331 ? -14.747 -17.999 43.654 1.00 98.19 331 LEU A C 1
ATOM 2619 O O . LEU A 1 331 ? -13.809 -17.844 42.873 1.00 98.19 331 LEU A O 1
ATOM 2623 N N . VAL A 1 332 ? -15.745 -18.852 43.399 1.00 98.31 332 VAL A N 1
ATOM 2624 C CA . VAL A 1 332 ? -15.845 -19.630 42.151 1.00 98.31 332 VAL A CA 1
ATOM 2625 C C . VAL A 1 332 ? -16.032 -18.706 40.946 1.00 98.31 332 VAL A C 1
ATOM 2627 O O . VAL A 1 332 ? -15.325 -18.857 39.952 1.00 98.31 332 VAL A O 1
ATOM 2630 N N . MET A 1 333 ? -16.919 -17.710 41.036 1.00 97.94 333 MET A N 1
ATOM 2631 C CA . MET A 1 333 ? -17.118 -16.725 39.967 1.00 97.94 333 MET A CA 1
ATOM 2632 C C . MET A 1 333 ? -15.841 -15.921 39.689 1.00 97.94 333 MET A C 1
ATOM 2634 O O . MET A 1 333 ? -15.475 -15.742 38.528 1.00 97.94 333 MET A O 1
ATOM 2638 N N . LEU A 1 334 ? -15.118 -15.497 40.731 1.00 98.12 334 LEU A N 1
ATOM 2639 C CA . LEU A 1 334 ? -13.829 -14.819 40.596 1.00 98.12 334 LEU A CA 1
ATOM 2640 C C . LEU A 1 334 ? -12.790 -15.717 39.906 1.00 98.12 334 LEU A C 1
ATOM 2642 O O . LEU A 1 334 ? -12.110 -15.264 38.988 1.00 98.12 334 LEU A O 1
ATOM 2646 N N . ALA A 1 335 ? -12.697 -16.993 40.292 1.00 97.81 335 ALA A N 1
ATOM 2647 C CA . ALA A 1 335 ? -11.793 -17.951 39.659 1.00 97.81 335 ALA A CA 1
ATOM 2648 C C . ALA A 1 335 ? -12.119 -18.156 38.168 1.00 97.81 335 ALA A C 1
ATOM 2650 O O . ALA A 1 335 ? -11.209 -18.153 37.340 1.00 97.81 335 ALA A O 1
ATOM 2651 N N . VAL A 1 336 ? -13.404 -18.256 37.804 1.00 98.38 336 VAL A N 1
ATOM 2652 C CA . VAL A 1 336 ? -13.847 -18.337 36.400 1.00 98.38 336 VAL A CA 1
ATOM 2653 C C . VAL A 1 336 ? -13.463 -17.076 35.619 1.00 98.38 336 VAL A C 1
ATOM 2655 O O . VAL A 1 336 ? -12.947 -17.190 34.508 1.00 98.38 336 VAL A O 1
ATOM 2658 N N . VAL A 1 337 ? -13.642 -15.882 36.196 1.00 98.31 337 VAL A N 1
ATOM 2659 C CA . VAL A 1 337 ? -13.225 -14.614 35.569 1.00 98.31 337 VAL A CA 1
ATOM 2660 C C . VAL A 1 337 ? -11.707 -14.563 35.371 1.00 98.31 337 VAL A C 1
ATOM 2662 O O . VAL A 1 337 ? -11.253 -14.199 34.289 1.00 98.31 337 VAL A O 1
ATOM 2665 N N . VAL A 1 338 ? -10.911 -14.981 36.361 1.00 98.38 338 VAL A N 1
ATOM 2666 C CA . VAL A 1 338 ? -9.443 -15.043 36.240 1.00 98.38 338 VAL A CA 1
ATOM 2667 C C . VAL A 1 338 ? -9.016 -16.023 35.144 1.00 98.38 338 VAL A C 1
ATOM 2669 O O . VAL A 1 338 ? -8.182 -15.672 34.313 1.00 98.38 338 VAL A O 1
ATOM 2672 N N . VAL A 1 339 ? -9.613 -17.218 35.077 1.00 98.31 339 VAL A N 1
ATOM 2673 C CA . VAL A 1 339 ? -9.335 -18.192 34.006 1.00 98.31 339 VAL A CA 1
ATOM 2674 C C . VAL A 1 339 ? -9.703 -17.623 32.633 1.00 98.31 339 VAL A C 1
ATOM 2676 O O . VAL A 1 339 ? -8.909 -17.732 31.701 1.00 98.31 339 VAL A O 1
ATOM 2679 N N . LEU A 1 340 ? -10.857 -16.959 32.504 1.00 98.19 340 LEU A N 1
ATOM 2680 C CA . LEU A 1 340 ? -11.281 -16.319 31.257 1.00 98.19 340 LEU A CA 1
ATOM 2681 C C . LEU A 1 340 ? -10.313 -15.206 30.821 1.00 98.19 340 LEU A C 1
ATOM 2683 O O . LEU A 1 340 ? -9.969 -15.128 29.643 1.00 98.19 340 LEU A O 1
ATOM 2687 N N . LEU A 1 341 ? -9.832 -14.385 31.760 1.00 98.31 341 LEU A N 1
ATOM 2688 C CA . LEU A 1 341 ? -8.823 -13.354 31.498 1.00 98.31 341 LEU A CA 1
ATOM 2689 C C . LEU A 1 341 ? -7.486 -13.961 31.052 1.00 98.31 341 LEU A C 1
ATOM 2691 O O . LEU A 1 341 ? -6.893 -13.473 30.093 1.00 98.31 341 LEU A O 1
ATOM 2695 N N . VAL A 1 342 ? -7.029 -15.048 31.683 1.00 98.44 342 VAL A N 1
ATOM 2696 C CA . VAL A 1 342 ? -5.810 -15.762 31.263 1.00 98.44 342 VAL A CA 1
ATOM 2697 C C . VAL A 1 342 ? -5.967 -16.330 29.850 1.00 98.44 342 VAL A C 1
ATOM 2699 O O . VAL A 1 342 ? -5.081 -16.136 29.019 1.00 98.44 342 VAL A O 1
ATOM 2702 N N . VAL A 1 343 ? -7.101 -16.965 29.537 1.00 98.31 343 VAL A N 1
ATOM 2703 C CA . VAL A 1 343 ? -7.393 -17.481 28.186 1.00 98.31 343 VAL A CA 1
ATOM 2704 C C . VAL A 1 343 ? -7.430 -16.349 27.155 1.00 98.31 343 VAL A C 1
ATOM 2706 O O . VAL A 1 343 ? -6.852 -16.494 26.078 1.00 98.31 343 VAL A O 1
ATOM 2709 N N . LEU A 1 344 ? -8.039 -15.205 27.485 1.00 98.25 344 LEU A N 1
ATOM 2710 C CA . LEU A 1 344 ? -8.054 -14.018 26.628 1.00 98.25 344 LEU A CA 1
ATOM 2711 C C . LEU A 1 344 ? -6.637 -13.489 26.363 1.00 98.25 344 LEU A C 1
ATOM 2713 O O . LEU A 1 344 ? -6.295 -13.223 25.214 1.00 98.25 344 LEU A O 1
ATOM 2717 N N . VAL A 1 345 ? -5.795 -13.373 27.394 1.00 98.50 345 VAL A N 1
ATOM 2718 C CA . VAL A 1 345 ? -4.398 -12.929 27.250 1.00 98.50 345 VAL A CA 1
ATOM 2719 C C . VAL A 1 345 ? -3.596 -13.904 26.384 1.00 98.50 345 VAL A C 1
ATOM 2721 O O . VAL A 1 345 ? -2.895 -13.464 25.475 1.00 98.50 345 VAL A O 1
ATOM 2724 N N . VAL A 1 346 ? -3.735 -15.217 26.592 1.00 98.38 346 VAL A N 1
ATOM 2725 C CA . VAL A 1 346 ? -3.073 -16.239 25.760 1.00 98.38 346 VAL A CA 1
ATOM 2726 C C . VAL A 1 346 ? -3.533 -16.153 24.300 1.00 98.38 346 VAL A C 1
ATOM 2728 O O . VAL A 1 346 ? -2.700 -16.204 23.395 1.00 98.38 346 VAL A O 1
ATOM 2731 N N . LEU A 1 347 ? -4.833 -15.960 24.054 1.00 98.44 347 LEU A N 1
ATOM 2732 C CA . LEU A 1 347 ? -5.378 -15.777 22.708 1.00 98.44 347 LEU A CA 1
ATOM 2733 C C . LEU A 1 347 ? -4.835 -14.503 22.041 1.00 98.44 347 LEU A C 1
ATOM 2735 O O . LEU A 1 347 ? -4.439 -14.548 20.878 1.00 98.44 347 LEU A O 1
ATOM 2739 N N . LEU A 1 348 ? -4.764 -13.384 22.769 1.00 98.12 348 LEU A N 1
ATOM 2740 C CA . LEU A 1 348 ? -4.188 -12.133 22.266 1.00 98.12 348 LEU A CA 1
ATOM 2741 C C . LEU A 1 348 ? -2.700 -12.291 21.925 1.00 98.12 348 LEU A C 1
ATOM 2743 O O . LEU A 1 348 ? -2.276 -11.847 20.860 1.00 98.12 348 LEU A O 1
ATOM 2747 N N . VAL A 1 349 ? -1.917 -12.970 22.770 1.00 98.44 349 VAL A N 1
ATOM 2748 C CA . VAL A 1 349 ? -0.502 -13.278 22.494 1.00 98.44 349 VAL A CA 1
ATOM 2749 C C . VAL A 1 349 ? -0.362 -14.162 21.251 1.00 98.44 349 VAL A C 1
ATOM 2751 O O . VAL A 1 349 ? 0.489 -13.886 20.408 1.00 98.44 349 VAL A O 1
ATOM 2754 N N . LEU A 1 350 ? -1.218 -15.176 21.085 1.00 98.38 350 LEU A N 1
ATOM 2755 C CA . LEU A 1 350 ? -1.223 -16.038 19.899 1.00 98.38 350 LEU A CA 1
ATOM 2756 C C . LEU A 1 350 ? -1.564 -15.260 18.617 1.00 98.38 350 LEU A C 1
ATOM 2758 O O . LEU A 1 350 ? -0.909 -15.450 17.593 1.00 98.38 350 LEU A O 1
ATOM 2762 N N . VAL A 1 351 ? -2.548 -14.357 18.670 1.00 98.44 351 VAL A N 1
ATOM 2763 C CA . VAL A 1 351 ? -2.910 -13.482 17.542 1.00 98.44 351 VAL A CA 1
ATOM 2764 C C . VAL A 1 351 ? -1.767 -12.519 17.208 1.00 98.44 351 VAL A C 1
ATOM 2766 O O . VAL A 1 351 ? -1.425 -12.372 16.037 1.00 98.44 351 VAL A O 1
ATOM 2769 N N . MET A 1 352 ? -1.126 -11.912 18.210 1.00 97.94 352 MET A N 1
ATOM 2770 C CA . MET A 1 352 ? 0.043 -11.049 18.001 1.00 97.94 352 MET A CA 1
ATOM 2771 C C . MET A 1 352 ? 1.215 -11.817 17.375 1.00 97.94 352 MET A C 1
ATOM 2773 O O . MET A 1 352 ? 1.822 -11.329 16.423 1.00 97.94 352 MET A O 1
ATOM 2777 N N . LEU A 1 353 ? 1.495 -13.037 17.844 1.00 98.31 353 LEU A N 1
ATOM 2778 C CA . LEU A 1 353 ? 2.515 -13.911 17.261 1.00 98.31 353 LEU A CA 1
ATOM 2779 C C . LEU A 1 353 ? 2.194 -14.253 15.797 1.00 98.31 353 LEU A C 1
ATOM 2781 O O . LEU A 1 353 ? 3.074 -14.164 14.944 1.00 98.31 353 LEU A O 1
ATOM 2785 N N . LEU A 1 354 ? 0.936 -14.588 15.491 1.00 98.25 354 LEU A N 1
ATOM 2786 C CA . LEU A 1 354 ? 0.485 -14.861 14.125 1.00 98.25 354 LEU A CA 1
ATOM 2787 C C . LEU A 1 354 ? 0.680 -13.643 13.209 1.00 98.25 354 LEU A C 1
ATOM 2789 O O . LEU A 1 354 ? 1.184 -13.796 12.099 1.00 98.25 354 LEU A O 1
ATOM 2793 N N . VAL A 1 355 ? 0.340 -12.436 13.676 1.00 98.19 355 VAL A N 1
ATOM 2794 C CA . VAL A 1 355 ? 0.560 -11.187 12.925 1.00 98.19 355 VAL A CA 1
ATOM 2795 C C . VAL A 1 355 ? 2.048 -10.969 12.639 1.00 98.19 355 VAL A C 1
ATOM 2797 O O . VAL A 1 355 ? 2.397 -10.669 11.498 1.00 98.19 355 VAL A O 1
ATOM 2800 N N . VAL A 1 356 ? 2.929 -11.178 13.623 1.00 98.38 356 VAL A N 1
ATOM 2801 C CA . VAL A 1 356 ? 4.389 -11.066 13.438 1.00 98.38 356 VAL A CA 1
ATOM 2802 C C . VAL A 1 356 ? 4.908 -12.094 12.426 1.00 98.38 356 VAL A C 1
ATOM 2804 O O . VAL A 1 356 ? 5.695 -11.741 11.549 1.00 98.38 356 VAL A O 1
ATOM 2807 N N . VAL A 1 357 ? 4.439 -13.345 12.483 1.00 98.25 357 VAL A N 1
ATOM 2808 C CA . VAL A 1 357 ? 4.811 -14.388 11.509 1.00 98.25 357 VAL A CA 1
ATOM 2809 C C . VAL A 1 357 ? 4.347 -14.021 10.097 1.00 98.25 357 VAL A C 1
ATOM 2811 O O . VAL A 1 357 ? 5.129 -14.132 9.155 1.00 98.25 357 VAL A O 1
ATOM 2814 N N . VAL A 1 358 ? 3.115 -13.529 9.931 1.00 98.12 358 VAL A N 1
ATOM 2815 C CA . VAL A 1 358 ? 2.600 -13.082 8.624 1.00 98.12 358 VAL A CA 1
ATOM 2816 C C . VAL A 1 358 ? 3.400 -11.891 8.089 1.00 98.12 358 VAL A C 1
ATOM 2818 O O . VAL A 1 358 ? 3.774 -11.895 6.919 1.00 98.12 358 VAL A O 1
ATOM 2821 N N . GLN A 1 359 ? 3.731 -10.905 8.929 1.00 98.31 359 GLN A N 1
ATOM 2822 C CA . GLN A 1 359 ? 4.581 -9.774 8.537 1.00 98.31 359 GLN A CA 1
ATOM 2823 C C . GLN A 1 359 ? 5.985 -10.223 8.108 1.00 98.31 359 GLN A C 1
ATOM 2825 O O . GLN A 1 359 ? 6.489 -9.748 7.092 1.00 98.31 359 GLN A O 1
ATOM 2830 N N . LEU A 1 360 ? 6.596 -11.168 8.829 1.00 98.25 360 LEU A N 1
ATOM 2831 C CA . LEU A 1 360 ? 7.901 -11.726 8.471 1.00 98.25 360 LEU A CA 1
ATOM 2832 C C . LEU A 1 360 ? 7.853 -12.480 7.133 1.00 98.25 360 LEU A C 1
ATOM 2834 O O . LEU A 1 360 ? 8.737 -12.299 6.299 1.00 98.25 360 LEU A O 1
ATOM 2838 N N . LEU A 1 361 ? 6.812 -13.284 6.897 1.00 97.81 361 LEU A N 1
ATOM 2839 C CA . LEU A 1 361 ? 6.614 -13.992 5.627 1.00 97.81 361 LEU A CA 1
ATOM 2840 C C . LEU A 1 361 ? 6.412 -13.023 4.453 1.00 97.81 361 LEU A C 1
ATOM 2842 O O . LEU A 1 361 ? 7.000 -13.226 3.391 1.00 97.81 361 LEU A O 1
ATOM 2846 N N . LEU A 1 362 ? 5.638 -11.949 4.647 1.00 98.06 362 LEU A N 1
ATOM 2847 C CA . LEU A 1 362 ? 5.470 -10.890 3.648 1.00 98.06 362 LEU A CA 1
ATOM 2848 C C . LEU A 1 362 ? 6.797 -10.177 3.353 1.00 98.06 362 LEU A C 1
ATOM 2850 O O . LEU A 1 362 ? 7.134 -9.991 2.186 1.00 98.06 362 LEU A O 1
ATOM 2854 N N . LEU A 1 363 ? 7.580 -9.841 4.384 1.00 98.19 363 LEU A N 1
ATOM 2855 C CA . LEU A 1 363 ? 8.898 -9.220 4.227 1.00 98.19 363 LEU A CA 1
ATOM 2856 C C . LEU A 1 363 ? 9.855 -10.118 3.428 1.00 98.19 363 LEU A C 1
ATOM 2858 O O . LEU A 1 363 ? 10.477 -9.653 2.475 1.00 98.19 363 LEU A O 1
ATOM 2862 N N . VAL A 1 364 ? 9.936 -11.409 3.769 1.00 98.19 364 VAL A N 1
ATOM 2863 C CA . VAL A 1 364 ? 10.746 -12.395 3.031 1.00 98.19 364 VAL A CA 1
ATOM 2864 C C . VAL A 1 364 ? 10.277 -12.517 1.577 1.00 98.19 364 VAL A C 1
ATOM 2866 O O . VAL A 1 364 ? 11.111 -12.561 0.674 1.00 98.19 364 VAL A O 1
ATOM 2869 N N . GLY A 1 365 ? 8.963 -12.508 1.333 1.00 97.62 365 GLY A N 1
ATOM 2870 C CA . GLY A 1 365 ? 8.388 -12.505 -0.013 1.00 97.62 365 GLY A CA 1
ATOM 2871 C C . GLY A 1 365 ? 8.801 -11.282 -0.838 1.00 97.62 365 GLY A C 1
ATOM 2872 O O . GLY A 1 365 ? 9.272 -11.436 -1.964 1.00 97.62 365 GLY A O 1
ATOM 2873 N N . VAL A 1 366 ? 8.699 -10.076 -0.270 1.00 98.31 366 VAL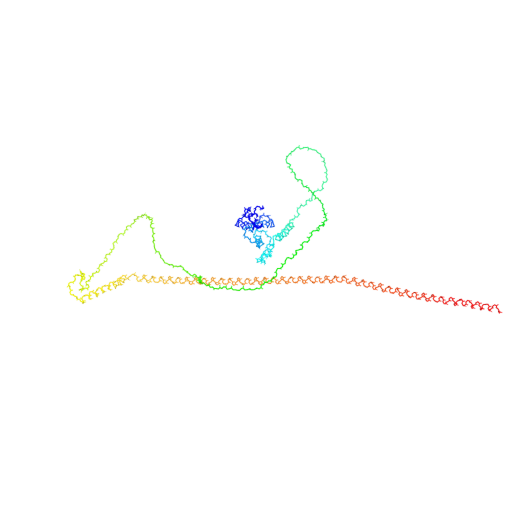 A N 1
ATOM 2874 C CA . VAL A 1 366 ? 9.125 -8.827 -0.929 1.00 98.31 366 VAL A CA 1
ATOM 2875 C C . VAL A 1 366 ? 10.627 -8.843 -1.223 1.00 98.31 366 VAL A C 1
ATOM 2877 O O . VAL A 1 366 ? 11.029 -8.544 -2.346 1.00 98.31 366 VAL A O 1
ATOM 2880 N N . VAL A 1 367 ? 11.461 -9.250 -0.260 1.00 98.12 367 VAL A N 1
ATOM 2881 C CA . VAL A 1 367 ? 12.918 -9.359 -0.449 1.00 98.12 367 VAL A CA 1
ATOM 2882 C C . VAL A 1 367 ? 13.261 -10.348 -1.568 1.00 98.12 367 VAL A C 1
ATOM 2884 O O . VAL A 1 367 ? 14.099 -10.040 -2.414 1.00 98.12 367 VAL A O 1
ATOM 2887 N N . LEU A 1 368 ? 12.586 -11.500 -1.634 1.00 98.25 368 LEU A N 1
ATOM 2888 C CA . LEU A 1 368 ? 12.786 -12.480 -2.704 1.00 98.25 368 LEU A CA 1
ATOM 2889 C C . LEU A 1 368 ? 12.414 -11.910 -4.082 1.00 98.25 368 LEU A C 1
ATOM 2891 O O . LEU A 1 368 ? 13.173 -12.086 -5.034 1.00 98.25 368 LEU A O 1
ATOM 2895 N N . VAL A 1 369 ? 11.289 -11.194 -4.191 1.00 98.38 369 VAL A N 1
ATOM 2896 C CA . VAL A 1 369 ? 10.875 -10.527 -5.438 1.00 98.38 369 VAL A CA 1
ATOM 2897 C C . VAL A 1 369 ? 11.909 -9.485 -5.872 1.00 98.38 369 VAL A C 1
ATOM 2899 O O . VAL A 1 369 ? 12.304 -9.477 -7.036 1.00 98.38 369 VAL A O 1
ATOM 2902 N N . VAL A 1 370 ? 12.413 -8.659 -4.949 1.00 98.38 370 VAL A N 1
ATOM 2903 C CA . VAL A 1 370 ? 13.472 -7.676 -5.242 1.00 98.38 370 VAL A CA 1
ATOM 2904 C C . VAL A 1 370 ? 14.752 -8.364 -5.727 1.00 98.38 370 VAL A C 1
ATOM 2906 O O . VAL A 1 370 ? 15.329 -7.930 -6.722 1.00 98.38 370 VAL A O 1
ATOM 2909 N N . ILE A 1 371 ? 15.173 -9.468 -5.101 1.00 98.12 371 ILE A N 1
ATOM 2910 C CA . ILE A 1 371 ? 16.342 -10.247 -5.546 1.00 98.12 371 ILE A CA 1
ATOM 2911 C C . ILE A 1 371 ? 16.136 -10.788 -6.969 1.00 98.12 371 ILE A C 1
ATOM 2913 O O . ILE A 1 371 ? 17.030 -10.655 -7.804 1.00 98.12 371 ILE A O 1
ATOM 2917 N N . VAL A 1 372 ? 14.964 -11.352 -7.279 1.00 98.44 372 VAL A N 1
ATOM 2918 C CA . VAL A 1 372 ? 14.649 -11.860 -8.627 1.00 98.44 372 VAL A CA 1
ATOM 2919 C C . VAL A 1 372 ? 14.653 -10.734 -9.667 1.00 98.44 372 VAL A C 1
ATOM 2921 O O . VAL A 1 372 ? 15.217 -10.911 -10.747 1.00 98.44 372 VAL A O 1
ATOM 2924 N N . LEU A 1 373 ? 14.095 -9.563 -9.343 1.00 98.50 373 LEU A N 1
ATOM 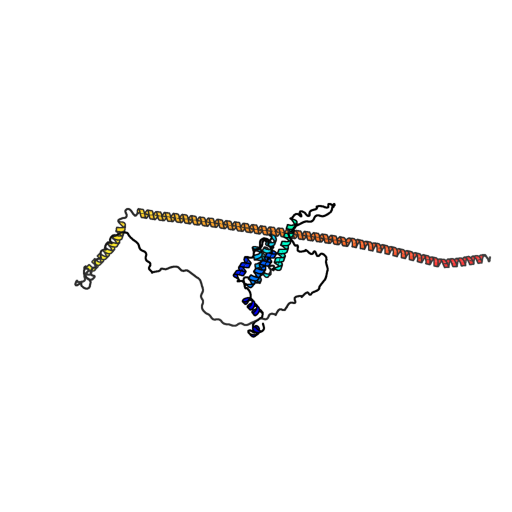2925 C CA . LEU A 1 373 ? 14.115 -8.389 -10.223 1.00 98.50 373 LEU A CA 1
ATOM 2926 C C . LEU A 1 373 ? 15.542 -7.873 -10.470 1.00 98.50 373 LEU A C 1
ATOM 2928 O O . LEU A 1 373 ? 15.891 -7.581 -11.612 1.00 98.50 373 LEU A O 1
ATOM 2932 N N . LEU A 1 374 ? 16.388 -7.816 -9.435 1.00 98.50 374 LEU A N 1
ATOM 2933 C CA . LEU A 1 374 ? 17.796 -7.425 -9.566 1.00 98.50 374 LEU A CA 1
ATOM 2934 C C . LEU A 1 374 ? 18.597 -8.420 -10.418 1.00 98.50 374 LEU A C 1
ATOM 2936 O O . LEU A 1 374 ? 19.400 -8.001 -11.250 1.00 98.50 374 LEU A O 1
ATOM 2940 N N . LEU A 1 375 ? 18.358 -9.726 -10.263 1.00 98.56 375 LEU A N 1
ATOM 2941 C CA . LEU A 1 375 ? 18.981 -10.760 -11.097 1.00 98.56 375 LEU A CA 1
ATOM 2942 C C . LEU A 1 375 ? 18.534 -10.663 -12.563 1.00 98.56 375 LEU A C 1
ATOM 2944 O O . LEU A 1 375 ? 19.363 -10.802 -13.463 1.00 98.56 375 LEU A O 1
ATOM 2948 N N . LEU A 1 376 ? 17.252 -10.381 -12.815 1.00 98.50 376 LEU A N 1
ATOM 2949 C CA . LEU A 1 376 ? 16.722 -10.169 -14.164 1.00 98.50 376 LEU A CA 1
ATOM 2950 C C . LEU A 1 376 ? 17.307 -8.902 -14.807 1.00 98.50 376 LEU A C 1
ATOM 2952 O O . LEU A 1 376 ? 17.701 -8.939 -15.971 1.00 98.50 376 LEU A O 1
ATOM 2956 N N . LEU A 1 377 ? 17.429 -7.809 -14.049 1.00 98.56 377 LEU A N 1
ATOM 2957 C CA . LEU A 1 377 ? 18.067 -6.570 -14.502 1.00 98.56 377 LEU A CA 1
ATOM 2958 C C . LEU A 1 377 ? 19.556 -6.779 -14.827 1.00 98.56 377 LEU A C 1
ATOM 2960 O O . LEU A 1 377 ? 20.032 -6.309 -15.859 1.00 98.56 377 LEU A O 1
ATOM 2964 N N . LEU A 1 378 ? 20.283 -7.522 -13.985 1.00 98.56 378 LEU A N 1
ATOM 2965 C CA . LEU A 1 378 ? 21.685 -7.876 -14.219 1.00 98.56 378 LEU A CA 1
ATOM 2966 C C . LEU A 1 378 ? 21.851 -8.741 -15.479 1.00 98.56 378 LEU A C 1
ATOM 2968 O O . LEU A 1 378 ? 22.758 -8.501 -16.275 1.00 98.56 378 LEU A O 1
ATOM 2972 N N . LEU A 1 379 ? 20.962 -9.718 -15.684 1.00 98.50 379 LEU A N 1
ATOM 2973 C CA . LEU A 1 379 ? 20.941 -10.548 -16.889 1.00 98.50 379 LEU A CA 1
ATOM 2974 C C . LEU A 1 379 ? 20.659 -9.708 -18.143 1.00 98.50 379 LEU A C 1
ATOM 2976 O O . LEU A 1 379 ? 21.351 -9.865 -19.148 1.00 98.50 379 LEU A O 1
ATOM 2980 N N . LEU A 1 380 ? 19.688 -8.792 -18.080 1.00 98.50 380 LEU A N 1
ATOM 2981 C CA . LEU A 1 380 ? 19.376 -7.870 -19.172 1.00 98.50 380 LEU A CA 1
ATOM 2982 C C . LEU A 1 380 ? 20.585 -6.988 -19.517 1.00 98.50 380 LEU A C 1
ATOM 2984 O O . LEU A 1 380 ? 20.949 -6.883 -20.687 1.00 98.50 380 LEU A O 1
ATOM 2988 N N . LEU A 1 381 ? 21.248 -6.413 -18.509 1.00 98.62 381 LEU A N 1
ATOM 2989 C CA . LEU A 1 381 ? 22.460 -5.612 -18.688 1.00 98.62 381 LEU A CA 1
ATOM 2990 C C . LEU A 1 381 ? 23.590 -6.422 -19.341 1.00 98.62 381 LEU A C 1
ATOM 2992 O O . LEU A 1 381 ? 24.250 -5.924 -20.251 1.00 98.62 381 LEU A O 1
ATOM 2996 N N . LEU A 1 382 ? 23.790 -7.677 -18.922 1.00 98.56 382 LEU A N 1
ATOM 2997 C CA . LEU A 1 382 ? 24.775 -8.579 -19.522 1.00 98.56 382 LEU A CA 1
ATOM 2998 C C . LEU A 1 382 ? 24.456 -8.871 -20.996 1.00 98.56 382 LEU A C 1
ATOM 3000 O O . LEU A 1 382 ? 25.354 -8.829 -21.835 1.00 98.56 382 LEU A O 1
ATOM 3004 N N . VAL A 1 383 ? 23.187 -9.127 -21.329 1.00 98.56 383 VAL A N 1
ATOM 3005 C CA . VAL A 1 383 ? 22.743 -9.345 -22.716 1.00 98.56 383 VAL A CA 1
ATOM 3006 C C . VAL A 1 383 ? 22.981 -8.096 -23.566 1.00 98.56 383 VAL A C 1
ATOM 3008 O O . VAL A 1 383 ? 23.548 -8.209 -24.650 1.00 98.56 383 VAL A O 1
ATOM 3011 N N . VAL A 1 384 ? 22.634 -6.904 -23.071 1.00 98.50 384 VAL A N 1
ATOM 3012 C CA . VAL A 1 384 ? 22.895 -5.627 -23.762 1.00 98.50 384 VAL A CA 1
ATOM 3013 C C . VAL A 1 384 ? 24.397 -5.393 -23.959 1.00 98.50 384 VAL A C 1
ATOM 3015 O O . VAL A 1 384 ? 24.817 -5.017 -25.052 1.00 98.50 384 VAL A O 1
ATOM 3018 N N . LEU A 1 385 ? 25.225 -5.680 -22.949 1.00 98.44 385 LEU A N 1
ATOM 3019 C CA . LEU A 1 385 ? 26.683 -5.575 -23.049 1.00 98.44 385 LEU A CA 1
ATOM 3020 C C . LEU A 1 385 ? 27.251 -6.511 -24.126 1.00 98.44 385 LEU A C 1
ATOM 3022 O O . LEU A 1 385 ? 28.085 -6.086 -24.922 1.00 98.44 385 LEU A O 1
ATOM 3026 N N . VAL A 1 386 ? 26.784 -7.762 -24.194 1.00 98.56 386 VAL A N 1
ATOM 3027 C CA . VAL A 1 386 ? 27.188 -8.719 -25.239 1.00 98.56 386 VAL A CA 1
ATOM 3028 C C . VAL A 1 386 ? 26.721 -8.250 -26.622 1.00 98.56 386 VAL A C 1
ATOM 3030 O O . VAL A 1 386 ? 27.514 -8.261 -27.563 1.00 98.56 386 VAL A O 1
ATOM 3033 N N . LEU A 1 387 ? 25.476 -7.778 -26.744 1.00 98.25 387 LEU A N 1
ATOM 3034 C CA . LEU A 1 387 ? 24.922 -7.236 -27.991 1.00 98.25 387 LEU A CA 1
ATOM 3035 C C . LEU A 1 387 ? 25.660 -5.986 -28.491 1.00 98.25 387 LEU A C 1
ATOM 3037 O O . LEU A 1 387 ? 25.677 -5.755 -29.695 1.00 98.25 387 LEU A O 1
ATOM 3041 N N . LEU A 1 388 ? 26.286 -5.205 -27.607 1.00 98.38 388 LEU A N 1
ATOM 3042 C CA . LEU A 1 388 ? 27.134 -4.068 -27.973 1.00 98.38 388 LEU A CA 1
ATOM 3043 C C . LEU A 1 388 ? 28.577 -4.499 -28.298 1.00 98.38 388 LEU A C 1
ATOM 3045 O O . LEU A 1 388 ? 29.168 -4.037 -29.276 1.00 98.38 388 LEU A O 1
ATOM 3049 N N . LEU A 1 389 ? 29.151 -5.403 -27.499 1.00 98.31 389 LEU A N 1
ATOM 3050 C CA . LEU A 1 389 ? 30.551 -5.814 -27.616 1.00 98.31 389 LEU A CA 1
ATOM 3051 C C . LEU A 1 389 ? 30.816 -6.697 -28.844 1.00 98.31 389 LEU A C 1
ATOM 3053 O O . LEU A 1 389 ? 31.852 -6.545 -29.486 1.00 98.31 389 LEU A O 1
ATOM 3057 N N . VAL A 1 390 ? 29.893 -7.597 -29.198 1.00 98.50 390 VAL A N 1
ATOM 3058 C CA . VAL A 1 390 ? 30.035 -8.492 -30.362 1.00 98.50 390 VAL A CA 1
ATOM 3059 C C . VAL A 1 390 ? 30.155 -7.727 -31.692 1.00 98.50 390 VAL A C 1
ATOM 3061 O O . VAL A 1 390 ? 31.145 -7.950 -32.391 1.00 98.50 390 VAL A O 1
ATOM 3064 N N . PRO A 1 391 ? 29.239 -6.812 -32.077 1.00 98.38 391 PRO A N 1
ATOM 3065 C CA . PRO A 1 391 ? 29.381 -6.059 -33.323 1.00 98.38 391 PRO A CA 1
ATOM 3066 C C . PRO A 1 391 ? 30.575 -5.099 -33.295 1.00 98.38 391 PRO A C 1
ATOM 3068 O O . PRO A 1 391 ? 31.207 -4.910 -34.332 1.00 98.38 391 PRO A O 1
ATOM 3071 N N . LEU A 1 392 ? 30.944 -4.547 -32.130 1.00 98.44 392 LEU A N 1
ATOM 3072 C CA . LEU A 1 392 ? 32.166 -3.751 -31.987 1.00 98.44 392 LEU A CA 1
ATOM 3073 C C . LEU A 1 392 ? 33.419 -4.595 -32.275 1.00 98.44 392 LEU A C 1
ATOM 3075 O O . LEU A 1 392 ? 34.279 -4.172 -33.045 1.00 98.44 392 LEU A O 1
ATOM 3079 N N . LEU A 1 393 ? 33.502 -5.809 -31.723 1.00 98.56 393 LEU A N 1
ATOM 3080 C CA . LEU A 1 393 ? 34.595 -6.746 -31.987 1.00 98.56 393 LEU A CA 1
ATOM 3081 C C . LEU A 1 393 ? 34.659 -7.129 -33.473 1.00 98.56 393 LEU A C 1
ATOM 3083 O O . LEU A 1 393 ? 35.737 -7.101 -34.065 1.00 98.56 393 LEU A O 1
ATOM 3087 N N . VAL A 1 394 ? 33.513 -7.430 -34.094 1.00 98.50 394 VAL A N 1
ATOM 3088 C CA . VAL A 1 394 ? 33.427 -7.719 -35.537 1.00 98.50 394 VAL A CA 1
ATOM 3089 C C . VAL A 1 394 ? 33.890 -6.518 -36.367 1.00 98.50 394 VAL A C 1
ATOM 3091 O O . VAL A 1 394 ? 34.683 -6.693 -37.289 1.00 98.50 394 VAL A O 1
ATOM 3094 N N . MET A 1 395 ? 33.470 -5.297 -36.022 1.00 98.50 395 MET A N 1
ATOM 3095 C CA . MET A 1 395 ? 33.910 -4.069 -36.693 1.00 98.50 395 MET A CA 1
ATOM 3096 C C . MET A 1 395 ? 35.432 -3.890 -36.594 1.00 98.50 395 MET A C 1
ATOM 3098 O O . MET A 1 395 ? 36.080 -3.646 -37.610 1.00 98.50 395 MET A O 1
ATOM 3102 N N . VAL A 1 396 ? 36.019 -4.075 -35.407 1.00 98.50 396 VAL A N 1
ATOM 3103 C CA . VAL A 1 396 ? 37.476 -3.994 -35.203 1.00 98.50 396 VAL A CA 1
ATOM 3104 C C . VAL A 1 396 ? 38.211 -5.040 -36.047 1.00 98.50 396 VAL A C 1
ATOM 3106 O O . VAL A 1 396 ? 39.181 -4.699 -36.723 1.00 98.50 396 VAL A O 1
ATOM 3109 N N . VAL A 1 397 ? 37.736 -6.290 -36.084 1.00 98.56 397 VAL A N 1
ATOM 3110 C CA . VAL A 1 397 ? 38.322 -7.348 -36.929 1.00 98.56 397 VAL A CA 1
ATOM 3111 C C . VAL A 1 397 ? 38.229 -6.996 -38.418 1.00 98.56 397 VAL A C 1
ATOM 3113 O O . VAL A 1 397 ? 39.214 -7.153 -39.141 1.00 98.56 397 VAL A O 1
ATOM 3116 N N . MET A 1 398 ? 37.095 -6.462 -38.879 1.00 98.38 398 MET A N 1
ATOM 3117 C CA . MET A 1 398 ? 36.913 -6.020 -40.267 1.00 98.38 398 MET A CA 1
ATOM 3118 C C . MET A 1 398 ? 37.849 -4.859 -40.634 1.00 98.38 398 MET A C 1
ATOM 3120 O O . MET A 1 398 ? 38.489 -4.898 -41.684 1.00 98.38 398 MET A O 1
ATOM 3124 N N . VAL A 1 399 ? 37.993 -3.856 -39.762 1.00 98.56 399 VAL A N 1
ATOM 3125 C CA . VAL A 1 399 ? 38.926 -2.733 -39.964 1.00 98.56 399 VAL A CA 1
ATOM 3126 C C . VAL A 1 399 ? 40.375 -3.226 -40.004 1.00 98.56 399 VAL A C 1
ATOM 3128 O O . VAL A 1 399 ? 41.129 -2.827 -40.891 1.00 98.56 399 VAL A O 1
ATOM 3131 N N . MET A 1 400 ? 40.760 -4.144 -39.112 1.00 98.44 400 MET A N 1
ATOM 3132 C CA . MET A 1 400 ? 42.095 -4.753 -39.118 1.00 98.44 400 MET A CA 1
ATOM 3133 C C . MET A 1 400 ? 42.359 -5.560 -40.398 1.00 98.44 400 MET A C 1
ATOM 3135 O O . MET A 1 400 ? 43.436 -5.438 -40.978 1.00 98.44 400 MET A O 1
ATOM 3139 N N . MET A 1 401 ? 41.379 -6.326 -40.891 1.00 98.38 401 MET A N 1
ATOM 3140 C CA . MET A 1 401 ? 41.471 -7.031 -42.179 1.00 98.38 401 MET A CA 1
ATOM 3141 C C . MET A 1 401 ? 41.685 -6.067 -43.353 1.00 98.38 401 MET A C 1
ATOM 3143 O O . MET A 1 401 ? 42.561 -6.306 -44.186 1.00 98.38 401 MET A O 1
ATOM 3147 N N . VAL A 1 402 ? 40.935 -4.960 -43.407 1.00 98.50 402 VAL A N 1
ATOM 3148 C CA . VAL A 1 402 ? 41.084 -3.930 -44.451 1.00 98.50 402 VAL A CA 1
ATOM 3149 C C . VAL A 1 402 ? 42.444 -3.233 -44.359 1.00 98.50 402 VAL A C 1
ATOM 3151 O O . VAL A 1 402 ? 43.090 -3.029 -45.386 1.00 98.50 402 VAL A O 1
ATOM 3154 N N . LEU A 1 403 ? 42.924 -2.919 -43.152 1.00 98.50 403 LEU A N 1
ATOM 3155 C CA . LEU A 1 403 ? 44.237 -2.304 -42.940 1.00 98.50 403 LEU A CA 1
ATOM 3156 C C . LEU A 1 403 ? 45.382 -3.228 -43.384 1.00 98.50 403 LEU A C 1
ATOM 3158 O O . LEU A 1 403 ? 46.310 -2.776 -44.056 1.00 98.50 403 LEU A O 1
ATOM 3162 N N . VAL A 1 404 ? 45.303 -4.524 -43.064 1.00 98.44 404 VAL A N 1
ATOM 3163 C CA . VAL A 1 404 ? 46.274 -5.532 -43.524 1.00 98.44 404 VAL A CA 1
ATOM 3164 C C . VAL A 1 404 ? 46.237 -5.672 -45.048 1.00 98.44 404 VAL A C 1
ATOM 3166 O O . VAL A 1 404 ? 47.294 -5.690 -45.677 1.00 98.44 404 VAL A O 1
ATOM 3169 N N . LEU A 1 405 ? 45.051 -5.703 -45.664 1.00 98.38 405 LEU A N 1
ATOM 3170 C CA . LEU A 1 405 ? 44.917 -5.745 -47.123 1.00 98.38 405 LEU A CA 1
ATOM 3171 C C . LEU A 1 405 ? 45.529 -4.501 -47.788 1.00 98.38 405 LEU A C 1
ATOM 3173 O O . LEU A 1 405 ? 46.284 -4.629 -48.751 1.00 98.38 405 LEU A O 1
ATOM 3177 N N . LEU A 1 406 ? 45.257 -3.307 -47.253 1.00 98.50 406 LEU A N 1
ATOM 3178 C CA . LEU A 1 406 ? 45.824 -2.048 -47.741 1.00 98.50 406 LEU A CA 1
ATOM 3179 C C . LEU A 1 406 ? 47.356 -2.033 -47.623 1.00 98.50 406 LEU A C 1
ATOM 3181 O O . LEU A 1 406 ? 48.036 -1.606 -48.555 1.00 98.50 406 LEU A O 1
ATOM 3185 N N . LEU A 1 407 ? 47.904 -2.546 -46.516 1.00 98.44 407 LEU A N 1
ATOM 3186 C CA . LEU A 1 407 ? 49.346 -2.696 -46.319 1.00 98.44 407 LEU A CA 1
ATOM 3187 C C . LEU A 1 407 ? 49.963 -3.657 -47.347 1.00 98.44 407 LEU A C 1
ATOM 3189 O O . LEU A 1 407 ? 50.996 -3.337 -47.932 1.00 98.44 407 LEU A O 1
ATOM 3193 N N . VAL A 1 408 ? 49.323 -4.800 -47.618 1.00 98.44 408 VAL A N 1
ATOM 3194 C CA . VAL A 1 408 ? 49.770 -5.751 -48.652 1.00 98.44 408 VAL A CA 1
ATOM 3195 C C . VAL A 1 408 ? 49.761 -5.098 -50.037 1.00 98.44 408 VAL A C 1
ATOM 3197 O O . VAL A 1 408 ? 50.756 -5.189 -50.756 1.00 98.44 408 VAL A O 1
ATOM 3200 N N . VAL A 1 409 ? 48.691 -4.382 -50.399 1.00 98.44 409 VAL A N 1
ATOM 3201 C CA . VAL A 1 409 ? 48.607 -3.643 -51.672 1.00 98.44 409 VAL A CA 1
ATOM 3202 C C . VAL A 1 409 ? 49.707 -2.581 -51.768 1.00 98.44 409 VAL A C 1
ATOM 3204 O O . VAL A 1 409 ? 50.374 -2.489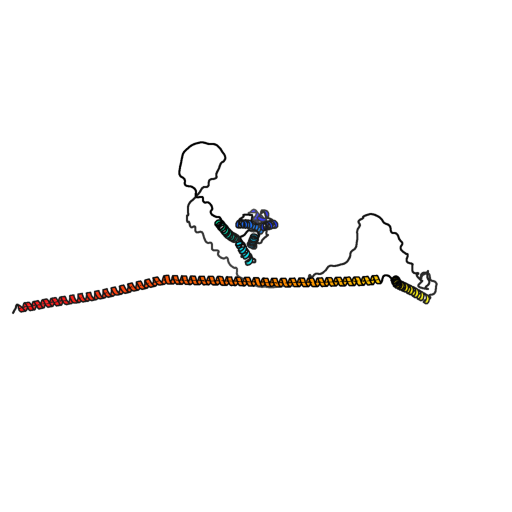 -52.798 1.00 98.44 409 VAL A O 1
ATOM 3207 N N . LEU A 1 410 ? 49.961 -1.823 -50.697 1.00 98.38 410 LEU A N 1
ATOM 3208 C CA . LEU A 1 410 ? 51.039 -0.832 -50.646 1.00 98.38 410 LEU A CA 1
ATOM 3209 C C . LEU A 1 410 ? 52.418 -1.475 -50.861 1.00 98.38 410 LEU A C 1
ATOM 3211 O O . LEU A 1 410 ? 53.204 -0.974 -51.665 1.00 98.38 410 LEU A O 1
ATOM 3215 N N . VAL A 1 411 ? 52.705 -2.600 -50.197 1.00 98.44 411 VAL A N 1
ATOM 3216 C CA . VAL A 1 411 ? 53.962 -3.348 -50.376 1.00 98.44 411 VAL A CA 1
ATOM 3217 C C . VAL A 1 411 ? 54.106 -3.844 -51.817 1.00 98.44 411 VAL A C 1
ATOM 3219 O O . VAL A 1 411 ? 55.164 -3.655 -52.417 1.00 98.44 411 VAL A O 1
ATOM 3222 N N . VAL A 1 412 ? 53.049 -4.404 -52.415 1.00 98.25 412 VAL A N 1
ATOM 3223 C CA . VAL A 1 412 ? 53.063 -4.839 -53.824 1.00 98.25 412 VAL A CA 1
ATOM 3224 C C . VAL A 1 412 ? 53.331 -3.661 -54.764 1.00 98.25 412 VAL A C 1
ATOM 3226 O O . VAL A 1 412 ? 54.183 -3.773 -55.644 1.00 98.25 412 VAL A O 1
ATOM 3229 N N . LEU A 1 413 ? 52.684 -2.509 -54.560 1.00 98.06 413 LEU A N 1
ATOM 3230 C CA . LEU A 1 413 ? 52.923 -1.303 -55.363 1.00 98.06 413 LEU A CA 1
ATOM 3231 C C . LEU A 1 413 ? 54.362 -0.782 -55.227 1.00 98.06 413 LEU A C 1
ATOM 3233 O O . LEU A 1 413 ? 54.957 -0.368 -56.224 1.00 98.06 413 LEU A O 1
ATOM 3237 N N . LEU A 1 414 ? 54.952 -0.836 -54.028 1.00 98.19 414 LEU A N 1
ATOM 3238 C CA . LEU A 1 414 ? 56.357 -0.479 -53.808 1.00 98.19 414 LEU A CA 1
ATOM 3239 C C . LEU A 1 414 ? 57.314 -1.447 -54.521 1.00 98.19 414 LEU A C 1
ATOM 3241 O O . LEU A 1 414 ? 58.264 -0.990 -55.157 1.00 98.19 414 LEU A O 1
ATOM 3245 N N . VAL A 1 415 ? 57.045 -2.757 -54.489 1.00 98.12 415 VAL A N 1
ATOM 3246 C CA . VAL A 1 415 ? 57.832 -3.763 -55.224 1.00 98.12 415 VAL A CA 1
ATOM 3247 C C . VAL A 1 415 ? 57.716 -3.557 -56.736 1.00 98.12 415 VAL A C 1
ATOM 3249 O O . VAL A 1 415 ? 58.737 -3.510 -57.418 1.00 98.12 415 VAL A O 1
ATOM 3252 N N . VAL A 1 416 ? 56.506 -3.360 -57.270 1.00 98.06 416 VAL A N 1
ATOM 3253 C CA . VAL A 1 416 ? 56.284 -3.074 -58.700 1.00 98.06 416 VAL A CA 1
ATOM 3254 C C . VAL A 1 416 ? 57.017 -1.798 -59.121 1.00 98.06 416 VAL A C 1
ATOM 3256 O O . VAL A 1 416 ? 57.700 -1.793 -60.146 1.00 98.06 416 VAL A O 1
ATOM 3259 N N . ARG A 1 417 ? 56.955 -0.735 -58.308 1.00 98.19 417 ARG A N 1
ATOM 3260 C CA . ARG A 1 417 ? 57.705 0.508 -58.540 1.00 98.19 417 ARG A CA 1
ATOM 3261 C C . ARG A 1 417 ? 59.217 0.271 -58.552 1.00 98.19 417 ARG A C 1
ATOM 3263 O O . ARG A 1 417 ? 59.887 0.780 -59.447 1.00 98.19 417 ARG A O 1
ATOM 3270 N N . MET A 1 418 ? 59.748 -0.502 -57.603 1.00 97.81 418 MET A N 1
ATOM 3271 C CA . MET A 1 418 ? 61.174 -0.836 -57.534 1.00 97.81 418 MET A CA 1
ATOM 3272 C C . MET A 1 418 ? 61.623 -1.625 -58.772 1.00 97.81 418 MET A C 1
ATOM 3274 O O . MET A 1 418 ? 62.614 -1.267 -59.403 1.00 97.81 418 MET A O 1
ATOM 3278 N N . VAL A 1 419 ? 60.870 -2.659 -59.164 1.00 97.88 419 VAL A N 1
ATOM 3279 C CA . VAL A 1 419 ? 61.154 -3.463 -60.364 1.00 97.88 419 VAL A CA 1
ATOM 3280 C C . VAL A 1 419 ? 61.116 -2.595 -61.622 1.00 97.88 419 VAL A C 1
ATOM 3282 O O . VAL A 1 419 ? 62.028 -2.679 -62.442 1.00 97.88 419 VAL A O 1
ATOM 3285 N N . LEU A 1 420 ? 60.124 -1.708 -61.757 1.00 97.38 420 LEU A N 1
ATOM 3286 C CA . LEU A 1 420 ? 60.035 -0.780 -62.885 1.00 97.38 420 LEU A CA 1
ATOM 3287 C C . LEU A 1 420 ? 61.234 0.183 -62.932 1.00 97.38 420 LEU A C 1
ATOM 3289 O O . LEU A 1 420 ? 61.802 0.388 -64.002 1.00 97.38 420 LEU A O 1
ATOM 3293 N N . GLN A 1 421 ? 61.664 0.729 -61.790 1.00 97.25 421 GLN A N 1
ATOM 3294 C CA . GLN A 1 421 ? 62.859 1.578 -61.710 1.00 97.25 421 GLN A CA 1
ATOM 3295 C C . GLN A 1 421 ? 64.132 0.826 -62.127 1.00 97.25 421 GLN A C 1
ATOM 3297 O O . GLN A 1 421 ? 64.930 1.367 -62.891 1.00 97.25 421 GLN A O 1
ATOM 3302 N N . VAL A 1 422 ? 64.300 -0.430 -61.695 1.00 97.62 422 VAL A N 1
ATOM 3303 C CA . VAL A 1 422 ? 65.429 -1.280 -62.112 1.00 97.62 422 VAL A CA 1
ATOM 3304 C C . VAL A 1 422 ? 65.372 -1.578 -63.613 1.00 97.62 422 VAL A C 1
ATOM 3306 O O . VAL A 1 422 ? 66.388 -1.439 -64.289 1.00 97.62 422 VAL A O 1
ATOM 3309 N N . MET A 1 423 ? 64.202 -1.918 -64.165 1.00 97.12 423 MET A N 1
ATOM 3310 C CA . MET A 1 423 ? 64.032 -2.147 -65.607 1.00 97.12 423 MET A CA 1
ATOM 3311 C C . MET A 1 423 ? 64.376 -0.902 -66.433 1.00 97.12 423 MET A C 1
ATOM 3313 O O . MET A 1 423 ? 65.133 -1.001 -67.396 1.00 97.12 423 MET A O 1
ATOM 3317 N N . VAL A 1 424 ? 63.890 0.279 -66.033 1.00 97.50 424 VAL A N 1
ATOM 3318 C CA . VAL A 1 424 ? 64.229 1.550 -66.695 1.00 97.50 424 VAL A CA 1
ATOM 3319 C C . VAL A 1 424 ? 65.733 1.822 -66.618 1.00 97.50 424 VAL A C 1
ATOM 3321 O O . VAL A 1 424 ? 66.337 2.148 -67.636 1.00 97.50 424 VAL A O 1
ATOM 3324 N N . MET A 1 425 ? 66.364 1.629 -65.455 1.00 96.69 425 MET A N 1
ATOM 3325 C CA . MET A 1 425 ? 67.811 1.808 -65.289 1.00 96.69 425 MET A CA 1
ATOM 3326 C C . MET A 1 425 ? 68.622 0.859 -66.189 1.00 96.69 425 MET A C 1
ATOM 3328 O O . MET A 1 425 ? 69.582 1.292 -66.824 1.00 96.69 425 MET A O 1
ATOM 3332 N N . VAL A 1 426 ? 68.218 -0.412 -66.296 1.00 96.62 426 VAL A N 1
ATOM 3333 C CA . VAL A 1 426 ? 68.856 -1.401 -67.182 1.00 96.62 426 VAL A CA 1
ATOM 3334 C C . VAL A 1 426 ? 68.705 -1.005 -68.653 1.00 96.62 426 VAL A C 1
ATOM 3336 O O . VAL A 1 426 ? 69.691 -1.032 -69.385 1.00 96.62 426 VAL A O 1
ATOM 3339 N N . VAL A 1 427 ? 67.518 -0.575 -69.091 1.00 96.50 427 VAL A N 1
ATOM 3340 C CA . VAL A 1 427 ? 67.298 -0.093 -70.468 1.00 96.50 427 VAL A CA 1
ATOM 3341 C C . VAL A 1 427 ? 68.155 1.143 -70.765 1.00 96.50 427 VAL A C 1
ATOM 3343 O O . VAL A 1 427 ? 68.838 1.181 -71.788 1.00 96.50 427 VAL A O 1
ATOM 3346 N N . VAL A 1 428 ? 68.189 2.119 -69.852 1.00 96.25 428 VAL A N 1
ATOM 3347 C CA . VAL A 1 428 ? 69.009 3.337 -69.979 1.00 96.25 428 VAL A CA 1
ATOM 3348 C C . VAL A 1 428 ? 70.509 3.021 -70.032 1.00 96.25 428 VAL A C 1
ATOM 3350 O O . VAL A 1 428 ? 71.233 3.715 -70.738 1.00 96.25 428 VAL A O 1
ATOM 3353 N N . LEU A 1 429 ? 70.979 1.966 -69.357 1.00 94.06 429 LEU A N 1
ATOM 3354 C CA . LEU A 1 429 ? 72.375 1.511 -69.420 1.00 94.06 429 LEU A CA 1
ATOM 3355 C C . LEU A 1 429 ? 72.689 0.698 -70.694 1.00 94.06 429 LEU A C 1
ATOM 3357 O O . LEU A 1 429 ? 73.790 0.799 -71.238 1.00 94.06 429 LEU A O 1
ATOM 3361 N N . LEU A 1 430 ? 71.731 -0.085 -71.199 1.00 94.69 430 LEU A N 1
ATOM 3362 C CA . LEU A 1 430 ? 71.894 -0.894 -72.413 1.00 94.69 430 LEU A CA 1
ATOM 3363 C C . LEU A 1 430 ? 71.923 -0.054 -73.695 1.00 94.69 430 LEU A C 1
ATOM 3365 O O . LEU A 1 430 ? 72.674 -0.386 -74.609 1.00 94.69 430 LEU A O 1
ATOM 3369 N N . ILE A 1 431 ? 71.155 1.038 -73.773 1.00 94.50 431 ILE A N 1
ATOM 3370 C CA . ILE A 1 431 ? 71.129 1.935 -74.943 1.00 94.50 431 ILE A CA 1
ATOM 3371 C C . ILE A 1 431 ? 72.536 2.441 -75.337 1.00 94.50 431 ILE A C 1
ATOM 3373 O O . ILE A 1 431 ? 72.938 2.200 -76.478 1.00 94.50 431 ILE A O 1
ATOM 3377 N N . PRO A 1 432 ? 73.332 3.091 -74.460 1.00 93.06 432 PRO A N 1
ATOM 3378 C CA . PRO A 1 432 ? 74.670 3.559 -74.821 1.00 93.06 432 PRO A CA 1
ATOM 3379 C C . PRO A 1 432 ? 75.645 2.407 -75.095 1.00 93.06 432 PRO A C 1
ATOM 3381 O O . PRO A 1 432 ? 76.508 2.553 -75.957 1.00 93.06 432 PRO A O 1
ATOM 3384 N N . LEU A 1 433 ? 75.491 1.248 -74.438 1.00 93.06 433 LEU A N 1
ATOM 3385 C CA . LEU A 1 433 ? 76.301 0.060 -74.725 1.00 93.06 433 LEU A CA 1
ATOM 3386 C C . LEU A 1 433 ? 76.033 -0.482 -76.140 1.00 93.06 433 LEU A C 1
ATOM 3388 O O . LEU A 1 433 ? 76.974 -0.807 -76.861 1.00 93.06 433 LEU A O 1
ATOM 3392 N N . LEU A 1 434 ? 74.766 -0.528 -76.564 1.00 93.12 434 LEU A N 1
ATOM 3393 C CA . LEU A 1 434 ? 74.366 -0.906 -77.923 1.00 93.12 434 LEU A CA 1
ATOM 3394 C C . LEU A 1 434 ? 74.854 0.109 -78.963 1.00 93.12 434 LEU A C 1
ATOM 3396 O O . LEU A 1 434 ? 75.356 -0.290 -80.011 1.00 93.12 434 LEU A O 1
ATOM 3400 N N . VAL A 1 435 ? 74.768 1.412 -78.672 1.00 94.31 435 VAL A N 1
ATOM 3401 C CA . VAL A 1 435 ? 75.320 2.465 -79.543 1.00 94.31 435 VAL A CA 1
ATOM 3402 C C . VAL A 1 435 ? 76.839 2.314 -79.684 1.00 94.31 435 VAL A C 1
ATOM 3404 O O . VAL A 1 435 ? 77.349 2.343 -80.804 1.00 94.31 435 VAL A O 1
ATOM 3407 N N . LEU A 1 436 ? 77.561 2.079 -78.584 1.00 92.62 436 LEU A N 1
ATOM 3408 C CA . LEU A 1 436 ? 79.004 1.829 -78.598 1.00 92.62 436 LEU A CA 1
ATOM 3409 C C . LEU A 1 436 ? 79.351 0.572 -79.410 1.00 92.62 436 LEU A C 1
ATOM 3411 O O . LEU A 1 436 ? 80.242 0.618 -80.257 1.00 92.62 436 LEU A O 1
ATOM 3415 N N . LEU A 1 437 ? 78.614 -0.527 -79.213 1.00 91.69 437 LEU A N 1
ATOM 3416 C CA . LEU A 1 437 ? 78.778 -1.764 -79.979 1.00 91.69 437 LEU A CA 1
ATOM 3417 C C . LEU A 1 437 ? 78.566 -1.524 -81.481 1.00 91.69 437 LEU A C 1
ATOM 3419 O O . LEU A 1 437 ? 79.374 -1.975 -82.287 1.00 91.69 437 LEU A O 1
ATOM 3423 N N . MET A 1 438 ? 77.532 -0.771 -81.866 1.00 91.62 438 MET A N 1
ATOM 3424 C CA . MET A 1 438 ? 77.268 -0.410 -83.263 1.00 91.62 438 MET A CA 1
ATOM 3425 C C . MET A 1 438 ? 78.401 0.430 -83.872 1.00 91.62 438 MET A C 1
ATOM 3427 O O . MET A 1 438 ? 78.777 0.200 -85.021 1.00 91.62 438 MET A O 1
ATOM 3431 N N . VAL A 1 439 ? 78.987 1.362 -83.112 1.00 92.75 439 VAL A N 1
ATOM 3432 C CA . VAL A 1 439 ? 80.169 2.132 -83.543 1.00 92.75 439 VAL A CA 1
ATOM 3433 C C . VAL A 1 439 ? 81.384 1.218 -83.742 1.00 92.75 439 VAL A C 1
ATOM 3435 O O . VAL A 1 439 ? 82.061 1.332 -84.763 1.00 92.75 439 VAL A O 1
ATOM 3438 N N . VAL A 1 440 ? 81.628 0.273 -82.827 1.00 91.12 440 VAL A N 1
ATOM 3439 C CA . VAL A 1 440 ? 82.745 -0.689 -82.909 1.00 91.12 440 VAL A CA 1
ATOM 3440 C C . VAL A 1 440 ? 82.567 -1.688 -84.059 1.00 91.12 440 VAL A C 1
ATOM 3442 O O . VAL A 1 440 ? 83.499 -1.928 -84.820 1.00 91.12 440 VAL A O 1
ATOM 3445 N N . VAL A 1 441 ? 81.367 -2.238 -84.262 1.00 90.44 441 VAL A N 1
ATOM 3446 C CA . VAL A 1 441 ? 81.078 -3.117 -85.411 1.00 90.44 441 VAL A CA 1
ATOM 3447 C C . VAL A 1 441 ? 81.268 -2.357 -86.726 1.00 90.44 441 VAL A C 1
ATOM 3449 O O . VAL A 1 441 ? 81.841 -2.896 -87.675 1.00 90.44 441 VAL A O 1
ATOM 3452 N N . ARG A 1 442 ? 80.857 -1.083 -86.782 1.00 89.31 442 ARG A N 1
ATOM 3453 C CA . ARG A 1 442 ? 81.052 -0.229 -87.958 1.00 89.31 442 ARG A CA 1
ATOM 3454 C C . ARG A 1 442 ? 82.529 0.083 -88.213 1.00 89.31 442 ARG A C 1
ATOM 3456 O O . ARG A 1 442 ? 82.937 0.031 -89.370 1.00 89.31 442 ARG A O 1
ATOM 3463 N N . SER A 1 443 ? 83.339 0.346 -87.183 1.00 83.81 443 SER A N 1
ATOM 3464 C CA . SER A 1 443 ? 84.782 0.583 -87.358 1.00 83.81 443 SER A CA 1
ATOM 3465 C C . SER A 1 443 ? 85.537 -0.683 -87.782 1.00 83.81 443 SER A C 1
ATOM 3467 O O . SER A 1 443 ? 86.366 -0.612 -88.687 1.00 83.81 443 SER A O 1
ATOM 3469 N N . ILE A 1 444 ? 85.190 -1.854 -87.234 1.00 83.62 444 ILE A N 1
ATOM 3470 C CA . ILE A 1 444 ? 85.734 -3.153 -87.668 1.00 83.62 444 ILE A CA 1
ATOM 3471 C C . ILE A 1 444 ? 85.345 -3.454 -89.125 1.00 83.62 444 ILE A C 1
ATOM 3473 O O . ILE A 1 444 ? 86.182 -3.917 -89.897 1.00 83.62 444 ILE A O 1
ATOM 3477 N N . SER A 1 445 ? 84.100 -3.167 -89.521 1.00 79.69 445 SER A N 1
ATOM 3478 C CA . SER A 1 445 ? 83.636 -3.349 -90.904 1.00 79.69 445 SER A CA 1
ATOM 3479 C C . SER A 1 445 ? 84.419 -2.472 -91.889 1.00 79.69 445 SER A C 1
ATOM 3481 O O . SER A 1 445 ? 84.953 -2.984 -92.869 1.00 79.69 445 SER A O 1
ATOM 3483 N N . VAL A 1 446 ? 84.594 -1.180 -91.574 1.00 78.44 446 VAL A N 1
ATOM 3484 C CA . VAL A 1 446 ? 85.411 -0.252 -92.380 1.00 78.44 446 VAL A CA 1
ATOM 3485 C C . VAL A 1 446 ? 86.870 -0.716 -92.459 1.00 78.44 446 VAL A C 1
ATOM 3487 O O . VAL A 1 446 ? 87.462 -0.698 -93.538 1.00 78.44 446 VAL A O 1
ATOM 3490 N N . SER A 1 447 ? 87.435 -1.205 -91.351 1.00 72.25 447 SER A N 1
ATOM 3491 C CA . SER A 1 447 ? 88.800 -1.744 -91.324 1.00 72.25 447 SER A CA 1
ATOM 3492 C C . SER A 1 447 ? 88.980 -2.997 -92.190 1.00 72.25 447 SER A C 1
ATOM 3494 O O . SER A 1 447 ? 90.072 -3.187 -92.713 1.00 72.25 447 SER A O 1
ATOM 3496 N N . ARG A 1 448 ? 87.947 -3.838 -92.357 1.00 72.44 448 ARG A N 1
ATOM 3497 C CA . ARG A 1 448 ? 87.983 -5.026 -93.238 1.00 72.44 448 ARG A CA 1
ATOM 3498 C C . ARG A 1 448 ? 87.783 -4.709 -94.720 1.00 72.44 448 ARG A C 1
ATOM 3500 O O . ARG A 1 448 ? 88.077 -5.557 -95.547 1.00 72.44 448 ARG A O 1
ATOM 3507 N N . THR A 1 449 ? 87.271 -3.527 -95.061 1.00 66.75 449 THR A N 1
ATOM 3508 C CA . THR A 1 449 ? 87.143 -3.064 -96.458 1.00 66.75 449 THR A CA 1
ATOM 3509 C C . THR A 1 449 ? 88.365 -2.290 -96.967 1.00 66.75 449 THR A C 1
ATOM 3511 O O . THR A 1 449 ? 88.371 -1.851 -98.112 1.00 66.75 449 THR A O 1
ATOM 3514 N N . LEU A 1 450 ? 89.380 -2.096 -96.117 1.00 59.19 450 LEU A N 1
ATOM 3515 C CA . LEU A 1 450 ? 90.633 -1.384 -96.414 1.00 59.19 450 LEU A CA 1
ATOM 3516 C C . LEU A 1 450 ? 91.862 -2.317 -96.466 1.00 59.19 450 LEU A C 1
ATOM 3518 O O . LEU A 1 450 ? 92.993 -1.837 -96.539 1.00 59.19 450 LEU A O 1
ATOM 3522 N N . THR A 1 451 ? 91.625 -3.631 -96.435 1.00 50.41 451 THR A N 1
ATOM 3523 C CA . THR A 1 451 ? 92.599 -4.724 -96.590 1.00 50.41 451 THR A CA 1
ATOM 3524 C C . THR A 1 451 ? 92.135 -5.664 -97.689 1.00 50.41 451 THR A C 1
ATOM 3526 O O . THR A 1 451 ? 92.956 -5.975 -98.573 1.00 50.41 451 THR A O 1
#

pLDDT: mean 73.05, std 25.72, range [24.95, 98.62]

InterPro domains:
  IPR000515 ABC transporter type 1, transmembrane domain MetI-like [PS50928] (347-451)
  IPR026523 Paraneoplastic antigen Ma [PTHR23095] (1-291)
  IPR048270 Paraneoplastic antigen Ma-like, C-terminal domain [PF14893] (1-116)